Protein 9HMU (pdb70)

Foldseek 3Di:
DWQFVPPDDDPDPFWCQPQPADADWDWDQDPRDTWIKGWHWDDDVQKIWIKIATNVVRDIFTKIKGQAQDLDDDAPVQFRAALNSAAPPRHRMWMKGQHPPQDKHKIFGNFWDFLAQWWWWKAAGSNLLCCQCPNDPQGDNDAAQKWKKKKKWFAAPNHTQDIDIDTQWDRPDPPNVPTDHGSDTDIDRPNSRTIGRMIMMGMDIPGSSRRRMMIIRRGRHHDD/DQFVPPPDDPDPFWCQPPPFDADWDFDQDPNDTWIWGWHWDDGVQKIWIKIATVVVRDIFTKIKGQAQDLDADAPVQFRAALNSAAPPRHRMWMKGQHPPQDKHKIFGNFKDFLAQWWWWKAAGSNLLCCQCPNDPQGDNDAAQKFKKKKKWFAAPNHTLDIDMDTCWDRNDPPNVPTDHGSDTDIDRPNSRTIGRMIMMGMDIPGSSRRRMMIIRDGRHHDD/DQFVPPPDDPDPFWCQPPPADFDWDWDQDPRDTWIWGWHWDDDVQKIWIKIATVVVRDIFTKIKGQAQDLDDDAPVQFRAALNSAAPPRHRMWMKGQHPPQDKHKIAGNFWDFLAQWWWWKAAGSNLLCCQCPNDPQGDNDAAPKWKWKKKWFAAPNHTLDIDIDTQWDRNDPDNVPTDHGNDTDIDRPNSRTIGRMIMIGMDIPGPSRRRMMIIRDGRHHDD

Organism: Coraliomargarita akajimensis (strain DSM 45221 / IAM 15411 / JCM 23193 / KCTC 12865 / 04OKA010-24) (NCBI:txid583355)

Solvent-accessible surface area: 27494 Å² total; per-residue (Å²): 137,24,4,21,1,63,84,28,53,34,87,69,55,62,79,3,39,0,46,73,27,110,39,106,86,64,100,50,99,56,193,71,49,101,4,33,0,30,106,6,75,14,59,34,78,41,1,44,0,76,4,38,26,6,62,103,111,23,48,16,18,5,4,1,10,0,90,12,102,65,62,104,69,79,80,135,116,6,15,0,0,0,43,46,10,80,2,1,85,61,31,77,8,0,0,0,0,59,0,36,52,62,79,68,49,27,0,49,21,90,83,63,35,78,0,60,43,33,0,0,24,0,0,0,0,1,40,0,37,45,2,0,75,92,18,62,87,157,7,77,38,12,85,88,38,14,41,0,30,0,35,0,34,0,30,49,82,98,128,54,45,28,64,29,50,20,17,0,0,10,32,52,11,42,23,75,73,39,42,60,22,29,75,54,35,44,58,8,76,0,58,70,2,19,46,0,43,37,0,41,0,35,1,80,20,34,9,72,23,3,14,4,11,0,0,0,0,14,0,7,20,91,80,202,75,9,22,1,63,51,29,37,17,12,20,44,64,45,3,10,0,25,44,27,67,24,38,62,34,48,45,99,55,191,70,47,94,4,25,0,36,91,6,27,12,49,33,74,43,1,10,1,74,5,40,10,6,52,83,91,2,50,16,19,5,3,2,9,0,87,15,99,64,61,106,67,80,82,113,71,5,13,0,0,0,45,46,9,80,2,1,74,64,30,79,9,0,0,0,0,58,0,36,53,64,79,69,47,25,0,48,23,71,88,61,54,78,0,62,43,32,0,0,19,0,0,0,0,1,43,0,37,45,2,0,75,94,18,64,86,170,7,98,36,12,85,89,36,14,39,0,31,0,36,0,45,0,29,47,82,97,129,54,48,28,65,41,74,46,44,0,0,22,33,115,27,96,103,76,97,105,41,92,20,28,76,54,36,44,59,7,81,0,60,99,1,20,43,0,39,36,0,43,0,36,1,78,20,46,36,97,27,3,14,4,12,0,0,0,0,14,1,8,21,94,77,183,73,5,22,1,64,83,28,55,34,83,75,52,64,71,4,35,0,48,71,27,107,41,93,88,55,107,32,16,17,142,69,49,88,2,33,0,34,84,7,71,12,58,33,76,40,1,42,0,76,5,36,30,5,65,98,104,28,50,16,18,5,3,1,10,0,90,16,102,64,63,104,66,79,80,134,114,7,16,0,0,0,43,45,9,80,2,1,69,63,31,79,9,0,0,0,0,58,0,31,14,26,13,68,49,28,0,52,21,88,82,62,48,79,0,61,45,33,0,0,23,0,0,0,0,1,42,0,40,45,2,0,76,93,19,63,86,169,6,98,39,11,84,85,40,15,41,0,30,0,35,0,45,0,31,48,47,48,112,53,46,27,68,34,75,27,41,0,0,24,23,124,39,90,109,74,94,115,36,92,20,29,81,53,34,39,59,20,83,0,63,108,2,19,43,0,37,38,0,43,0,36,1,71,21,44,36,98,27,3,13,6,10,0,0,0,0,13,0,7,22,94,80,190

B-factor: mean 28.83, std 9.32, range [14.64, 109.19]

Sequence (670 aa):
AAISFEGLGFASGDYEKGANLSGVETTENRFGSDVTVRRSTFSHGGANFDNEYVVEWGSWSGWGYSRDTDTVPNTYLNQMSAMPGIGAQGTTNYGIGYLSGWTTYSIDYASAFDFSGLGMFVTNTVYAYDSMLNGDGFVTAFTTGDYLKVTIEGFNSSISTGSLDFYLADYRSAIAAEHYILDAWTFLDLDTLGAVDELQFTLESSQSGVPSYLALDQVGVVPEAISFEGLGFASGDYEKGANLSGVETTENRFGSDVTVRRSTFSHGGANFDNEYVVEWGSWSGWGYSRDTDTVPNTYLNQMSAMPGIGAQGTTNYGIGYLSGWTTYSIDYASAFDFSGLGMFVTNTVYAYDSMLNGDGFVTAFTTGDYLKVTIEGFNSSISTGSLDFYLADYRSAIAAEHYILDAWTFLDLDTLGAVDELQFTLESSQSGVPSYLALDQVGVVPEAISFEGLGFASGDYEKGANLSGVETTENRFGSDVTVRRSTFSHGGANFDNEYVVEWGSWSGWGYSRDTDTVPNTYLNQMSAMPGIGAQGTTNYGIGYLSGWTTYSIDYASAFDFSGLGMFVTNTVYAYDSMLNGDGFVTAFTTGDYLKVTIEGFNSSISTGSLDFYLADYRSAIAAEHYILDAWTFLDLDTLGAVDELQFTLESSQSGVPSYLALDQVGVVPE

Secondary structure (DSSP, 8-state):
--B--TT---SSTTEESSTT--EEEEEEEETTEEEEEEEEEEEETTEEEEEEEETTTTEEEEEEEE-------BTBTT-S-BTTSS-GGG-S-EEEEE-GGG-EEEEEEEEEEE-TT-EEEEE-BHHHHHHHHH--SS-PPP-TTEEEEEEEEEEETTEEEEEEEEEEEEE--SSGGG-EE--S-EEEE-GGG-EEEEEEEEEEES-TTS--EEEEEEEEE---/-B--TT---SSTTEESSTT--EEEEEEEETTEEEEEEEEEEEETTEEEEEEEETTTTEEEEEEEE-----S-BTBTT-S-BTTSS-GGG-S-EEEEE-GGG-EEEEEEEEEEE-TT-EEEEE-BHHHHHHHHH--SS-PPP-TTEEEEEEEEEEETTEEEEEEEEEEEEE--SSGGG-EE--S-EEEE-GGG-EEEEEEEEEEESSTTS--EEEEEEEEE---/-B--TT---SSTTEESSTTS-EEEEEEEETTEEEEEEEEEEEETTEEEEEEEETTTTEEEEEEEE-----S-BTBTT-S-BTTSS-GGG-S-EEEEE-GGG-EEEEEEEEEEE-TT-EEEEE-BHHHHHHHHH--SS-PPP-TT-EEEEEEEEEETTEEEEEEEEEEEE---SSGGG-EE--S-EEEE-GGG-EEEEEEEEEEES-TTS--EEEEEEEEE---

Structure (mmCIF, N/CA/C/O backbone):
data_9HMU
#
_entry.id   9HMU
#
_cell.length_a   113.72
_cell.length_b   113.72
_cell.length_c   162.593
_cell.angle_alpha   90
_cell.angle_beta   90
_cell.angle_gamma   120
#
_symmetry.space_group_name_H-M   'P 32 2 1'
#
loop_
_entity.id
_entity.type
_entity.pdbx_description
1 polymer 'DUF4465 domain containing protein D5EK'
2 non-polymer CYANOCOBALAMIN
3 non-polymer 'CALCIUM ION'
4 water water
#
loop_
_atom_site.group_PDB
_atom_site.id
_atom_site.type_symbol
_atom_site.label_atom_id
_atom_site.label_alt_id
_atom_site.label_comp_id
_atom_site.label_asym_id
_atom_site.label_entity_id
_atom_site.label_seq_id
_atom_site.pdbx_PDB_ins_code
_atom_site.Cartn_x
_atom_site.Cartn_y
_atom_site.Cartn_z
_atom_site.occupancy
_atom_site.B_iso_or_equiv
_atom_site.auth_seq_id
_atom_site.auth_comp_id
_atom_site.auth_asym_id
_atom_site.auth_atom_id
_atom_site.pdbx_PDB_model_num
ATOM 1 N N . ALA A 1 27 ? 27.1 -3.493 -1.816 1 54.697 27 ALA A N 1
ATOM 2 C CA . ALA A 1 27 ? 27.767 -3.065 -3.076 1 56.005 27 ALA A CA 1
ATOM 3 C C . ALA A 1 27 ? 28.967 -2.166 -2.743 1 51.257 27 ALA A C 1
ATOM 4 O O . ALA A 1 27 ? 30.104 -2.451 -3.136 1 50.315 27 ALA A O 1
ATOM 11 N N . ALA A 1 28 ? 28.701 -1.091 -1.99 1 43.956 28 ALA A N 1
ATOM 12 C CA . ALA A 1 28 ? 29.7 -0.114 -1.604 1 41.168 28 ALA A CA 1
ATOM 13 C C . ALA A 1 28 ? 30.739 -0.743 -0.671 1 37.615 28 ALA A C 1
ATOM 14 O O . ALA A 1 28 ? 30.398 -1.615 0.107 1 39.717 28 ALA A O 1
ATOM 21 N N . ILE A 1 29 ? 31.99 -0.29 -0.712 1 34.72 29 ILE A N 1
ATOM 22 C CA . ILE A 1 29 ? 32.981 -0.717 0.27 1 32.713 29 ILE A CA 1
ATOM 23 C C . ILE A 1 29 ? 32.76 0.067 1.561 1 30.33 29 ILE A C 1
ATOM 24 O O . ILE A 1 29 ? 33.165 1.219 1.655 1 29.151 29 ILE A O 1
ATOM 40 N N . SER A 1 30 ? 32.119 -0.571 2.537 1 30.643 30 SER A N 1
ATOM 41 C CA . SER A 1 30 ? 31.785 0.038 3.819 1 31.084 30 SER A CA 1
ATOM 42 C C . SER A 1 30 ? 32.827 -0.276 4.887 1 29.289 30 SER A C 1
ATOM 43 O O . SER A 1 30 ? 32.816 0.362 5.928 1 29.173 30 SER A O 1
ATOM 50 N N . PHE A 1 31 ? 33.647 -1.314 4.671 1 28.993 31 PHE A N 1
ATOM 51 C CA . PHE A 1 31 ? 34.588 -1.873 5.642 1 30.23 31 PHE A CA 1
ATOM 52 C C . PHE A 1 31 ? 33.882 -2.582 6.801 1 31.224 31 PHE A C 1
ATOM 53 O O . PHE A 1 31 ? 34.592 -3.052 7.689 1 30.516 31 PHE A O 1
ATOM 70 N N . GLU A 1 32 ? 32.544 -2.751 6.762 1 32.006 32 GLU A N 1
ATOM 71 C CA . GLU A 1 32 ? 31.821 -3.344 7.885 1 38.48 32 GLU A CA 1
ATOM 72 C C . GLU A 1 32 ? 32.056 -4.851 7.92 1 39.269 32 GLU A C 1
ATOM 73 O O . GLU A 1 32 ? 32.303 -5.469 6.881 1 38.251 32 GLU A O 1
ATOM 85 N N . GLY A 1 33 ? 32.068 -5.422 9.133 1 43.132 33 GLY A N 1
ATOM 86 C CA . GLY A 1 33 ? 32.363 -6.846 9.283 1 52.344 33 GLY A CA 1
ATOM 87 C C . GLY A 1 33 ? 33.764 -7.29 8.808 1 54.796 33 GLY A C 1
ATOM 88 O O . GLY A 1 33 ? 33.965 -8.462 8.472 1 59.575 33 GLY A O 1
ATOM 92 N N . LEU A 1 34 ? 34.732 -6.366 8.729 1 45.831 34 LEU A N 1
ATOM 93 C CA . LEU A 1 34 ? 36.133 -6.709 8.918 1 40.355 34 LEU A CA 1
ATOM 94 C C . LEU A 1 34 ? 36.375 -6.779 10.425 1 36.821 34 LEU A C 1
ATOM 95 O O . LEU A 1 34 ? 35.777 -6.035 11.168 1 36.28 34 LEU A O 1
ATOM 111 N N . GLY A 1 35 ? 37.179 -7.736 10.876 1 35.53 35 GLY A N 1
ATOM 112 C CA . GLY A 1 35 ? 37.375 -8.009 12.291 1 34.955 35 GLY A CA 1
ATOM 113 C C . GLY A 1 35 ? 38.625 -7.324 12.847 1 33.066 35 GLY A C 1
ATOM 114 O O . GLY A 1 35 ? 39.582 -7.039 12.121 1 32.42 35 GLY A O 1
ATOM 118 N N . PHE A 1 36 ? 38.621 -7.126 14.174 1 32.412 36 PHE A N 1
ATOM 119 C CA . PHE A 1 36 ? 39.713 -6.512 14.919 1 30.699 36 PHE A CA 1
ATOM 120 C C . PHE A 1 36 ? 40.237 -7.547 15.903 1 32.373 36 PHE A C 1
ATOM 121 O O . PHE A 1 36 ? 39.626 -7.751 16.95 1 34.643 36 PHE A O 1
ATOM 138 N N . ALA A 1 37 ? 41.352 -8.185 15.549 1 32.389 37 ALA A N 1
ATOM 139 C CA . ALA A 1 37 ? 41.991 -9.158 16.434 1 36.344 37 ALA A CA 1
ATOM 140 C C . ALA A 1 37 ? 42.51 -8.522 17.719 1 34.761 37 ALA A C 1
ATOM 141 O O . ALA A 1 37 ? 42.554 -9.176 18.731 1 34.42 37 ALA A O 1
ATOM 148 N N . SER A 1 38 ? 42.944 -7.26 17.632 1 37.497 38 SER A N 1
ATOM 149 C CA . SER A 1 38 ? 43.563 -6.549 18.728 1 39.781 38 SER A CA 1
ATOM 150 C C . SER A 1 38 ? 43.177 -5.067 18.654 1 36.136 38 SER A C 1
ATOM 151 O O . SER A 1 38 ? 43.451 -4.424 17.641 1 35.757 38 SER A O 1
ATOM 158 N N . GLY A 1 39 ? 42.496 -4.545 19.692 1 32.666 39 GLY A N 1
ATOM 159 C CA . GLY A 1 39 ? 42.214 -3.112 19.766 1 32.658 39 GLY A CA 1
ATOM 160 C C . GLY A 1 39 ? 41.166 -2.665 18.739 1 29.405 39 GLY A C 1
ATOM 161 O O . GLY A 1 39 ? 40.272 -3.455 18.405 1 28.525 39 GLY A O 1
ATOM 165 N N . ASP A 1 40 ? 41.299 -1.417 18.255 1 26.929 40 ASP A N 1
ATOM 166 C CA . ASP A 1 40 ? 40.271 -0.778 17.449 1 26.498 40 ASP A CA 1
ATOM 167 C C . ASP A 1 40 ? 40.736 -0.494 16.026 1 25.454 40 ASP A C 1
ATOM 168 O O . ASP A 1 40 ? 40.086 0.304 15.329 1 23.037 40 ASP A O 1
ATOM 177 N N . TYR A 1 41 ? 41.827 -1.132 15.587 1 24.049 41 TYR A N 1
ATOM 178 C CA . TYR A 1 41 ? 42.332 -0.89 14.244 1 24.302 41 TYR A CA 1
ATOM 179 C C . TYR A 1 41 ? 43.198 -2.065 13.802 1 23.796 41 TYR A C 1
ATOM 180 O O . TYR A 1 41 ? 43.624 -2.884 14.611 1 22.091 41 TYR A O 1
ATOM 197 N N . GLU A 1 42 ? 43.433 -2.116 12.485 1 23.581 42 GLU A N 1
ATOM 198 C CA . GLU A 1 42 ? 44.27 -3.123 11.862 1 22.706 42 GLU A CA 1
ATOM 199 C C . GLU A 1 42 ? 45.225 -2.407 10.918 1 23.584 42 GLU A C 1
ATOM 200 O O . GLU A 1 42 ? 44.767 -1.848 9.912 1 22.49 42 GLU A O 1
ATOM 212 N N . LYS A 1 43 ? 46.515 -2.39 11.288 1 25.385 43 LYS A N 1
ATOM 213 C CA . LYS A 1 43 ? 47.593 -1.799 10.509 1 26.772 43 LYS A CA 1
ATOM 214 C C . LYS A 1 43 ? 48.342 -2.854 9.677 1 25.4 43 LYS A C 1
ATOM 215 O O . LYS A 1 43 ? 49.262 -2.514 8.949 1 23.55 43 LYS A O 1
ATOM 234 N N . GLY A 1 44 ? 48.031 -4.141 9.878 1 24.95 44 GLY A N 1
ATOM 235 C CA . GLY A 1 44 ? 48.749 -5.239 9.238 1 24.875 44 GLY A CA 1
ATOM 236 C C . GLY A 1 44 ? 49.448 -6.203 10.182 1 24.923 44 GLY A C 1
ATOM 237 O O . GLY A 1 44 ? 49.795 -7.306 9.766 1 26.588 44 GLY A O 1
ATOM 241 N N . ALA A 1 45 ? 49.578 -5.825 11.454 1 24.957 45 ALA A N 1
ATOM 242 C CA . ALA A 1 45 ? 50.233 -6.684 12.442 1 28.147 45 ALA A CA 1
ATOM 243 C C . ALA A 1 45 ? 49.516 -8.027 12.647 1 29.125 45 ALA A C 1
ATOM 244 O O . ALA A 1 45 ? 50.163 -9.019 12.971 1 30.061 45 ALA A O 1
ATOM 251 N N . ASN A 1 46 ? 48.2 -8.087 12.438 1 29.851 46 ASN A N 1
ATOM 252 C CA . ASN A 1 46 ? 47.437 -9.317 12.622 1 33.05 46 ASN A CA 1
ATOM 253 C C . ASN A 1 46 ? 46.891 -9.854 11.298 1 32.728 46 ASN A C 1
ATOM 254 O O . ASN A 1 46 ? 46.22 -10.862 11.334 1 34.269 46 ASN A O 1
ATOM 265 N N . LEU A 1 47 ? 47.217 -9.27 10.129 1 30.134 47 LEU A N 1
ATOM 266 C CA . LEU A 1 47 ? 46.854 -9.871 8.861 1 28.76 47 LEU A CA 1
ATOM 267 C C . LEU A 1 47 ? 47.758 -11.05 8.525 1 30.386 47 LEU A C 1
ATOM 268 O O . LEU A 1 47 ? 48.939 -10.993 8.831 1 29.176 47 LEU A O 1
ATOM 284 N N . SER A 1 48 ? 47.193 -12.061 7.848 1 31.291 48 SER A N 1
ATOM 285 C CA . SER A 1 48 ? 47.933 -13.21 7.373 1 35.019 48 SER A CA 1
ATOM 286 C C . SER A 1 48 ? 48.444 -12.86 5.998 1 32.635 48 SER A C 1
ATOM 287 O O . SER A 1 48 ? 47.654 -12.442 5.155 1 32.434 48 SER A O 1
ATOM 294 N N . GLY A 1 49 ? 49.732 -13.113 5.76 1 31.149 49 GLY A N 1
ATOM 295 C CA . GLY A 1 49 ? 50.308 -12.881 4.45 1 31.234 49 GLY A CA 1
ATOM 296 C C . GLY A 1 49 ? 51.614 -13.63 4.279 1 32.412 49 GLY A C 1
ATOM 297 O O . GLY A 1 49 ? 51.835 -14.613 4.963 1 34.465 49 GLY A O 1
ATOM 301 N N . VAL A 1 50 ? 52.431 -13.155 3.335 1 31.325 50 VAL A N 1
ATOM 302 C CA . VAL A 1 50 ? 53.644 -13.826 2.93 1 32.771 50 VAL A CA 1
ATOM 303 C C . VAL A 1 50 ? 54.812 -12.974 3.397 1 31.882 50 VAL A C 1
ATOM 304 O O . VAL A 1 50 ? 54.869 -11.789 3.044 1 28.822 50 VAL A O 1
ATOM 317 N N . GLU A 1 51 ? 55.766 -13.626 4.071 1 32.723 51 GLU A N 1
ATOM 318 C CA . GLU A 1 51 ? 56.905 -12.952 4.666 1 34.165 51 GLU A CA 1
ATOM 319 C C . GLU A 1 51 ? 58.17 -13.272 3.87 1 35.109 51 GLU A C 1
ATOM 320 O O . GLU A 1 51 ? 58.426 -14.425 3.618 1 37.474 51 GLU A O 1
ATOM 332 N N . THR A 1 52 ? 58.959 -12.245 3.528 1 36.288 52 THR A N 1
ATOM 333 C CA . THR A 1 52 ? 60.288 -12.4 2.949 1 39.06 52 THR A CA 1
ATOM 334 C C . THR A 1 52 ? 61.275 -11.493 3.677 1 39.002 52 THR A C 1
ATOM 335 O O . THR A 1 52 ? 60.899 -10.457 4.223 1 37.528 52 THR A O 1
ATOM 345 N N . THR A 1 53 ? 62.558 -11.865 3.656 1 40.731 53 THR A N 1
ATOM 346 C CA . THR A 1 53 ? 63.624 -11.024 4.192 1 43.626 53 THR A CA 1
ATOM 347 C C . THR A 1 53 ? 64.051 -10.031 3.116 1 44.479 53 THR A C 1
ATOM 348 O O . THR A 1 53 ? 64.316 -10.459 2.001 1 46.225 53 THR A O 1
ATOM 358 N N . GLU A 1 54 ? 64.151 -8.745 3.471 1 44.753 54 GLU A N 1
ATOM 359 C CA . GLU A 1 54 ? 64.687 -7.71 2.597 1 45.844 54 GLU A CA 1
ATOM 360 C C . GLU A 1 54 ? 65.614 -6.779 3.367 1 47.456 54 GLU A C 1
ATOM 361 O O . GLU A 1 54 ? 65.442 -6.611 4.565 1 47.713 54 GLU A O 1
ATOM 373 N N . ASN A 1 55 ? 66.582 -6.181 2.661 1 49.501 55 ASN A N 1
ATOM 374 C CA . ASN A 1 55 ? 67.46 -5.176 3.229 1 51.843 55 ASN A CA 1
ATOM 375 C C . ASN A 1 55 ? 66.795 -3.824 3.009 1 50.156 55 ASN A C 1
ATOM 376 O O . ASN A 1 55 ? 66.525 -3.497 1.865 1 53.347 55 ASN A O 1
ATOM 387 N N . ARG A 1 56 ? 66.488 -3.077 4.083 1 48.357 56 ARG A N 1
ATOM 388 C CA . ARG A 1 56 ? 65.879 -1.757 3.946 1 45.489 56 ARG A CA 1
ATOM 389 C C . ARG A 1 56 ? 66.55 -0.789 4.917 1 47 56 ARG A C 1
ATOM 390 O O . ARG A 1 56 ? 66.751 -1.136 6.085 1 45.449 56 ARG A O 1
ATOM 411 N N . PHE A 1 57 ? 66.912 0.41 4.41 1 49.151 57 PHE A N 1
ATOM 412 C CA . PHE A 1 57 ? 67.648 1.42 5.163 1 50.328 57 PHE A CA 1
ATOM 413 C C . PHE A 1 57 ? 68.798 0.796 5.963 1 52.008 57 PHE A C 1
ATOM 414 O O . PHE A 1 57 ? 68.983 1.147 7.124 1 53.838 57 PHE A O 1
ATOM 431 N N . GLY A 1 58 ? 69.524 -0.161 5.362 1 55.994 58 GLY A N 1
ATOM 432 C CA . GLY A 1 58 ? 70.706 -0.765 5.958 1 57.831 58 GLY A CA 1
ATOM 433 C C . GLY A 1 58 ? 70.464 -1.966 6.874 1 58.521 58 GLY A C 1
ATOM 434 O O . GLY A 1 58 ? 71.45 -2.468 7.387 1 59.403 58 GLY A O 1
ATOM 438 N N . SER A 1 59 ? 69.207 -2.41 7.095 1 60.672 59 SER A N 1
ATOM 439 C CA . SER A 1 59 ? 68.896 -3.554 7.955 1 60.79 59 SER A CA 1
ATOM 440 C C . SER A 1 59 ? 68.136 -4.637 7.187 1 60.641 59 SER A C 1
ATOM 441 O O . SER A 1 59 ? 67.229 -4.324 6.41 1 58.659 59 SER A O 1
ATOM 448 N N . ASP A 1 60 ? 68.447 -5.909 7.484 1 59.467 60 ASP A N 1
ATOM 449 C CA . ASP A 1 60 ? 67.641 -7.032 7.022 1 56.41 60 ASP A CA 1
ATOM 450 C C . ASP A 1 60 ? 66.415 -7.147 7.924 1 50.011 60 ASP A C 1
ATOM 451 O O . ASP A 1 60 ? 66.556 -7.26 9.133 1 49.13 60 ASP A O 1
ATOM 460 N N . VAL A 1 61 ? 65.222 -7.098 7.327 1 45.006 61 VAL A N 1
ATOM 461 C CA . VAL A 1 61 ? 63.958 -7.11 8.06 1 40.788 61 VAL A CA 1
ATOM 462 C C . VAL A 1 61 ? 63.028 -8.1 7.364 1 39.171 61 VAL A C 1
ATOM 463 O O . VAL A 1 61 ? 63.269 -8.468 6.21 1 37.47 61 VAL A O 1
ATOM 476 N N . THR A 1 62 ? 61.956 -8.477 8.074 1 37.122 62 THR A N 1
ATOM 477 C CA . THR A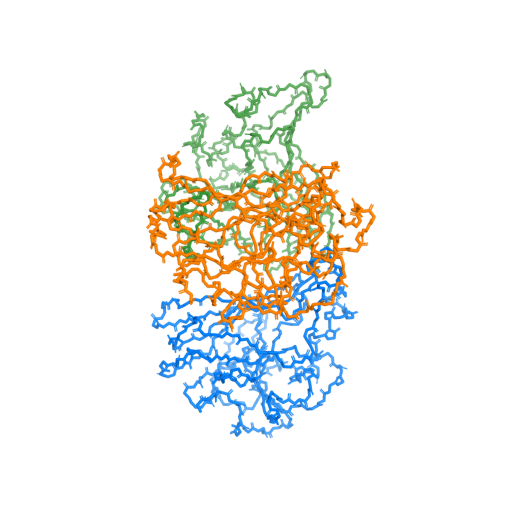 1 62 ? 60.948 -9.415 7.605 1 34.729 62 THR A CA 1
ATOM 478 C C . THR A 1 62 ? 59.761 -8.6 7.115 1 32.17 62 THR A C 1
ATOM 479 O O . THR A 1 62 ? 59.134 -7.924 7.913 1 30.717 62 THR A O 1
ATOM 489 N N . VAL A 1 63 ? 59.46 -8.685 5.818 1 31.058 63 VAL A N 1
ATOM 490 C CA . VAL A 1 63 ? 58.401 -7.925 5.18 1 30.059 63 VAL A CA 1
ATOM 491 C C . VAL A 1 63 ? 57.243 -8.88 4.939 1 29.189 63 VAL A C 1
ATOM 492 O O . VAL A 1 63 ? 57.42 -9.842 4.209 1 29.644 63 VAL A O 1
ATOM 505 N N . ARG A 1 64 ? 56.082 -8.575 5.537 1 29.684 64 ARG A N 1
ATOM 506 C CA . ARG A 1 64 ? 54.846 -9.309 5.321 1 29.949 64 ARG A CA 1
ATOM 507 C C . ARG A 1 64 ? 53.993 -8.544 4.314 1 28.639 64 ARG A C 1
ATOM 508 O O . ARG A 1 64 ? 53.644 -7.392 4.565 1 27.618 64 ARG A O 1
ATOM 529 N N . ARG A 1 65 ? 53.615 -9.215 3.215 1 29.678 65 ARG A N 1
ATOM 530 C CA . ARG A 1 65 ? 52.679 -8.696 2.217 1 29.427 65 ARG A CA 1
ATOM 531 C C . ARG A 1 65 ? 51.372 -9.469 2.354 1 28.083 65 ARG A C 1
ATOM 532 O O . ARG A 1 65 ? 51.369 -10.683 2.266 1 27.995 65 ARG A O 1
ATOM 553 N N . SER A 1 66 ? 50.304 -8.752 2.683 1 27.898 66 SER A N 1
ATOM 554 C CA . SER A 1 66 ? 48.989 -9.315 2.943 1 28.803 66 SER A CA 1
ATOM 555 C C . SER A 1 66 ? 47.98 -8.551 2.09 1 27.959 66 SER A C 1
ATOM 556 O O . SER A 1 66 ? 48.24 -7.417 1.667 1 26.462 66 SER A O 1
ATOM 563 N N . THR A 1 67 ? 46.824 -9.181 1.864 1 28.723 67 THR A N 1
ATOM 564 C CA . THR A 1 67 ? 45.716 -8.555 1.162 1 30.327 67 THR A CA 1
ATOM 565 C C . THR A 1 67 ? 44.465 -8.84 1.978 1 30.737 67 THR A C 1
ATOM 566 O O . THR A 1 67 ? 44.223 -10 2.269 1 34.816 67 THR A O 1
ATOM 576 N N . PHE A 1 68 ? 43.687 -7.817 2.317 1 29 68 PHE A N 1
ATOM 577 C CA . PHE A 1 68 ? 42.363 -8.043 2.868 1 30.866 68 PHE A CA 1
ATOM 578 C C . PHE A 1 68 ? 41.323 -7.656 1.821 1 33.202 68 PHE A C 1
ATOM 579 O O . PHE A 1 68 ? 41.599 -6.836 0.936 1 28.769 68 PHE A O 1
ATOM 596 N N . SER A 1 69 ? 40.111 -8.228 1.974 1 35.32 69 SER A N 1
ATOM 597 C CA . SER A 1 69 ? 39.029 -8.095 0.997 1 39.643 69 SER A CA 1
ATOM 598 C C . SER A 1 69 ? 37.77 -7.494 1.615 1 41.353 69 SER A C 1
ATOM 599 O O . SER A 1 69 ? 37.443 -7.793 2.758 1 45.745 69 SER A O 1
ATOM 606 N N . HIS A 1 70 ? 37.058 -6.686 0.833 1 42.836 70 HIS A N 1
ATOM 607 C CA . HIS A 1 70 ? 35.72 -6.278 1.182 1 46.248 70 HIS A CA 1
ATOM 608 C C . HIS A 1 70 ? 34.861 -6.357 -0.071 1 50.227 70 HIS A C 1
ATOM 609 O O . HIS A 1 70 ? 34.997 -5.536 -0.959 1 50.985 70 HIS A O 1
ATOM 622 N N . GLY A 1 71 ? 33.981 -7.362 -0.097 1 55.785 71 GLY A N 1
ATOM 623 C CA . GLY A 1 71 ? 33.288 -7.793 -1.294 1 59.669 71 GLY A CA 1
ATOM 624 C C . GLY A 1 71 ? 34.274 -8.134 -2.411 1 56.492 71 GLY A C 1
ATOM 625 O O . GLY A 1 71 ? 35.149 -8.991 -2.234 1 51.209 71 GLY A O 1
ATOM 629 N N . GLY A 1 72 ? 34.145 -7.403 -3.531 1 54.068 72 GLY A N 1
ATOM 630 C CA . GLY A 1 72 ? 34.916 -7.65 -4.739 1 49.737 72 GLY A CA 1
ATOM 631 C C . GLY A 1 72 ? 36.251 -6.905 -4.737 1 45.268 72 GLY A C 1
ATOM 632 O O . GLY A 1 72 ? 37.022 -7.075 -5.67 1 42.912 72 GLY A O 1
ATOM 636 N N . ALA A 1 73 ? 36.539 -6.123 -3.691 1 41.558 73 ALA A N 1
ATOM 637 C CA . ALA A 1 73 ? 37.685 -5.236 -3.68 1 41.411 73 ALA A CA 1
ATOM 638 C C . ALA A 1 73 ? 38.782 -5.811 -2.784 1 38.597 73 ALA A C 1
ATOM 639 O O . ALA A 1 73 ? 38.493 -6.288 -1.698 1 37.719 73 ALA A O 1
ATOM 646 N N . ASN A 1 74 ? 40.039 -5.629 -3.21 1 34.016 74 ASN A N 1
ATOM 647 C CA . ASN A 1 74 ? 41.215 -6.165 -2.544 1 32.351 74 ASN A CA 1
ATOM 648 C C . ASN A 1 74 ? 42.179 -5.037 -2.204 1 28.244 74 ASN A C 1
ATOM 649 O O . ASN A 1 74 ? 42.469 -4.209 -3.066 1 26.528 74 ASN A O 1
ATOM 660 N N . PHE A 1 75 ? 42.663 -5.049 -0.953 1 26.915 75 PHE A N 1
ATOM 661 C CA . PHE A 1 75 ? 43.496 -3.995 -0.39 1 27.316 75 PHE A CA 1
ATOM 662 C C . PHE A 1 75 ? 44.823 -4.605 0.07 1 26.876 75 PHE A C 1
ATOM 663 O O . PHE A 1 75 ? 44.809 -5.442 0.974 1 26.13 75 PHE A O 1
ATOM 680 N N . ASP A 1 76 ? 45.943 -4.186 -0.542 1 25.847 76 ASP A N 1
ATOM 681 C CA . ASP A 1 76 ? 47.26 -4.703 -0.193 1 26.205 76 ASP A CA 1
ATOM 682 C C . ASP A 1 76 ? 47.819 -3.906 0.995 1 24.961 76 ASP A C 1
ATOM 683 O O . ASP A 1 76 ? 47.634 -2.685 1.093 1 23.52 76 ASP A O 1
ATOM 692 N N . ASN A 1 77 ? 48.51 -4.636 1.878 1 24.532 77 ASN A N 1
ATOM 693 C CA . ASN A 1 77 ? 49.12 -4.129 3.09 1 24.333 77 ASN A CA 1
ATOM 694 C C . ASN A 1 77 ? 50.542 -4.696 3.164 1 24.974 77 ASN A C 1
ATOM 695 O O . ASN A 1 77 ? 50.746 -5.869 2.866 1 23.772 77 ASN A O 1
ATOM 706 N N . GLU A 1 78 ? 51.486 -3.859 3.618 1 24.53 78 GLU A N 1
ATOM 707 C CA . GLU A 1 78 ? 52.85 -4.283 3.862 1 26.919 78 GLU A CA 1
ATOM 708 C C . GLU A 1 78 ? 53.221 -3.917 5.298 1 26.01 78 GLU A C 1
ATOM 709 O O . GLU A 1 78 ? 53.076 -2.752 5.673 1 26.384 78 GLU A O 1
ATOM 721 N N . TYR A 1 79 ? 53.675 -4.92 6.063 1 26.284 79 TYR A N 1
ATOM 722 C CA . TYR A 1 79 ? 53.995 -4.778 7.478 1 26.079 79 TYR A CA 1
ATOM 723 C C . TYR A 1 79 ? 55.416 -5.298 7.677 1 25.594 79 TYR A C 1
ATOM 724 O O . TYR A 1 79 ? 55.72 -6.431 7.277 1 25.642 79 TYR A O 1
ATOM 741 N N . VAL A 1 80 ? 56.27 -4.462 8.307 1 25.566 80 VAL A N 1
ATOM 742 C CA . VAL A 1 80 ? 57.639 -4.846 8.595 1 27.803 80 VAL A CA 1
ATOM 743 C C . VAL A 1 80 ? 57.685 -5.248 10.073 1 27.641 80 VAL A C 1
ATOM 744 O O . VAL A 1 80 ? 57.549 -4.405 10.954 1 27.204 80 VAL A O 1
ATOM 757 N N . VAL A 1 81 ? 57.92 -6.53 10.326 1 29.481 81 VAL A N 1
ATOM 758 C CA . VAL A 1 81 ? 57.716 -7.129 11.637 1 30.386 81 VAL A CA 1
ATOM 759 C C . VAL A 1 81 ? 58.59 -6.454 12.691 1 29.479 81 VAL A C 1
ATOM 760 O O . VAL A 1 81 ? 58.082 -6.051 13.749 1 28.457 81 VAL A O 1
ATOM 773 N N . GLU A 1 82 ? 59.891 -6.313 12.4 1 30.275 82 GLU A N 1
ATOM 774 C CA . GLU A 1 82 ? 60.854 -5.904 13.415 1 30.554 82 GLU A CA 1
ATOM 775 C C . GLU A 1 82 ? 60.655 -4.447 13.818 1 29.492 82 GLU A C 1
ATOM 776 O O . GLU A 1 82 ? 60.795 -4.126 15.008 1 28.87 82 GLU A O 1
ATOM 788 N N . TRP A 1 83 ? 60.151 -3.627 12.885 1 28.565 83 TRP A N 1
ATOM 789 C CA . TRP A 1 83 ? 59.931 -2.218 13.159 1 29.565 83 TRP A CA 1
ATOM 790 C C . TRP A 1 83 ? 58.511 -1.901 13.61 1 28.592 83 TRP A C 1
ATOM 791 O O . TRP A 1 83 ? 58.266 -0.822 14.144 1 28.413 83 TRP A O 1
ATOM 812 N N . GLY A 1 84 ? 57.561 -2.799 13.348 1 28.997 84 GLY A N 1
ATOM 813 C CA . GLY A 1 84 ? 56.161 -2.496 13.601 1 28.107 84 GLY A CA 1
ATOM 814 C C . GLY A 1 84 ? 55.59 -1.421 12.679 1 26.795 84 GLY A C 1
ATOM 815 O O . GLY A 1 84 ? 54.553 -0.849 12.997 1 27.707 84 GLY A O 1
ATOM 819 N N . SER A 1 85 ? 56.27 -1.151 11.548 1 26.194 85 SER A N 1
ATOM 820 C CA . SER A 1 85 ? 55.857 -0.119 10.608 1 25.765 85 SER A CA 1
ATOM 821 C C . SER A 1 85 ? 55.006 -0.75 9.508 1 25.819 85 SER A C 1
ATOM 822 O O . SER A 1 85 ? 55.112 -1.947 9.254 1 24.94 85 SER A O 1
ATOM 829 N N . TRP A 1 86 ? 54.234 0.059 8.794 1 23.512 86 TRP A N 1
ATOM 830 C CA . TRP A 1 86 ? 53.38 -0.47 7.744 1 22.605 86 TRP A CA 1
ATOM 831 C C . TRP A 1 86 ? 53.211 0.536 6.631 1 23.456 86 TRP A C 1
ATOM 832 O O . TRP A 1 86 ? 53.574 1.692 6.794 1 24.987 86 TRP A O 1
ATOM 853 N N . SER A 1 87 ? 52.656 0.059 5.513 1 23.448 87 SER A N 1
ATOM 854 C CA . SER A 1 87 ? 52.256 0.924 4.417 1 22.783 87 SER A CA 1
ATOM 855 C C . SER A 1 87 ? 51.182 0.234 3.591 1 23.022 87 SER A C 1
ATOM 856 O O . SER A 1 87 ? 50.982 -0.97 3.709 1 23.154 87 SER A O 1
ATOM 863 N N . GLY A 1 88 ? 50.521 1.034 2.736 1 25.28 88 GLY A N 1
ATOM 864 C CA . GLY A 1 88 ? 49.426 0.569 1.895 1 23.596 88 GLY A CA 1
ATOM 865 C C . GLY A 1 88 ? 48.102 0.839 2.604 1 22.5 88 GLY A C 1
ATOM 866 O O . GLY A 1 88 ? 47.864 1.992 2.995 1 22.13 88 GLY A O 1
ATOM 870 N N . TRP A 1 89 ? 47.266 -0.205 2.794 1 21.789 89 TRP A N 1
ATOM 871 C CA . TRP A 1 89 ? 45.918 -0.044 3.329 1 21.433 89 TRP A CA 1
ATOM 872 C C . TRP A 1 89 ? 45.748 -0.792 4.652 1 22.041 89 TRP A C 1
ATOM 873 O O . TRP A 1 89 ? 46.294 -1.89 4.84 1 22.181 89 TRP A O 1
ATOM 894 N N . GLY A 1 90 ? 44.991 -0.169 5.563 1 21.883 90 GLY A N 1
ATOM 895 C CA . GLY A 1 90 ? 44.468 -0.788 6.765 1 21.664 90 GLY A CA 1
ATOM 896 C C . GLY A 1 90 ? 43.028 -0.323 7.015 1 21.416 90 GLY A C 1
ATOM 897 O O . GLY A 1 90 ? 42.399 0.273 6.146 1 22.062 90 GLY A O 1
ATOM 901 N N . TYR A 1 91 ? 42.523 -0.569 8.225 1 22.022 91 TYR A N 1
ATOM 902 C CA . TYR A 1 91 ? 41.154 -0.237 8.555 1 21.913 91 TYR A CA 1
ATOM 903 C C . TYR A 1 91 ? 41.031 -0.072 10.065 1 22.829 91 TYR A C 1
ATOM 904 O O . TYR A 1 91 ? 41.959 -0.38 10.836 1 23.355 91 TYR A O 1
ATOM 921 N N . SER A 1 92 ? 39.876 0.477 10.467 1 23.151 92 SER A N 1
ATOM 922 C CA . SER A 1 92 ? 39.735 1.04 11.792 1 22.126 92 SER A CA 1
ATOM 923 C C . SER A 1 92 ? 38.264 1.151 12.157 1 24.187 92 SER A C 1
ATOM 924 O O . SER A 1 92 ? 37.404 1.308 11.286 1 24.687 92 SER A O 1
ATOM 931 N N . ARG A 1 93 ? 37.999 1.106 13.466 1 23.692 93 ARG A N 1
ATOM 932 C CA . ARG A 1 93 ? 36.773 1.629 14.045 1 25.431 93 ARG A CA 1
ATOM 933 C C . ARG A 1 93 ? 37.074 2.659 15.142 1 24.244 93 ARG A C 1
ATOM 934 O O . ARG A 1 93 ? 36.2 2.956 15.968 1 24.432 93 ARG A O 1
ATOM 955 N N . ASP A 1 94 ? 38.282 3.232 15.131 1 23.907 94 ASP A N 1
ATOM 956 C CA . ASP A 1 94 ? 38.775 3.982 16.282 1 24.35 94 ASP A CA 1
ATOM 957 C C . ASP A 1 94 ? 37.965 5.27 16.492 1 24.091 94 ASP A C 1
ATOM 958 O O . ASP A 1 94 ? 37.707 6.002 15.543 1 22.252 94 ASP A O 1
ATOM 967 N N . THR A 1 95 ? 37.577 5.521 17.755 1 24.513 95 THR A N 1
ATOM 968 C CA . THR A 1 95 ? 36.869 6.722 18.163 1 24.84 95 THR A CA 1
ATOM 969 C C . THR A 1 95 ? 37.79 7.707 18.895 1 24.164 95 THR A C 1
ATOM 970 O O . THR A 1 95 ? 37.339 8.791 19.248 1 23.758 95 THR A O 1
ATOM 980 N N . ASP A 1 96 ? 39.073 7.378 19.069 1 24.312 96 ASP A N 1
ATOM 981 C CA . ASP A 1 96 ? 39.989 8.205 19.85 1 24.469 96 ASP A CA 1
ATOM 982 C C . ASP A 1 96 ? 40.478 9.348 18.972 1 22.461 96 ASP A C 1
ATOM 983 O O . ASP A 1 96 ? 41.197 9.102 17.994 1 23.653 96 ASP A O 1
ATOM 992 N N . THR A 1 97 ? 40.101 10.596 19.312 1 20.816 97 THR A N 1
ATOM 993 C CA . THR A 1 97 ? 40.534 11.743 18.507 1 21.609 97 THR A 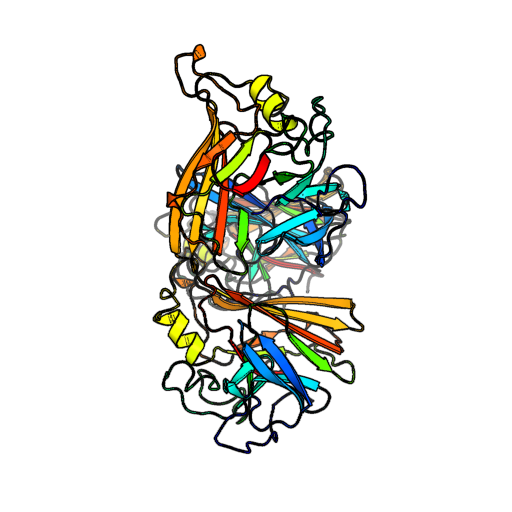CA 1
ATOM 994 C C . THR A 1 97 ? 41.581 12.594 19.241 1 21.721 97 THR A C 1
ATOM 995 O O . THR A 1 97 ? 41.781 13.756 18.886 1 23.959 97 THR A O 1
ATOM 1005 N N . VAL A 1 98 ? 42.288 12.015 20.234 1 20.294 98 VAL A N 1
ATOM 1006 C CA . VAL A 1 98 ? 43.338 12.714 20.954 1 20.334 98 VAL A CA 1
ATOM 1007 C C . VAL A 1 98 ? 44.657 12.528 20.187 1 20.247 98 VAL A C 1
ATOM 1008 O O . VAL A 1 98 ? 45.145 11.406 20.098 1 18.833 98 VAL A O 1
ATOM 1021 N N . PRO A 1 99 ? 45.281 13.592 19.619 1 19.458 99 PRO A N 1
ATOM 1022 C CA . PRO A 1 99 ? 46.569 13.45 18.959 1 18.87 99 PRO A CA 1
ATOM 1023 C C . PRO A 1 99 ? 47.634 12.82 19.85 1 19.206 99 PRO A C 1
ATOM 1024 O O . PRO A 1 99 ? 47.765 13.226 21.002 1 21.141 99 PRO A O 1
ATOM 1035 N N . ASN A 1 100 ? 48.352 11.817 19.316 1 19.442 100 ASN A N 1
ATOM 1036 C CA . ASN A 1 100 ? 49.452 11.181 20.016 1 20.318 100 ASN A CA 1
ATOM 1037 C C . ASN A 1 100 ? 50.437 10.636 18.983 1 21.446 100 ASN A C 1
ATOM 1038 O O . ASN A 1 100 ? 50.795 9.462 19.034 1 18.367 100 ASN A O 1
ATOM 1049 N N . THR A 1 101 ? 50.857 11.531 18.074 1 21.632 101 THR A N 1
ATOM 1050 C CA . THR A 1 101 ? 51.642 11.251 16.877 1 23.716 101 THR A CA 1
ATOM 1051 C C . THR A 1 101 ? 51.256 9.877 16.314 1 24.662 101 THR A C 1
ATOM 1052 O O . THR A 1 101 ? 50.074 9.636 16.083 1 22.388 101 THR A O 1
ATOM 1062 N N . TYR A 1 102 ? 52.226 8.974 16.107 1 23.985 102 TYR A N 1
ATOM 1063 C CA . TYR A 1 102 ? 51.982 7.723 15.4 1 23.822 102 TYR A CA 1
ATOM 1064 C C . TYR A 1 102 ? 51.355 6.689 16.339 1 24.1 102 TYR A C 1
ATOM 1065 O O . TYR A 1 102 ? 50.957 5.631 15.878 1 24.026 102 TYR A O 1
ATOM 1082 N N . LEU A 1 103 ? 51.246 6.983 17.642 1 22.49 103 LEU A N 1
ATOM 1083 C CA . LEU A 1 103 ? 50.545 6.083 18.553 1 25.441 103 LEU A CA 1
ATOM 1084 C C . LEU A 1 103 ? 49.023 6.222 18.413 1 25.969 103 LEU A C 1
ATOM 1085 O O . LEU A 1 103 ? 48.311 5.421 18.994 1 26.456 103 LEU A O 1
ATOM 1101 N N . ASN A 1 104 ? 48.512 7.271 17.721 1 23.868 104 ASN A N 1
ATOM 1102 C CA . ASN A 1 104 ? 47.107 7.361 17.345 1 22.349 104 ASN A CA 1
ATOM 1103 C C . ASN A 1 104 ? 46.987 7.768 15.868 1 21.514 104 ASN A C 1
ATOM 1104 O O . ASN A 1 104 ? 46.588 8.92 15.535 1 19.456 104 ASN A O 1
ATOM 1115 N N . GLN A 1 105 ? 47.304 6.805 14.985 1 19.949 105 GLN A N 1
ATOM 1116 C CA . GLN A 1 105 ? 47.449 7.026 13.551 1 19.117 105 GLN A CA 1
ATOM 1117 C C . GLN A 1 105 ? 46.308 6.438 12.701 1 20.748 105 GLN A C 1
ATOM 1118 O O . GLN A 1 105 ? 46.278 6.676 11.499 1 23.909 105 GLN A O 1
ATOM 1132 N N . MET A 1 106 ? 45.396 5.664 13.293 1 19.569 106 MET A N 1
ATOM 1133 C CA . MET A 1 106 ? 44.363 4.951 12.565 1 21.086 106 MET A CA 1
ATOM 1134 C C . MET A 1 106 ? 42.987 5.588 12.798 1 21.747 106 MET A C 1
ATOM 1135 O O . MET A 1 106 ? 41.976 5.042 12.351 1 21.94 106 MET A O 1
ATOM 1149 N N . SER A 1 107 ? 42.935 6.767 13.433 1 20.111 107 SER A N 1
ATOM 1150 C CA . SER A 1 107 ? 41.677 7.42 13.731 1 20.066 107 SER A CA 1
ATOM 1151 C C . SER A 1 107 ? 41.406 8.501 12.693 1 20.194 107 SER A C 1
ATOM 1152 O O . SER A 1 107 ? 42.259 9.331 12.438 1 20.526 107 SER A O 1
ATOM 1159 N N . ALA A 1 108 ? 40.188 8.511 12.13 1 21.209 108 ALA A N 1
ATOM 1160 C CA . ALA A 1 108 ? 39.73 9.623 11.312 1 20.995 108 ALA A CA 1
ATOM 1161 C C . ALA A 1 108 ? 39.316 10.765 12.242 1 21.551 108 ALA A C 1
ATOM 1162 O O . ALA A 1 108 ? 38.84 10.51 13.344 1 19.706 108 ALA A O 1
ATOM 1169 N N . MET A 1 109 ? 39.43 12.015 11.762 1 21.708 109 MET A N 1
ATOM 1170 C CA . MET A 1 109 ? 39.088 13.19 12.564 1 21.813 109 MET A CA 1
ATOM 1171 C C . MET A 1 109 ? 37.698 13.116 13.192 1 22.134 109 MET A C 1
ATOM 1172 O O . MET A 1 109 ? 37.562 13.492 14.363 1 21.297 109 MET A O 1
ATOM 1186 N N . PRO A 1 110 ? 36.628 12.631 12.501 1 20.831 110 PRO A N 1
ATOM 1187 C CA . PRO A 1 110 ? 35.318 12.488 13.138 1 21.66 110 PRO A CA 1
ATOM 1188 C C . PRO A 1 110 ? 35.213 11.446 14.247 1 22.64 110 PRO A C 1
ATOM 1189 O O . PRO A 1 110 ? 34.234 11.483 14.971 1 20.878 110 PRO A O 1
ATOM 1200 N N . GLY A 1 111 ? 36.173 10.515 14.367 1 22.749 111 GLY A N 1
ATOM 1201 C CA . GLY A 1 111 ? 36.104 9.486 15.397 1 23.961 111 GLY A CA 1
ATOM 1202 C C . GLY A 1 111 ? 34.972 8.476 15.183 1 24.966 111 GLY A C 1
ATOM 1203 O O . GLY A 1 111 ? 34.481 7.903 16.138 1 26.493 111 GLY A O 1
ATOM 1207 N N . ILE A 1 112 ? 34.613 8.24 13.919 1 25.103 112 ILE A N 1
ATOM 1208 C CA . ILE A 1 112 ? 33.537 7.371 13.491 1 25.178 112 ILE A CA 1
ATOM 1209 C C . ILE A 1 112 ? 33.71 7.241 11.984 1 25.211 112 ILE A C 1
ATOM 1210 O O . ILE A 1 112 ? 34.419 8.035 11.392 1 25.965 112 ILE A O 1
ATOM 1226 N N . GLY A 1 113 ? 33.091 6.242 11.359 1 25.454 113 GLY A N 1
ATOM 1227 C CA . GLY A 1 113 ? 33.08 6.157 9.91 1 25.663 113 GLY A CA 1
ATOM 1228 C C . GLY A 1 113 ? 32.089 7.165 9.315 1 26.707 113 GLY A C 1
ATOM 1229 O O . GLY A 1 113 ? 31.402 7.889 10.032 1 25.299 113 GLY A O 1
ATOM 1233 N N . ALA A 1 114 ? 32.032 7.191 7.979 1 26.396 114 ALA A N 1
ATOM 1234 C CA . ALA A 1 114 ? 31.076 8.013 7.25 1 27.87 114 ALA A CA 1
ATOM 1235 C C . ALA A 1 114 ? 29.671 7.405 7.328 1 28.826 114 ALA A C 1
ATOM 1236 O O . ALA A 1 114 ? 29.502 6.193 7.521 1 27.651 114 ALA A O 1
ATOM 1243 N N . GLN A 1 115 ? 28.676 8.29 7.163 1 30.032 115 GLN A N 1
ATOM 1244 C CA . GLN A 1 115 ? 27.263 7.936 7.139 1 32.04 115 GLN A CA 1
ATOM 1245 C C . GLN A 1 115 ? 26.869 7.176 8.411 1 33.621 115 GLN A C 1
ATOM 1246 O O . GLN A 1 115 ? 26.037 6.276 8.365 1 36.786 115 GLN A O 1
ATOM 1260 N N . GLY A 1 116 ? 27.48 7.538 9.553 1 32.447 116 GLY A N 1
ATOM 1261 C CA . GLY A 1 116 ? 27.17 6.906 10.821 1 34.255 116 GLY A CA 1
ATOM 1262 C C . GLY A 1 116 ? 27.71 5.479 10.968 1 33.446 116 GLY A C 1
ATOM 1263 O O . GLY A 1 116 ? 27.388 4.851 11.967 1 34.249 116 GLY A O 1
ATOM 1267 N N . THR A 1 117 ? 28.559 4.975 10.05 1 30.309 117 THR A N 1
ATOM 1268 C CA . THR A 1 117 ? 29.007 3.589 10.121 1 29.147 117 THR A CA 1
ATOM 1269 C C . THR A 1 117 ? 30.213 3.483 11.071 1 29.041 117 THR A C 1
ATOM 1270 O O . THR A 1 117 ? 30.896 4.476 11.308 1 28.485 117 THR A O 1
ATOM 1280 N N . THR A 1 118 ? 30.459 2.277 11.607 1 27.553 118 THR A N 1
ATOM 1281 C CA . THR A 1 118 ? 31.48 2.044 12.623 1 27.566 118 THR A CA 1
ATOM 1282 C C . THR A 1 118 ? 32.877 1.984 11.997 1 27.642 118 THR A C 1
ATOM 1283 O O . THR A 1 118 ? 33.815 2.621 12.466 1 25.825 118 THR A O 1
ATOM 1293 N N . ASN A 1 119 ? 33.037 1.188 10.945 1 29.393 119 ASN A N 1
ATOM 1294 C CA . ASN A 1 119 ? 34.339 0.883 10.372 1 29.558 119 ASN A CA 1
ATOM 1295 C C . ASN A 1 119 ? 34.677 1.808 9.2 1 29.304 119 ASN A C 1
ATOM 1296 O O . ASN A 1 119 ? 33.783 2.255 8.496 1 29.538 119 ASN A O 1
ATOM 1307 N N . TYR A 1 120 ? 35.981 2.024 8.981 1 24.719 120 TYR A N 1
ATOM 1308 C CA . TYR A 1 120 ? 36.471 2.818 7.876 1 25.738 120 TYR A CA 1
ATOM 1309 C C . TYR A 1 120 ? 37.894 2.393 7.523 1 24.083 120 TYR A C 1
ATOM 1310 O O . TYR A 1 120 ? 38.523 1.621 8.25 1 23.51 120 TYR A O 1
ATOM 1327 N N . GLY A 1 121 ? 38.344 2.881 6.359 1 22.91 121 GLY A N 1
ATOM 1328 C CA . GLY A 1 121 ? 39.656 2.583 5.843 1 22.902 121 GLY A CA 1
ATOM 1329 C C . GLY A 1 121 ? 40.662 3.683 6.196 1 21.461 121 GLY A C 1
ATOM 1330 O O . GLY A 1 121 ? 40.302 4.855 6.396 1 20.939 121 GLY A O 1
ATOM 1334 N N . ILE A 1 122 ? 41.936 3.283 6.209 1 20.877 122 ILE A N 1
ATOM 1335 C CA . ILE A 1 122 ? 43.095 4.14 6.34 1 20.522 122 ILE A CA 1
ATOM 1336 C C . ILE A 1 122 ? 44.089 3.736 5.261 1 20.346 122 ILE A C 1
ATOM 1337 O O . ILE A 1 122 ? 44.418 2.548 5.149 1 21.543 122 ILE A O 1
ATOM 1353 N N . GLY A 1 123 ? 44.638 4.724 4.552 1 18.854 123 GLY A N 1
ATOM 1354 C CA . GLY A 1 123 ? 45.795 4.511 3.703 1 21.278 123 GLY A CA 1
ATOM 1355 C C . GLY A 1 123 ? 47.027 5.224 4.267 1 20.704 123 GLY A C 1
ATOM 1356 O O . GLY A 1 123 ? 46.942 6.415 4.551 1 22.068 123 GLY A O 1
ATOM 1360 N N . TYR A 1 124 ? 48.142 4.504 4.41 1 20.893 124 TYR A N 1
ATOM 1361 C CA . TYR A 1 124 ? 49.444 5.112 4.615 1 19.356 124 TYR A CA 1
ATOM 1362 C C . TYR A 1 124 ? 50.146 4.998 3.277 1 19.2 124 TYR A C 1
ATOM 1363 O O . TYR A 1 124 ? 50.772 3.974 2.979 1 20.353 124 TYR A O 1
ATOM 1380 N N . LEU A 1 125 ? 49.999 6.043 2.455 1 20.29 125 LEU A N 1
ATOM 1381 C CA . LEU A 1 125 ? 50.421 6.026 1.05 1 22.258 125 LEU A CA 1
ATOM 1382 C C . LEU A 1 125 ? 51.841 6.575 0.996 1 21.745 125 LEU A C 1
ATOM 1383 O O . LEU A 1 125 ? 52.124 7.669 0.502 1 22.435 125 LEU A O 1
ATOM 1399 N N . SER A 1 126 ? 52.718 5.737 1.558 1 22.672 126 SER A N 1
ATOM 1400 C CA . SER A 1 126 ? 54.095 6.023 1.891 1 24.066 126 SER A CA 1
ATOM 1401 C C . SER A 1 126 ? 54.86 6.52 0.666 1 25.012 126 SER A C 1
ATOM 1402 O O . SER A 1 126 ? 54.692 5.997 -0.449 1 26.59 126 SER A O 1
ATOM 1409 N N . GLY A 1 127 ? 55.685 7.55 0.89 1 25.91 127 GLY A N 1
ATOM 1410 C CA . GLY A 1 127 ? 56.609 8.036 -0.125 1 25.326 127 GLY A CA 1
ATOM 1411 C C . GLY A 1 127 ? 55.936 8.811 -1.257 1 25.227 127 GLY A C 1
ATOM 1412 O O . GLY A 1 127 ? 56.581 9.099 -2.249 1 23.915 127 GLY A O 1
ATOM 1416 N N . TRP A 1 128 ? 54.645 9.163 -1.122 1 23.816 128 TRP A N 1
ATOM 1417 C CA . TRP A 1 128 ? 53.931 9.986 -2.097 1 23.824 128 TRP A CA 1
ATOM 1418 C C . TRP A 1 128 ? 53.839 9.297 -3.464 1 25.37 128 TRP A C 1
ATOM 1419 O O . TRP A 1 128 ? 53.779 9.976 -4.481 1 21.126 128 TRP A O 1
ATOM 1440 N N . THR A 1 129 ? 53.832 7.945 -3.481 1 25.202 129 THR A N 1
ATOM 1441 C CA . THR A 1 129 ? 53.696 7.139 -4.696 1 24.663 129 THR A CA 1
ATOM 1442 C C . THR A 1 129 ? 52.255 6.602 -4.772 1 23.689 129 THR A C 1
ATOM 1443 O O . THR A 1 129 ? 51.394 6.963 -3.953 1 24.816 129 THR A O 1
ATOM 1453 N N . THR A 1 130 ? 51.982 5.733 -5.746 1 23.884 130 THR A N 1
ATOM 1454 C CA . THR A 1 130 ? 50.622 5.332 -6.076 1 24.169 130 THR A CA 1
ATOM 1455 C C . THR A 1 130 ? 50.287 3.969 -5.465 1 23.63 130 THR A C 1
ATOM 1456 O O . THR A 1 130 ? 51.104 3.057 -5.516 1 22.759 130 THR A O 1
ATOM 1466 N N . TYR A 1 131 ? 49.075 3.847 -4.915 1 24.656 131 TYR A N 1
ATOM 1467 C CA . TYR A 1 131 ? 48.542 2.638 -4.295 1 24.137 131 TYR A CA 1
ATOM 1468 C C . TYR A 1 131 ? 47.182 2.393 -4.924 1 26.33 131 TYR A C 1
ATOM 1469 O O . TYR A 1 131 ? 46.543 3.363 -5.34 1 29.654 131 TYR A O 1
ATOM 1486 N N . SER A 1 132 ? 46.717 1.14 -4.966 1 25.936 132 SER A N 1
ATOM 1487 C CA . SER A 1 132 ? 45.477 0.825 -5.66 1 28.266 132 SER A CA 1
ATOM 1488 C C . SER A 1 132 ? 44.522 -0.03 -4.828 1 29.02 132 SER A C 1
ATOM 1489 O O . SER A 1 132 ? 44.933 -0.718 -3.88 1 28.462 132 SER A O 1
ATOM 1496 N N . ILE A 1 133 ? 43.219 0.142 -5.12 1 28.311 133 ILE A N 1
ATOM 1497 C CA . ILE A 1 133 ? 42.174 -0.788 -4.732 1 29.592 133 ILE A CA 1
ATOM 1498 C C . ILE A 1 133 ? 41.887 -1.62 -5.98 1 30.33 133 ILE A C 1
ATOM 1499 O O . ILE A 1 133 ? 41.584 -1.026 -7.012 1 30.133 133 ILE A O 1
ATOM 1515 N N . ASP A 1 134 ? 41.952 -2.964 -5.864 1 31.088 134 ASP A N 1
ATOM 1516 C CA . ASP A 1 134 ? 41.838 -3.861 -7.007 1 33.515 134 ASP A CA 1
ATOM 1517 C C . ASP A 1 134 ? 40.502 -4.587 -6.925 1 34.906 134 ASP A C 1
ATOM 1518 O O . ASP A 1 134 ? 40.251 -5.283 -5.942 1 33.542 134 ASP A O 1
ATOM 1527 N N . TYR A 1 135 ? 39.7 -4.481 -7.998 1 34.839 135 TYR A N 1
ATOM 1528 C CA . TYR A 1 135 ? 38.392 -5.097 -8.049 1 34.369 135 TYR A CA 1
ATOM 1529 C C . TYR A 1 135 ? 38.493 -6.383 -8.862 1 38.426 135 TYR A C 1
ATOM 1530 O O . TYR A 1 135 ? 39.096 -6.406 -9.928 1 38.782 135 TYR A O 1
ATOM 1547 N N . ALA A 1 136 ? 37.897 -7.463 -8.33 1 40.511 136 ALA A N 1
ATOM 1548 C CA . ALA A 1 136 ? 37.795 -8.742 -9.016 1 43.576 136 ALA A CA 1
ATOM 1549 C C . ALA A 1 136 ? 36.96 -8.596 -10.288 1 46.481 136 ALA A C 1
ATOM 1550 O O . ALA A 1 136 ? 37.234 -9.258 -11.282 1 47.289 136 ALA A O 1
ATOM 1557 N N . SER A 1 137 ? 35.965 -7.707 -10.243 1 46.423 137 SER A N 1
ATOM 1558 C CA . SER A 1 137 ? 35.089 -7.42 -11.356 1 45.926 137 SER A CA 1
ATOM 1559 C C . SER A 1 137 ? 34.852 -5.917 -11.449 1 42.653 137 SER A C 1
ATOM 1560 O O . SER A 1 137 ? 34.832 -5.234 -10.429 1 39.858 137 SER A O 1
ATOM 1567 N N . ALA A 1 138 ? 34.613 -5.406 -12.66 1 43.295 138 ALA A N 1
ATOM 1568 C CA . ALA A 1 138 ? 34.444 -3.977 -12.884 1 42.958 138 ALA A CA 1
ATOM 1569 C C . ALA A 1 138 ? 33.335 -3.405 -11.992 1 44.024 138 ALA A C 1
ATOM 1570 O O . ALA A 1 138 ? 32.269 -3.993 -11.89 1 45.922 138 ALA A O 1
ATOM 1577 N N . PHE A 1 139 ? 33.615 -2.307 -11.286 1 41.123 139 PHE A N 1
ATOM 1578 C CA . PHE A 1 139 ? 32.624 -1.571 -10.529 1 38.901 139 PHE A CA 1
ATOM 1579 C C . PHE A 1 139 ? 32.307 -0.279 -11.275 1 38.167 139 PHE A C 1
ATOM 1580 O O . PHE A 1 139 ? 33.224 0.472 -11.622 1 38.286 139 PHE A O 1
ATOM 1597 N N . ASP A 1 140 ? 31.012 0.01 -11.452 1 38.42 140 ASP A N 1
ATOM 1598 C CA . ASP A 1 140 ? 30.557 1.203 -12.146 1 39.388 140 ASP A CA 1
ATOM 1599 C C . ASP A 1 140 ? 30.332 2.343 -11.153 1 38.485 140 ASP A C 1
ATOM 1600 O O . ASP A 1 140 ? 29.372 2.296 -10.395 1 42.794 140 ASP A O 1
ATOM 1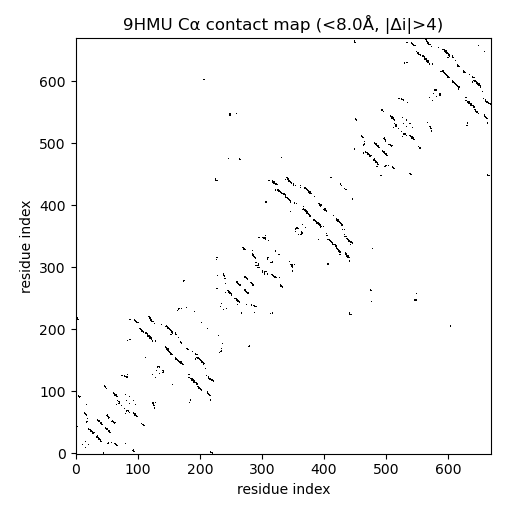609 N N . PHE A 1 141 ? 31.178 3.384 -11.209 1 35.833 141 PHE A N 1
ATOM 1610 C CA . PHE A 1 141 ? 31.047 4.573 -10.377 1 34.658 141 PHE A CA 1
ATOM 1611 C C . PHE A 1 141 ? 30.061 5.617 -10.931 1 35.06 141 PHE A C 1
ATOM 1612 O O . PHE A 1 141 ? 29.909 6.665 -10.288 1 32.188 141 PHE A O 1
ATOM 1629 N N . SER A 1 142 ? 29.411 5.366 -12.087 1 36.891 142 SER A N 1
ATOM 1630 C CA . SER A 1 142 ? 28.422 6.294 -12.61 1 39.227 142 SER A CA 1
ATOM 1631 C C . SER A 1 142 ? 27.41 6.636 -11.519 1 40.303 142 SER A C 1
ATOM 1632 O O . SER A 1 142 ? 26.846 5.736 -10.926 1 42.952 142 SER A O 1
ATOM 1639 N N . GLY A 1 143 ? 27.203 7.924 -11.246 1 40.094 143 GLY A N 1
ATOM 1640 C CA . GLY A 1 143 ? 26.204 8.365 -10.287 1 40.144 143 GLY A CA 1
ATOM 1641 C C . GLY A 1 143 ? 26.66 8.213 -8.837 1 38.949 143 GLY A C 1
ATOM 1642 O O . GLY A 1 143 ? 25.866 8.48 -7.938 1 39.126 143 GLY A O 1
ATOM 1646 N N . LEU A 1 144 ? 27.923 7.811 -8.596 1 37.277 144 LEU A N 1
ATOM 1647 C CA . LEU A 1 144 ? 28.382 7.407 -7.271 1 35.701 144 LEU A CA 1
ATOM 1648 C C . LEU A 1 144 ? 29.634 8.183 -6.897 1 33.953 144 LEU A C 1
ATOM 1649 O O . LEU A 1 144 ? 30.223 8.883 -7.727 1 33.85 144 LEU A O 1
ATOM 1665 N N . GLY A 1 145 ? 30.02 8.008 -5.624 1 33.543 145 GLY A N 1
ATOM 1666 C CA . GLY A 1 145 ? 31.226 8.592 -5.074 1 31.069 145 GLY A CA 1
ATOM 1667 C C . GLY A 1 145 ? 31.69 7.844 -3.822 1 30.202 145 GLY A C 1
ATOM 1668 O O . GLY A 1 145 ? 31.307 6.694 -3.591 1 29.186 145 GLY A O 1
ATOM 1672 N N . MET A 1 146 ? 32.536 8.524 -3.047 1 28.366 146 MET A N 1
ATOM 1673 C CA . MET A 1 146 ? 33.101 7.986 -1.822 1 28.656 146 MET A CA 1
ATOM 1674 C C . MET A 1 146 ? 33.265 9.118 -0.816 1 27.461 146 MET A C 1
ATOM 1675 O O . MET A 1 146 ? 33.075 10.274 -1.187 1 27.038 146 MET A O 1
ATOM 1689 N N . PHE A 1 147 ? 33.6 8.768 0.436 1 25.121 147 PHE A N 1
ATOM 1690 C CA . PHE A 1 147 ? 33.924 9.737 1.461 1 24.635 147 PHE A CA 1
ATOM 1691 C C . PHE A 1 147 ? 35.406 9.664 1.808 1 24.075 147 PHE A C 1
ATOM 1692 O O . PHE A 1 147 ? 35.99 8.568 1.879 1 25.025 147 PHE A O 1
ATOM 1709 N N . VAL A 1 148 ? 35.985 10.852 2.052 1 22.162 148 VAL A N 1
ATOM 1710 C CA . VAL A 1 148 ? 37.336 10.958 2.59 1 22.385 148 VAL A CA 1
ATOM 1711 C C . VAL A 1 148 ? 37.355 12 3.706 1 22.351 148 VAL A C 1
ATOM 1712 O O . VAL A 1 148 ? 36.49 12.869 3.753 1 23.378 148 VAL A O 1
ATOM 1725 N N . THR A 1 149 ? 38.389 11.923 4.537 1 21.219 149 THR A N 1
ATOM 1726 C CA . THR A 1 149 ? 38.733 12.968 5.496 1 22.8 149 THR A CA 1
ATOM 1727 C C . THR A 1 149 ? 40.186 12.763 5.921 1 22.754 149 THR A C 1
ATOM 1728 O O . THR A 1 149 ? 40.848 11.821 5.452 1 22.263 149 THR A O 1
ATOM 1738 N N . ASN A 1 150 ? 40.665 13.652 6.799 1 20.491 150 ASN A N 1
ATOM 1739 C CA . ASN A 1 150 ? 42 13.533 7.335 1 19.735 150 ASN A CA 1
ATOM 1740 C C . ASN A 1 150 ? 41.986 12.622 8.558 1 19.12 150 ASN A C 1
ATOM 1741 O O . ASN A 1 150 ? 41.009 12.559 9.302 1 22.161 150 ASN A O 1
ATOM 1752 N N . THR A 1 151 ? 43.136 11.995 8.814 1 18.91 151 THR A N 1
ATOM 1753 C CA . THR A 1 151 ? 43.383 11.35 10.093 1 19.989 151 THR A CA 1
ATOM 1754 C C . THR A 1 151 ? 43.689 12.44 11.115 1 19.32 151 THR A C 1
ATOM 1755 O O . THR A 1 151 ? 44.124 13.528 10.766 1 19.953 151 THR A O 1
ATOM 1765 N N . VAL A 1 152 ? 43.486 12.092 12.384 1 19.432 152 VAL A N 1
ATOM 1766 C CA . VAL A 1 152 ? 43.804 12.961 13.498 1 19.057 152 VAL A CA 1
ATOM 1767 C C . VAL A 1 152 ? 45.291 13.348 13.451 1 19.212 152 VAL A C 1
ATOM 1768 O O . VAL A 1 152 ? 45.617 14.525 13.618 1 18.474 152 VAL A O 1
ATOM 1781 N N . TYR A 1 153 ? 46.159 12.351 13.243 1 18.291 153 TYR A N 1
ATOM 1782 C CA . TYR A 1 153 ? 47.6 12.543 13.203 1 18.854 153 TYR A CA 1
ATOM 1783 C C . TYR A 1 153 ? 47.993 13.555 12.132 1 17.57 153 TYR A C 1
ATOM 1784 O O . TYR A 1 153 ? 48.723 14.498 12.427 1 19.836 153 TYR A O 1
ATOM 1801 N N . ALA A 1 154 ? 47.5 13.37 10.909 1 18.118 154 ALA A N 1
ATOM 1802 C CA . ALA A 1 154 ? 47.85 14.218 9.776 1 17.188 154 ALA A CA 1
ATOM 1803 C C . ALA A 1 154 ? 47.26 15.626 9.926 1 16.883 154 ALA A C 1
ATOM 1804 O O . ALA A 1 154 ? 47.941 16.623 9.688 1 18.963 154 ALA A O 1
ATOM 1811 N N . TYR A 1 155 ? 45.985 15.691 10.315 1 16.994 155 TYR A N 1
ATOM 1812 C CA . TYR A 1 155 ? 45.296 16.938 10.558 1 17.688 155 TYR A CA 1
ATOM 1813 C C . TYR A 1 155 ? 46.082 17.773 11.558 1 18.072 155 TYR A C 1
ATOM 1814 O O . TYR A 1 155 ? 46.311 18.942 11.325 1 17.395 155 TYR A O 1
ATOM 1831 N N . ASP A 1 156 ? 46.404 17.191 12.716 1 20.603 156 ASP A N 1
ATOM 1832 C CA . ASP A 1 156 ? 47.06 17.939 13.794 1 19.204 156 ASP A CA 1
ATOM 1833 C C . ASP A 1 156 ? 48.447 18.429 13.352 1 18.657 156 ASP A C 1
ATOM 1834 O O . ASP A 1 156 ? 48.86 19.539 13.705 1 18.615 156 ASP A O 1
ATOM 1843 N N . SER A 1 157 ? 49.155 17.589 12.584 1 17.344 157 SER A N 1
ATOM 1844 C CA . SER A 1 157 ? 50.468 17.919 12.07 1 18.778 157 SER A CA 1
ATOM 1845 C C . SER A 1 157 ? 50.401 19.139 11.138 1 19.08 157 SER A C 1
ATOM 1846 O O . SER A 1 157 ? 51.14 20.105 11.318 1 20.153 157 SER A O 1
ATOM 1853 N N . MET A 1 158 ? 49.499 19.102 10.145 1 19.203 158 MET A N 1
ATOM 1854 C CA . MET A 1 158 ? 49.333 20.218 9.22 1 21.388 158 MET A CA 1
ATOM 1855 C C . MET A 1 158 ? 48.903 21.511 9.938 1 21.205 158 MET A C 1
ATOM 1856 O O . MET A 1 158 ? 49.444 22.588 9.681 1 21.574 158 MET A O 1
ATOM 1870 N N . LEU A 1 159 ? 47.95 21.407 10.869 1 20.331 159 LEU A N 1
ATOM 1871 C CA . LEU A 1 159 ? 47.393 22.576 11.525 1 20.907 159 LEU A CA 1
ATOM 1872 C C . LEU A 1 159 ? 48.44 23.268 12.404 1 20.483 159 LEU A C 1
ATOM 1873 O O . LEU A 1 159 ? 48.61 24.476 12.305 1 19.244 159 LEU A O 1
ATOM 1889 N N . ASN A 1 160 ? 49.134 22.496 13.249 1 20.249 160 ASN A N 1
ATOM 1890 C CA . ASN A 1 160 ? 49.895 23.031 14.36 1 19.814 160 ASN A CA 1
ATOM 1891 C C . ASN A 1 160 ? 51.396 22.911 14.151 1 19.774 160 ASN A C 1
ATOM 1892 O O . ASN A 1 160 ? 52.123 23.541 14.889 1 19.382 160 ASN A O 1
ATOM 1903 N N . GLY A 1 161 ? 51.857 22.15 13.152 1 18.789 161 GLY A N 1
ATOM 1904 C CA . GLY A 1 161 ? 53.272 21.892 12.966 1 20.396 161 GLY A CA 1
ATOM 1905 C C . GLY A 1 161 ? 53.778 20.813 13.926 1 22.075 161 GLY A C 1
ATOM 1906 O O . GLY A 1 161 ? 53.137 20.5 14.928 1 22.891 161 GLY A O 1
ATOM 1910 N N . ASP A 1 162 ? 54.956 20.269 13.608 1 21.921 162 ASP A N 1
ATOM 1911 C CA . ASP A 1 162 ? 55.656 19.331 14.488 1 23.739 162 ASP A CA 1
ATOM 1912 C C . ASP A 1 162 ? 57.146 19.379 14.151 1 25.239 162 ASP A C 1
ATOM 1913 O O . ASP A 1 162 ? 57.591 20.281 13.448 1 26.58 162 ASP A O 1
ATOM 1922 N N . GLY A 1 163 ? 57.915 18.38 14.595 1 23.663 163 GLY A N 1
ATOM 1923 C CA . GLY A 1 163 ? 59.339 18.322 14.307 1 25.303 163 GLY A CA 1
ATOM 1924 C C . GLY A 1 163 ? 59.656 18.137 12.825 1 24.256 163 GLY A C 1
ATOM 1925 O O . GLY A 1 163 ? 60.767 18.46 12.424 1 26.241 163 GLY A O 1
ATOM 1929 N N . PHE A 1 164 ? 58.691 17.67 12.03 1 23.673 164 PHE A N 1
ATOM 1930 C CA . PHE A 1 164 ? 58.855 17.452 10.594 1 24.368 164 PHE A CA 1
ATOM 1931 C C . PHE A 1 164 ? 58.128 18.474 9.713 1 23.599 164 PHE A C 1
ATOM 1932 O O . PHE A 1 164 ? 58.404 18.506 8.52 1 21.126 164 PHE A O 1
ATOM 1949 N N . VAL A 1 165 ? 57.172 19.242 10.272 1 23.84 165 VAL A N 1
ATOM 1950 C CA . VAL A 1 165 ? 56.23 20.054 9.501 1 23.788 165 VAL A CA 1
ATOM 1951 C C . VAL A 1 165 ? 56.148 21.461 10.074 1 22.863 165 VAL A C 1
ATOM 1952 O O . VAL A 1 165 ? 55.972 21.602 11.269 1 22.38 165 VAL A O 1
ATOM 1965 N N . THR A 1 166 ? 56.243 22.472 9.204 1 23.209 166 THR A N 1
ATOM 1966 C CA . THR A 1 166 ? 55.912 23.855 9.531 1 24.672 166 THR A CA 1
ATOM 1967 C C . THR A 1 166 ? 54.403 23.998 9.495 1 22.867 166 THR A C 1
ATOM 1968 O O . THR A 1 166 ? 53.803 23.624 8.472 1 19.914 166 THR A O 1
ATOM 1978 N N . ALA A 1 167 ? 53.813 24.577 10.561 1 22.191 167 ALA A N 1
ATOM 1979 C CA . ALA A 1 167 ? 52.359 24.765 10.597 1 21.703 167 ALA A CA 1
ATOM 1980 C C . ALA A 1 167 ? 51.879 25.426 9.302 1 20.168 167 ALA A C 1
ATOM 1981 O O . ALA A 1 167 ? 52.517 26.34 8.807 1 19.371 167 ALA A O 1
ATOM 1988 N N . PHE A 1 168 ? 50.803 24.894 8.708 1 21.229 168 PHE A N 1
ATOM 1989 C CA . PHE A 1 168 ? 50.356 25.318 7.387 1 23.723 168 PHE A CA 1
ATOM 1990 C C . PHE A 1 168 ? 50.073 26.823 7.324 1 24.331 168 PHE A C 1
ATOM 1991 O O . PHE A 1 168 ? 49.454 27.379 8.24 1 24.264 168 PHE A O 1
ATOM 2008 N N . THR A 1 169 ? 50.591 27.46 6.261 1 25.441 169 THR A N 1
ATOM 2009 C CA . THR A 1 169 ? 50.356 28.852 5.915 1 25.785 169 THR A CA 1
ATOM 2010 C C . THR A 1 169 ? 50.199 28.93 4.398 1 23.752 169 THR A C 1
ATOM 2011 O O . THR A 1 169 ? 50.246 27.906 3.718 1 21.802 169 THR A O 1
ATOM 2021 N N . THR A 1 170 ? 50.058 30.163 3.873 1 24.729 170 THR A N 1
ATOM 2022 C CA . THR A 1 170 ? 49.881 30.411 2.451 1 25.234 170 THR A CA 1
ATOM 2023 C C . THR A 1 170 ? 50.885 29.596 1.65 1 25.337 170 THR A C 1
ATOM 2024 O O . THR A 1 170 ? 52.084 29.739 1.856 1 23.852 170 THR A O 1
ATOM 2034 N N . GLY A 1 171 ? 50.366 28.771 0.734 1 25.04 171 GLY A N 1
ATOM 2035 C CA . GLY A 1 171 ? 51.172 27.944 -0.147 1 26.272 171 GLY A CA 1
ATOM 2036 C C . GLY A 1 171 ? 51.073 26.464 0.196 1 26.571 171 GLY A C 1
ATOM 2037 O O . GLY A 1 171 ? 51.371 25.649 -0.666 1 28.411 171 GLY A O 1
ATOM 2041 N N . ASP A 1 172 ? 50.655 26.109 1.428 1 23.714 172 ASP A N 1
ATOM 2042 C CA . ASP A 1 172 ? 50.637 24.718 1.834 1 22.533 172 ASP A CA 1
ATOM 2043 C C . ASP A 1 172 ? 49.414 23.991 1.272 1 23.611 172 ASP A C 1
ATOM 2044 O O . ASP A 1 172 ? 48.399 24.609 0.965 1 25.536 172 ASP A O 1
ATOM 2053 N N . TYR A 1 173 ? 49.542 22.67 1.104 1 21.937 173 TYR A N 1
ATOM 2054 C CA . TYR A 1 173 ? 48.443 21.817 0.68 1 22.504 173 TYR A CA 1
ATOM 2055 C C . TYR A 1 173 ? 48.729 20.341 0.975 1 23.093 173 TYR A C 1
ATOM 2056 O O . TYR A 1 173 ? 49.882 19.934 1.121 1 21.815 173 TYR A O 1
ATOM 2073 N N . LEU A 1 174 ? 47.637 19.558 1.035 1 22.49 174 LEU A N 1
ATOM 2074 C CA . LEU A 1 174 ? 47.656 18.106 0.931 1 22.743 174 LEU A CA 1
ATOM 2075 C C . LEU A 1 174 ? 46.525 17.712 -0.02 1 23.722 174 LEU A C 1
ATOM 2076 O O . LEU A 1 174 ? 45.374 18.078 0.226 1 22.844 174 LEU A O 1
ATOM 2092 N N . LYS A 1 175 ? 46.845 17.011 -1.108 1 25.64 175 LYS A N 1
ATOM 2093 C CA . LYS A 1 175 ? 45.793 16.551 -2.013 1 27.324 175 LYS A CA 1
ATOM 2094 C C . LYS A 1 175 ? 45.928 15.061 -2.303 1 24.635 175 LYS A C 1
ATOM 2095 O O . LYS A 1 175 ? 46.997 14.47 -2.123 1 20.831 175 LYS A O 1
ATOM 2114 N N . VAL A 1 176 ? 44.83 14.504 -2.838 1 24.508 176 VAL A N 1
ATOM 2115 C CA . VAL A 1 176 ? 44.808 13.138 -3.335 1 23.675 176 VAL A CA 1
ATOM 2116 C C . VAL A 1 176 ? 44.36 13.181 -4.796 1 25.539 176 VAL A C 1
ATOM 2117 O O . VAL A 1 176 ? 43.396 13.897 -5.123 1 26.725 176 VAL A O 1
ATOM 2130 N N . THR A 1 177 ? 45.083 12.44 -5.652 1 24.707 177 THR A N 1
ATOM 2131 C CA . THR A 1 177 ? 44.664 12.164 -7.011 1 25.25 177 THR A CA 1
ATOM 2132 C C . THR A 1 177 ? 44.079 10.756 -7.036 1 25.211 177 THR A C 1
ATOM 2133 O O . THR A 1 177 ? 44.744 9.807 -6.594 1 24.08 177 THR A O 1
ATOM 2143 N N . ILE A 1 178 ? 42.835 10.652 -7.544 1 24.157 178 ILE A N 1
ATOM 2144 C CA . ILE A 1 178 ? 42.109 9.398 -7.7 1 24.069 178 ILE A CA 1
ATOM 2145 C C . ILE A 1 178 ? 41.945 9.15 -9.198 1 25.469 178 ILE A C 1
ATOM 2146 O O . ILE A 1 178 ? 41.329 9.978 -9.906 1 25.534 178 ILE A O 1
ATOM 2162 N N . GLU A 1 179 ? 42.478 8.013 -9.673 1 25.338 179 GLU A N 1
ATOM 2163 C CA . GLU A 1 179 ? 42.451 7.688 -11.099 1 26.838 179 GLU A CA 1
ATOM 2164 C C . GLU A 1 179 ? 41.839 6.306 -11.291 1 25.8 179 GLU A C 1
ATOM 2165 O O . GLU A 1 179 ? 42.263 5.344 -10.653 1 24.665 179 GLU A O 1
ATOM 2177 N N . GLY A 1 180 ? 40.852 6.227 -12.176 1 27.085 180 GLY A N 1
ATOM 2178 C CA . GLY A 1 180 ? 40.224 4.971 -12.537 1 29.812 180 GLY A CA 1
ATOM 2179 C C . GLY A 1 180 ? 40.99 4.273 -13.659 1 30.879 180 GLY A C 1
ATOM 2180 O O . GLY A 1 180 ? 41.495 4.94 -14.563 1 32.239 180 GLY A O 1
ATOM 2184 N N . PHE A 1 181 ? 41.048 2.931 -13.597 1 31.08 181 PHE A N 1
ATOM 2185 C CA . PHE A 1 181 ? 41.579 2.112 -14.671 1 31.934 181 PHE A CA 1
ATOM 2186 C C . PHE A 1 181 ? 40.632 0.954 -14.957 1 33.74 181 PHE A C 1
ATOM 2187 O O . PHE A 1 181 ? 39.983 0.427 -14.063 1 33.311 181 PHE A O 1
ATOM 2204 N N . ASN A 1 182 ? 40.639 0.538 -16.223 1 35.402 182 ASN A N 1
ATOM 2205 C CA . ASN A 1 182 ? 39.892 -0.604 -16.686 1 39.611 182 ASN A CA 1
ATOM 2206 C C . ASN A 1 182 ? 40.786 -1.343 -17.681 1 43.051 182 ASN A C 1
ATOM 2207 O O . ASN A 1 182 ? 41.062 -0.8 -18.75 1 40.109 182 ASN A O 1
ATOM 2218 N N . SER A 1 183 ? 41.266 -2.536 -17.282 1 47.491 183 SER A N 1
ATOM 2219 C CA . SER A 1 183 ? 42.248 -3.304 -18.039 1 53.595 183 SER A CA 1
ATOM 2220 C C . SER A 1 183 ? 43.474 -2.45 -18.338 1 53.215 183 SER A C 1
ATOM 2221 O O . SER A 1 183 ? 43.89 -2.349 -19.494 1 59.847 183 SER A O 1
ATOM 2228 N N . SER A 1 184 ? 43.964 -1.747 -17.316 1 49.442 184 SER A N 1
ATOM 2229 C CA . SER A 1 184 ? 45.144 -0.898 -17.426 1 51.929 184 SER A CA 1
ATOM 2230 C C . SER A 1 184 ? 44.981 0.338 -18.332 1 46.344 184 SER A C 1
ATOM 2231 O O . SER A 1 184 ? 45.961 1.049 -18.503 1 45.913 184 SER A O 1
ATOM 2238 N N . ILE A 1 185 ? 43.782 0.659 -18.847 1 43.707 185 ILE A N 1
ATOM 2239 C CA . ILE A 1 185 ? 43.541 1.925 -19.537 1 43.125 185 ILE A CA 1
ATOM 2240 C C . ILE A 1 185 ? 42.835 2.896 -18.585 1 40.599 185 ILE A C 1
ATOM 2241 O O . ILE A 1 185 ? 41.828 2.539 -17.984 1 40.337 185 ILE A O 1
ATOM 2257 N N . SER A 1 186 ? 43.344 4.132 -18.478 1 37.645 186 SER A N 1
ATOM 2258 C CA . SER A 1 186 ? 42.78 5.149 -17.604 1 34.135 186 SER A CA 1
ATOM 2259 C C . SER A 1 186 ? 41.358 5.504 -18.038 1 34.69 186 SER A C 1
ATOM 2260 O O . SER A 1 186 ? 41.122 5.687 -19.223 1 33.464 186 SER A O 1
ATOM 2267 N N . THR A 1 187 ? 40.422 5.59 -17.079 1 33.353 187 THR A N 1
ATOM 2268 C CA . THR A 1 187 ? 39.061 6.067 -17.331 1 34.962 187 THR A CA 1
ATOM 2269 C C . THR A 1 187 ? 38.892 7.529 -16.896 1 33.746 187 THR A C 1
ATOM 2270 O O . THR A 1 187 ? 37.805 8.079 -17.036 1 34.312 187 THR A O 1
ATOM 2280 N N . GLY A 1 188 ? 39.941 8.136 -16.33 1 32.449 188 GLY A N 1
ATOM 2281 C CA . GLY A 1 188 ? 39.893 9.522 -15.914 1 33.14 188 GLY A CA 1
ATOM 2282 C C . GLY A 1 188 ? 40.608 9.681 -14.584 1 32.285 188 GLY A C 1
ATOM 2283 O O . GLY A 1 188 ? 40.772 8.698 -13.854 1 32.845 188 GLY A O 1
ATOM 2287 N N . SER A 1 189 ? 41.007 10.928 -14.297 1 31.744 189 SER A N 1
ATOM 2288 C CA . SER A 1 189 ? 41.821 11.27 -13.145 1 30.256 189 SER A CA 1
ATOM 2289 C C . SER A 1 189 ? 41.2 12.488 -12.475 1 28.634 189 SER A C 1
ATOM 2290 O O . SER A 1 189 ? 40.945 13.452 -13.162 1 29.606 189 SER A O 1
ATOM 2297 N N . LEU A 1 190 ? 41.041 12.476 -11.149 1 27.489 190 LEU A N 1
ATOM 2298 C CA . LEU A 1 190 ? 40.438 13.575 -10.406 1 27.085 190 LEU A CA 1
ATOM 2299 C C . LEU A 1 190 ? 41.325 13.957 -9.23 1 25.807 190 LEU A C 1
ATOM 2300 O O . LEU A 1 190 ? 41.796 13.06 -8.541 1 23.956 190 LEU A O 1
ATOM 2316 N N . ASP A 1 191 ? 41.426 15.273 -8.953 1 25.109 191 ASP A N 1
ATOM 2317 C CA . ASP A 1 191 ? 42.104 15.811 -7.782 1 26.974 191 ASP A CA 1
ATOM 2318 C C . ASP A 1 191 ? 41.089 16.332 -6.767 1 26.022 191 ASP A C 1
ATOM 2319 O O . ASP A 1 191 ? 40.062 16.894 -7.148 1 26.133 191 ASP A O 1
ATOM 2328 N N . PHE A 1 192 ? 41.414 16.153 -5.488 1 24.708 192 PHE A N 1
ATOM 2329 C CA . PHE A 1 192 ? 40.629 16.639 -4.364 1 26.012 192 PHE A CA 1
ATOM 2330 C C . PHE A 1 192 ? 41.597 17.03 -3.248 1 24.144 192 PHE A C 1
ATOM 2331 O O . PHE A 1 192 ? 42.486 16.242 -2.902 1 22.733 192 PHE A O 1
ATOM 2348 N N . TYR A 1 193 ? 41.414 18.235 -2.682 1 23.283 193 TYR A N 1
ATOM 2349 C CA . TYR A 1 193 ? 42.293 18.726 -1.616 1 22.383 193 TYR A CA 1
ATOM 2350 C C . TYR A 1 193 ? 41.764 18.312 -0.25 1 20.507 193 TYR A C 1
ATOM 2351 O O . TYR A 1 193 ? 40.656 18.659 0.124 1 23.352 193 TYR A O 1
ATOM 2368 N N . LEU A 1 194 ? 42.56 17.543 0.488 1 21.361 194 LEU A N 1
ATOM 2369 C CA . LEU A 1 194 ? 42.305 17.276 1.901 1 21.745 194 LEU A CA 1
ATOM 2370 C C . LEU A 1 194 ? 42.612 18.499 2.764 1 22.225 194 LEU A C 1
ATOM 2371 O O . LEU A 1 194 ? 42.059 18.67 3.869 1 20.036 194 LEU A O 1
ATOM 2387 N N . ALA A 1 195 ? 43.552 19.324 2.289 1 21.914 195 ALA A N 1
ATOM 2388 C CA . ALA A 1 195 ? 43.902 20.589 2.914 1 22.593 195 ALA A CA 1
ATOM 2389 C C . ALA A 1 195 ? 44.393 21.517 1.818 1 22.518 195 ALA A C 1
ATOM 2390 O O . ALA A 1 195 ? 45.223 21.114 1.006 1 22.06 195 ALA A O 1
ATOM 2397 N N . ASP A 1 196 ? 43.853 22.738 1.77 1 25.679 196 ASP A N 1
ATOM 2398 C CA . ASP A 1 196 ? 44.29 23.672 0.757 1 25.847 196 ASP A CA 1
ATOM 2399 C C . ASP A 1 196 ? 44.553 25.022 1.399 1 24.853 196 ASP A C 1
ATOM 2400 O O . ASP A 1 196 ? 43.603 25.707 1.752 1 25.116 196 ASP A O 1
ATOM 2409 N N . TYR A 1 197 ? 45.834 25.381 1.528 1 25.639 197 TYR A N 1
ATOM 2410 C CA . TYR A 1 197 ? 46.233 26.716 1.968 1 26.48 197 TYR A CA 1
ATOM 2411 C C . TYR A 1 197 ? 46.954 27.461 0.843 1 27.695 197 TYR A C 1
ATOM 2412 O O . TYR A 1 197 ? 47.65 28.428 1.137 1 25.761 197 TYR A O 1
ATOM 2429 N N . ARG A 1 198 ? 46.777 27.047 -0.427 1 26.78 198 ARG A N 1
ATOM 2430 C CA . ARG A 1 198 ? 47.568 27.607 -1.503 1 30.3 198 ARG A CA 1
ATOM 2431 C C . ARG A 1 198 ? 47.238 29.071 -1.743 1 31.913 198 ARG A C 1
ATOM 2432 O O . ARG A 1 198 ? 48.144 29.84 -2.134 1 33.635 198 ARG A O 1
ATOM 2453 N N . SER A 1 199 ? 45.965 29.435 -1.521 1 30.874 199 SER A N 1
ATOM 2454 C CA . SER A 1 199 ? 45.477 30.71 -2.003 1 29.581 199 SER A CA 1
ATOM 2455 C C . SER A 1 199 ? 46.118 31.873 -1.247 1 30.355 199 SER A C 1
ATOM 2456 O O . SER A 1 199 ? 46.276 31.814 -0.026 1 30.106 199 SER A O 1
ATOM 2463 N N . ALA A 1 200 ? 46.381 32.956 -2 1 30.18 200 ALA A N 1
ATOM 2464 C CA . ALA A 1 200 ? 46.672 34.273 -1.449 1 31.696 200 ALA A CA 1
ATOM 2465 C C . ALA A 1 200 ? 45.507 34.79 -0.596 1 33.206 200 ALA A C 1
ATOM 2466 O O . ALA A 1 200 ? 45.73 35.607 0.298 1 31.311 200 ALA A O 1
ATOM 2473 N N . ILE A 1 201 ? 44.271 34.339 -0.889 1 33.175 201 ILE A N 1
ATOM 2474 C CA . ILE A 1 201 ? 43.082 34.731 -0.138 1 34.802 201 ILE A CA 1
ATOM 2475 C C . ILE A 1 201 ? 42.928 33.753 1.023 1 33.96 201 ILE A C 1
ATOM 2476 O O . ILE A 1 201 ? 42.64 32.566 0.778 1 30.801 201 ILE A O 1
ATOM 2492 N N . ALA A 1 202 ? 43.132 34.245 2.274 1 34.352 202 ALA A N 1
ATOM 2493 C CA . ALA A 1 202 ? 43.095 33.389 3.462 1 33.798 202 ALA A CA 1
ATOM 2494 C C . ALA A 1 202 ? 41.741 32.687 3.616 1 34.168 202 ALA A C 1
ATOM 2495 O O . ALA A 1 202 ? 41.685 31.558 4.074 1 33.616 202 ALA A O 1
ATOM 2502 N N . ALA A 1 203 ? 40.65 33.341 3.201 1 37.593 203 ALA A N 1
ATOM 2503 C CA . ALA A 1 203 ? 39.312 32.762 3.243 1 38.14 203 ALA A CA 1
ATOM 2504 C C . ALA A 1 203 ? 39.18 31.478 2.421 1 37.33 203 ALA A C 1
ATOM 2505 O O . ALA A 1 203 ? 38.296 30.713 2.708 1 38.993 203 ALA A O 1
ATOM 2512 N N . GLU A 1 204 ? 40.018 31.239 1.401 1 36.918 204 GLU A N 1
ATOM 2513 C CA . GLU A 1 204 ? 40.009 29.991 0.641 1 35.587 204 GLU A CA 1
ATOM 2514 C C . GLU A 1 204 ? 40.712 28.83 1.372 1 34.009 204 GLU A C 1
ATOM 2515 O O . GLU A 1 204 ? 40.613 27.72 0.878 1 35.933 204 GLU A O 1
ATOM 2527 N N . HIS A 1 205 ? 41.386 29.053 2.52 1 31.293 205 HIS A N 1
ATOM 2528 C CA . HIS A 1 205 ? 42.161 28.022 3.202 1 29.715 205 HIS A CA 1
ATOM 2529 C C . HIS A 1 205 ? 41.249 27.088 3.994 1 28.713 205 HIS A C 1
ATOM 2530 O O . HIS A 1 205 ? 40.283 27.553 4.547 1 31.391 205 HIS A O 1
ATOM 2543 N N . TYR A 1 206 ? 41.536 25.775 4.023 1 27.658 206 TYR A N 1
ATOM 2544 C CA . TYR A 1 206 ? 40.805 24.829 4.866 1 24.341 206 TYR A CA 1
ATOM 2545 C C . TYR A 1 206 ? 41.615 23.547 5.052 1 24.667 206 TYR A C 1
ATOM 2546 O O . TYR A 1 206 ? 42.48 23.238 4.234 1 22.361 206 TYR A O 1
ATOM 2563 N N . ILE A 1 207 ? 41.274 22.795 6.119 1 26.437 207 ILE A N 1
ATOM 2564 C CA . ILE A 1 207 ? 41.709 21.419 6.361 1 25.462 207 ILE A CA 1
ATOM 2565 C C . ILE A 1 207 ? 40.462 20.62 6.716 1 23.897 207 ILE A C 1
ATOM 2566 O O . ILE A 1 207 ? 39.765 21.002 7.654 1 25.007 207 ILE A O 1
ATOM 2582 N N . LEU A 1 208 ? 40.19 19.528 5.983 1 23.801 208 LEU A N 1
ATOM 2583 C CA . LEU A 1 208 ? 39.002 18.715 6.218 1 23.339 208 LEU A CA 1
ATOM 2584 C C . LEU A 1 208 ? 39.066 18.064 7.599 1 23.017 208 LEU A C 1
ATOM 2585 O O . LEU A 1 208 ? 40.059 17.423 7.93 1 22.009 208 LEU A O 1
ATOM 2601 N N . ASP A 1 209 ? 37.989 18.242 8.383 1 24.393 209 ASP A N 1
ATOM 2602 C CA . ASP A 1 209 ? 37.794 17.542 9.641 1 24.307 209 ASP A CA 1
ATOM 2603 C C . ASP A 1 209 ? 36.561 16.645 9.634 1 23.672 209 ASP A C 1
ATOM 2604 O O . ASP A 1 209 ? 36.313 15.976 10.635 1 23.764 209 ASP A O 1
ATOM 2613 N N . ALA A 1 210 ? 35.793 16.659 8.536 1 22.695 210 ALA A N 1
ATOM 2614 C CA . ALA A 1 210 ? 34.565 15.903 8.404 1 25.004 210 ALA A CA 1
ATOM 2615 C C . ALA A 1 210 ? 34.679 14.971 7.201 1 24.222 210 ALA A C 1
ATOM 2616 O O . ALA A 1 210 ? 35.455 15.23 6.266 1 22.77 210 ALA A O 1
ATOM 2623 N N . TRP A 1 211 ? 33.886 13.886 7.241 1 24.27 211 TRP A N 1
ATOM 2624 C CA . TRP A 1 211 ? 33.758 13.02 6.084 1 23.79 211 TRP A CA 1
ATOM 2625 C C . TRP A 1 211 ? 33.185 13.828 4.923 1 24.684 211 TRP A C 1
ATOM 2626 O O . TRP A 1 211 ? 32.139 14.416 5.063 1 24.423 211 TRP A O 1
ATOM 2647 N N . THR A 1 212 ? 33.889 13.848 3.789 1 23.899 212 THR A N 1
ATOM 2648 C CA . THR A 1 212 ? 33.567 14.736 2.685 1 23.823 212 THR A CA 1
ATOM 2649 C C . THR A 1 212 ? 33.326 13.878 1.451 1 24.25 212 THR A C 1
ATOM 2650 O O . THR A 1 212 ? 34.195 13.066 1.115 1 24.983 212 THR A O 1
ATOM 2660 N N . PHE A 1 213 ? 32.207 14.111 0.753 1 25.267 213 PHE A N 1
ATOM 2661 C CA . PHE A 1 213 ? 31.854 13.324 -0.419 1 27.345 213 PHE A CA 1
ATOM 2662 C C . PHE A 1 213 ? 32.702 13.755 -1.624 1 27.333 213 PHE A C 1
ATOM 2663 O O . PHE A 1 213 ? 32.763 14.923 -1.95 1 27.768 213 PHE A O 1
ATOM 2680 N N . LEU A 1 214 ? 33.26 12.779 -2.341 1 27.604 214 LEU A N 1
ATOM 2681 C CA . LEU A 1 214 ? 34.045 12.966 -3.551 1 28.213 214 LEU A CA 1
ATOM 2682 C C . LEU A 1 214 ? 33.282 12.323 -4.705 1 31.282 214 LEU A C 1
ATOM 2683 O O . LEU A 1 214 ? 32.996 11.12 -4.648 1 30.094 214 LEU A O 1
ATOM 2699 N N . ASP A 1 215 ? 32.946 13.119 -5.729 1 31.188 215 ASP A N 1
ATOM 2700 C CA . ASP A 1 215 ? 32.144 12.65 -6.84 1 34.611 215 ASP A CA 1
ATOM 2701 C C . ASP A 1 215 ? 33.042 11.892 -7.813 1 34.362 215 ASP A C 1
ATOM 2702 O O . ASP A 1 215 ? 33.934 12.512 -8.382 1 31.674 215 ASP A O 1
ATOM 2711 N N . LEU A 1 216 ? 32.764 10.587 -8.017 1 33.547 216 LEU A N 1
ATOM 2712 C CA . LEU A 1 216 ? 33.563 9.748 -8.901 1 32.601 216 LEU A CA 1
ATOM 2713 C C . LEU A 1 216 ? 32.807 9.374 -10.177 1 33.783 216 LEU A C 1
ATOM 2714 O O . LEU A 1 216 ? 33.268 8.5 -10.915 1 31.774 216 LEU A O 1
ATOM 2730 N N . ASP A 1 217 ? 31.694 10.06 -10.48 1 34.283 217 ASP A N 1
ATOM 2731 C CA . ASP A 1 217 ? 30.856 9.73 -11.618 1 35.572 217 ASP A CA 1
ATOM 2732 C C . ASP A 1 217 ? 31.65 9.552 -12.918 1 35.707 217 ASP A C 1
ATOM 2733 O O . ASP A 1 217 ? 31.368 8.623 -13.679 1 36.567 217 ASP A O 1
ATOM 2742 N N . THR A 1 218 ? 32.595 10.466 -13.188 1 34.928 218 THR A N 1
ATOM 2743 C CA . THR A 1 218 ? 33.271 10.533 -14.477 1 36.1 218 THR A CA 1
ATOM 2744 C C . THR A 1 218 ? 34.233 9.359 -14.673 1 35.067 218 THR A C 1
ATOM 2745 O O . THR A 1 218 ? 34.62 9.117 -15.811 1 34.247 218 THR A O 1
ATOM 2755 N N . LEU A 1 219 ? 34.585 8.615 -13.607 1 33.843 219 LEU A N 1
ATOM 2756 C CA . LEU A 1 219 ? 35.443 7.438 -13.741 1 34.415 219 LEU A CA 1
ATOM 2757 C C . LEU A 1 219 ? 34.721 6.26 -14.41 1 34.923 219 LEU A C 1
ATOM 2758 O O . LEU A 1 219 ? 35.403 5.372 -14.924 1 36.263 219 LEU A O 1
ATOM 2774 N N . GLY A 1 220 ? 33.373 6.203 -14.372 1 35.381 220 GLY A N 1
ATOM 2775 C CA . GLY A 1 220 ? 32.632 5.113 -14.992 1 36.082 220 GLY A CA 1
ATOM 2776 C C . GLY A 1 220 ? 33.025 3.742 -14.425 1 34.936 220 GLY A C 1
ATOM 2777 O O . GLY A 1 220 ? 33.286 3.614 -13.215 1 32.218 220 GLY A O 1
ATOM 2781 N N . ALA A 1 221 ? 33.119 2.744 -15.314 1 35.744 221 ALA A N 1
ATOM 2782 C CA . ALA A 1 221 ? 33.379 1.359 -14.915 1 36.279 221 ALA A CA 1
ATOM 2783 C C . ALA A 1 221 ? 34.885 1.125 -14.794 1 36.662 221 ALA A C 1
ATOM 2784 O O . ALA A 1 221 ? 35.62 1.29 -15.773 1 38.98 221 ALA A O 1
ATOM 2791 N N . VAL A 1 222 ? 35.343 0.737 -13.592 1 34.936 222 VAL A N 1
ATOM 2792 C CA . VAL A 1 222 ? 36.762 0.526 -13.325 1 34.338 222 VAL A CA 1
ATOM 2793 C C . VAL A 1 222 ? 36.96 -0.858 -12.709 1 35.633 222 VAL A C 1
ATOM 2794 O O . VAL A 1 222 ? 36.062 -1.33 -12.013 1 36.099 222 VAL A O 1
ATOM 2807 N N . ASP A 1 223 ? 38.138 -1.467 -12.936 1 35.583 223 ASP A N 1
ATOM 2808 C CA . ASP A 1 223 ? 38.583 -2.623 -12.158 1 36.828 223 ASP A CA 1
ATOM 2809 C C . ASP A 1 223 ? 39.705 -2.237 -11.186 1 35.3 223 ASP A C 1
ATOM 2810 O O . ASP A 1 223 ? 40.22 -3.113 -10.489 1 33.617 223 ASP A O 1
ATOM 2819 N N . GLU A 1 224 ? 40.11 -0.948 -11.175 1 32.355 224 GLU A N 1
ATOM 2820 C CA . GLU A 1 224 ? 41.189 -0.469 -10.313 1 32.209 224 GLU A CA 1
ATOM 2821 C C . GLU A 1 224 ? 41.01 1.026 -10.048 1 30.09 224 GLU A C 1
ATOM 2822 O O . GLU A 1 224 ? 40.722 1.769 -10.973 1 29.914 224 GLU A O 1
ATOM 2834 N N . LEU A 1 225 ? 41.134 1.444 -8.781 1 28.387 225 LEU A N 1
ATOM 2835 C CA . LEU A 1 225 ? 41.208 2.839 -8.394 1 29.776 225 LEU A CA 1
ATOM 2836 C C . LEU A 1 225 ? 42.61 3.084 -7.852 1 29.223 225 LEU A C 1
ATOM 2837 O O . LEU A 1 225 ? 42.963 2.45 -6.867 1 28.929 225 LEU A O 1
ATOM 2853 N N . GLN A 1 226 ? 43.348 4.03 -8.445 1 27.933 226 GLN A N 1
ATOM 2854 C CA . GLN A 1 226 ? 44.647 4.438 -7.936 1 26.94 226 GLN A CA 1
ATOM 2855 C C . GLN A 1 226 ? 44.542 5.72 -7.106 1 25.886 226 GLN A C 1
ATOM 2856 O O . GLN A 1 226 ? 43.855 6.67 -7.509 1 27.222 226 GLN A O 1
ATOM 2870 N N . PHE A 1 227 ? 45.27 5.733 -5.973 1 24.37 227 PHE A N 1
ATOM 2871 C CA . PHE A 1 227 ? 45.358 6.865 -5.073 1 25.471 227 PHE A CA 1
ATOM 2872 C C . PHE A 1 227 ? 46.814 7.294 -4.9 1 24.161 227 PHE A C 1
ATOM 2873 O O . PHE A 1 227 ? 47.679 6.466 -4.626 1 24.441 227 PHE A O 1
ATOM 2890 N N . THR A 1 228 ? 47.066 8.599 -5.047 1 24.385 228 THR A N 1
ATOM 2891 C CA . THR A 1 228 ? 48.376 9.195 -4.845 1 23.842 228 THR A CA 1
ATOM 2892 C C . THR A 1 228 ? 48.196 10.477 -4.033 1 23.724 228 THR A C 1
ATOM 2893 O O . THR A 1 228 ? 47.436 11.353 -4.454 1 22.966 228 THR A O 1
ATOM 2903 N N . LEU A 1 229 ? 48.924 10.6 -2.915 1 21.883 229 LEU A N 1
ATOM 2904 C CA . LEU A 1 229 ? 48.96 11.845 -2.169 1 23.235 229 LEU A CA 1
ATOM 2905 C C . LEU A 1 229 ? 50.065 12.746 -2.723 1 23.765 229 LEU A C 1
ATOM 2906 O O . LEU A 1 229 ? 51.102 12.253 -3.178 1 22.72 229 LEU A O 1
ATOM 2922 N N . GLU A 1 230 ? 49.858 14.069 -2.598 1 23.703 230 GLU A N 1
ATOM 2923 C CA . GLU A 1 230 ? 50.905 15.062 -2.798 1 22.665 230 GLU A CA 1
ATOM 2924 C C . GLU A 1 230 ? 50.746 16.173 -1.758 1 23.165 230 GLU A C 1
ATOM 2925 O O . GLU A 1 230 ? 49.612 16.55 -1.432 1 21.211 230 GLU A O 1
ATOM 2937 N N . SER A 1 231 ? 51.891 16.699 -1.273 1 22.72 231 SER A N 1
ATOM 2938 C CA . SER A 1 231 ? 51.901 17.741 -0.254 1 21.918 231 SER A CA 1
ATOM 2939 C C . SER A 1 231 ? 52.91 18.824 -0.592 1 21.883 231 SER A C 1
ATOM 2940 O O . SER A 1 231 ? 53.927 18.571 -1.233 1 22 231 SER A O 1
ATOM 2947 N N . SER A 1 232 ? 52.65 20.038 -0.116 1 22.192 232 SER A N 1
ATOM 2948 C CA . SER A 1 232 ? 53.648 21.104 -0.086 1 23.415 232 SER A CA 1
ATOM 2949 C C . SER A 1 232 ? 54.876 20.717 0.749 1 23.433 232 SER A C 1
ATOM 2950 O O . SER A 1 232 ? 55.926 21.304 0.554 1 23.272 232 SER A O 1
ATOM 2957 N N . GLN A 1 233 ? 54.732 19.794 1.724 1 22.33 233 GLN A N 1
ATOM 2958 C CA . GLN A 1 233 ? 55.814 19.446 2.622 1 22.475 233 GLN A CA 1
ATOM 2959 C C . GLN A 1 233 ? 55.888 17.936 2.749 1 21.863 233 GLN A C 1
ATOM 2960 O O . GLN A 1 233 ? 54.916 17.291 3.13 1 20.269 233 GLN A O 1
ATOM 2974 N N . SER A 1 234 ? 57.083 17.38 2.486 1 21.406 234 SER A N 1
ATOM 2975 C CA . SER A 1 234 ? 57.272 15.948 2.499 1 22.761 234 SER A CA 1
ATOM 2976 C C . SER A 1 234 ? 57.187 15.369 3.926 1 22.387 234 SER A C 1
ATOM 2977 O O . SER A 1 234 ? 56.97 14.184 4.066 1 22.244 234 SER A O 1
ATOM 2984 N N . GLY A 1 235 ? 57.281 16.203 4.978 1 22.273 235 GLY A N 1
ATOM 2985 C CA . GLY A 1 235 ? 57.117 15.789 6.355 1 21.822 235 GLY A CA 1
ATOM 2986 C C . GLY A 1 235 ? 55.664 15.538 6.776 1 21.725 235 GLY A C 1
ATOM 2987 O O . GLY A 1 235 ? 55.442 15.002 7.853 1 21.959 235 GLY A O 1
ATOM 2991 N N . VAL A 1 236 ? 54.671 15.982 5.997 1 19.697 236 VAL A N 1
ATOM 2992 C CA . VAL A 1 236 ? 53.277 15.785 6.34 1 19.606 236 VAL A CA 1
ATOM 2993 C C . VAL A 1 236 ? 52.975 14.288 6.396 1 20.034 236 VAL A C 1
ATOM 2994 O O . VAL A 1 236 ? 53.345 13.582 5.462 1 19.075 236 VAL A O 1
ATOM 3007 N N . PRO A 1 237 ? 52.345 13.747 7.476 1 18.378 237 PRO A N 1
ATOM 3008 C CA . PRO A 1 237 ? 52.027 12.33 7.533 1 20.511 237 PRO A CA 1
ATOM 3009 C C . PRO A 1 237 ? 51.191 11.92 6.324 1 21.148 237 PRO A C 1
ATOM 3010 O O . PRO A 1 237 ? 50.118 12.48 6.113 1 20.131 237 PRO A O 1
ATOM 3021 N N . SER A 1 238 ? 51.729 10.993 5.505 1 20.689 238 SER A N 1
ATOM 3022 C CA . SER A 1 238 ? 51.155 10.678 4.202 1 21.194 238 SER A CA 1
ATOM 3023 C C . SER A 1 238 ? 50.018 9.664 4.353 1 21.977 238 SER A C 1
ATOM 3024 O O . SER A 1 238 ? 50.092 8.52 3.881 1 21.817 238 SER A O 1
ATOM 3031 N N . TYR A 1 239 ? 48.925 10.136 4.976 1 22.858 239 TYR A N 1
ATOM 3032 C CA . TYR A 1 239 ? 47.75 9.344 5.258 1 21.8 239 TYR A CA 1
ATOM 3033 C C . TYR A 1 239 ? 46.503 10.018 4.713 1 23.457 239 TYR A C 1
ATOM 3034 O O . TYR A 1 239 ? 46.426 11.259 4.662 1 21.224 239 TYR A O 1
ATOM 3051 N N . LEU A 1 240 ? 45.513 9.171 4.388 1 23.635 240 LEU A N 1
ATOM 3052 C CA . LEU A 1 240 ? 44.125 9.6 4.315 1 24.232 240 LEU A CA 1
ATOM 3053 C C . LEU A 1 240 ? 43.222 8.544 4.935 1 21.994 240 LEU A C 1
ATOM 3054 O O . LEU A 1 240 ? 43.59 7.374 5.018 1 24.049 240 LEU A O 1
ATOM 3070 N N . ALA A 1 241 ? 42.034 9.011 5.354 1 21.873 241 ALA A N 1
ATOM 3071 C CA . ALA A 1 241 ? 40.923 8.184 5.752 1 22.498 241 ALA A CA 1
ATOM 3072 C C . ALA A 1 241 ? 39.902 8.162 4.611 1 23.718 241 ALA A C 1
ATOM 3073 O O . ALA A 1 241 ? 39.691 9.193 3.944 1 23.504 241 ALA A O 1
ATOM 3080 N N . LEU A 1 242 ? 39.328 6.977 4.364 1 20.684 242 LEU A N 1
ATOM 3081 C CA . LEU A 1 242 ? 38.392 6.744 3.271 1 21.962 242 LEU A CA 1
ATOM 3082 C C . LEU A 1 242 ? 37.293 5.799 3.758 1 22.029 242 LEU A C 1
ATOM 3083 O O . LEU A 1 242 ? 37.528 4.955 4.621 1 25.684 242 LEU A O 1
ATOM 3099 N N . ASP A 1 243 ? 36.099 5.951 3.207 1 21.938 243 ASP A N 1
ATOM 3100 C CA . ASP A 1 243 ? 34.97 5.145 3.616 1 23.856 243 ASP A CA 1
ATOM 3101 C C . ASP A 1 243 ? 33.85 5.222 2.572 1 25.15 243 ASP A C 1
ATOM 3102 O O . ASP A 1 243 ? 33.825 6.145 1.747 1 22.345 243 ASP A O 1
ATOM 3111 N N . GLN A 1 244 ? 32.947 4.225 2.63 1 26.007 244 GLN A N 1
ATOM 3112 C CA . GLN A 1 244 ? 31.698 4.214 1.879 1 28.508 244 GLN A CA 1
ATOM 3113 C C . GLN A 1 244 ? 31.996 4.426 0.396 1 27.839 244 GLN A C 1
ATOM 3114 O O . GLN A 1 244 ? 31.455 5.344 -0.23 1 30.08 244 GLN A O 1
ATOM 3128 N N . VAL A 1 245 ? 32.852 3.556 -0.153 1 26.329 245 VAL A N 1
ATOM 3129 C CA . VAL A 1 245 ? 33.358 3.713 -1.509 1 27.031 245 VAL A CA 1
ATOM 3130 C C . VAL A 1 245 ? 32.339 3.141 -2.487 1 27.774 245 VAL A C 1
ATOM 3131 O O . VAL A 1 245 ? 32.182 1.922 -2.585 1 28.994 245 VAL A O 1
ATOM 3144 N N . GLY A 1 246 ? 31.641 4.042 -3.179 1 29.721 246 GLY A N 1
ATOM 3145 C CA . GLY A 1 246 ? 30.655 3.694 -4.191 1 31.853 246 GLY A CA 1
ATOM 3146 C C . GLY A 1 246 ? 29.22 3.859 -3.678 1 34.377 246 GLY A C 1
ATOM 3147 O O . GLY A 1 246 ? 28.431 2.921 -3.782 1 34.325 246 GLY A O 1
ATOM 3151 N N . VAL A 1 247 ? 28.881 5.056 -3.16 1 33.731 247 VAL A N 1
ATOM 3152 C CA . VAL A 1 247 ? 27.535 5.342 -2.666 1 36.683 247 VAL A CA 1
ATOM 3153 C C . VAL A 1 247 ? 27.003 6.562 -3.405 1 37.714 247 VAL A C 1
ATOM 3154 O O . VAL A 1 247 ? 27.782 7.342 -3.953 1 35.112 247 VAL A O 1
ATOM 3167 N N . VAL A 1 248 ? 25.677 6.736 -3.364 1 41.184 248 VAL A N 1
ATOM 3168 C CA . VAL A 1 248 ? 25.006 7.86 -4.012 1 44.554 248 VAL A CA 1
ATOM 3169 C C . VAL A 1 248 ? 25.279 9.122 -3.197 1 46.409 248 VAL A C 1
ATOM 3170 O O . VAL A 1 248 ? 25.472 9.026 -1.984 1 40.544 248 VAL A O 1
ATOM 3183 N N . PRO A 1 249 ? 25.263 10.334 -3.814 1 55.141 249 PRO A N 1
ATOM 3184 C CA . PRO A 1 249 ? 25.353 11.562 -3.024 1 59.263 249 PRO A CA 1
ATOM 3185 C C . PRO A 1 249 ? 24.103 11.758 -2.172 1 64.202 249 PRO A C 1
ATOM 3186 O O . PRO A 1 249 ? 23.011 11.426 -2.647 1 63.247 249 PRO A O 1
ATOM 3197 N N . GLU A 1 250 ? 24.294 12.267 -0.938 1 72.791 250 GLU A N 1
ATOM 3198 C CA . GLU A 1 250 ? 23.222 12.445 0.041 1 85.71 250 GLU A CA 1
ATOM 3199 C C . GLU A 1 250 ? 22.759 13.919 0.028 1 85.36 250 GLU A C 1
ATOM 3200 O O . GLU A 1 250 ? 23.417 14.727 0.713 1 91.985 250 GLU A O 1
ATOM 3213 N N . ALA B 1 28 ? 24.967 20.733 -25.692 1 37.786 28 ALA B N 1
ATOM 3214 C CA . ALA B 1 28 ? 24.756 21.97 -24.905 1 35.935 28 ALA B CA 1
ATOM 3215 C C . ALA B 1 28 ? 25.832 22.038 -23.825 1 33.697 28 ALA B C 1
ATOM 3216 O O . ALA B 1 28 ? 26.185 21.021 -23.255 1 35.911 28 ALA B O 1
ATOM 3223 N N . ILE B 1 29 ? 26.409 23.214 -23.581 1 32.399 29 ILE B N 1
ATOM 3224 C CA . ILE B 1 29 ? 27.404 23.351 -22.527 1 29.831 29 ILE B CA 1
ATOM 3225 C C . ILE B 1 29 ? 26.644 23.551 -21.22 1 27.441 29 ILE B C 1
ATOM 3226 O O . ILE B 1 29 ? 26.2 24.674 -20.924 1 25.897 29 ILE B O 1
ATOM 3242 N N . SER B 1 30 ? 26.56 22.478 -20.424 1 26.241 30 SER B N 1
ATOM 3243 C CA . SER B 1 30 ? 25.898 22.501 -19.126 1 24.973 30 SER B CA 1
ATOM 3244 C C . SER B 1 30 ? 26.855 22.783 -17.968 1 24.746 30 SER B C 1
ATOM 3245 O O . SER B 1 30 ? 26.377 23.065 -16.877 1 23.486 30 SER B O 1
ATOM 3252 N N . PHE B 1 31 ? 28.166 22.599 -18.183 1 25.04 31 PHE B N 1
ATOM 3253 C CA . PHE B 1 31 ? 29.199 22.649 -17.151 1 25.555 31 PHE B CA 1
ATOM 3254 C C . PHE B 1 31 ? 29.144 21.448 -16.19 1 26.956 31 PHE B C 1
ATOM 3255 O O . PHE B 1 31 ? 29.966 21.392 -15.273 1 24.858 31 PHE B O 1
ATOM 3272 N N . GLU B 1 32 ? 28.278 20.444 -16.427 1 27.487 32 GLU B N 1
ATOM 3273 C CA . GLU B 1 32 ? 28.126 19.333 -15.486 1 32.261 32 GLU B CA 1
ATOM 3274 C C . GLU B 1 32 ? 29.299 18.367 -15.638 1 32.186 32 GLU B C 1
ATOM 3275 O O . GLU B 1 32 ? 29.9 18.259 -16.705 1 34.035 32 GLU B O 1
ATOM 3287 N N . GLY B 1 33 ? 29.685 17.711 -14.55 1 34.845 33 GLY B N 1
ATOM 3288 C CA . GLY B 1 33 ? 30.851 16.837 -14.571 1 42.356 33 GLY B CA 1
ATOM 3289 C C . GLY B 1 33 ? 32.199 17.507 -14.904 1 43.433 33 GLY B C 1
ATOM 3290 O O . GLY B 1 33 ? 33.124 16.808 -15.312 1 47.345 33 GLY B O 1
ATOM 3294 N N . LEU B 1 34 ? 32.319 18.841 -14.783 1 36.385 34 LEU B N 1
ATOM 3295 C CA . LEU B 1 34 ? 33.594 19.46 -14.473 1 32.574 34 LEU B CA 1
ATOM 3296 C C . LEU B 1 34 ? 33.814 19.303 -12.966 1 33.513 34 LEU B C 1
ATOM 3297 O O . LEU B 1 34 ? 32.853 19.372 -12.208 1 32.77 34 LEU B O 1
ATOM 3313 N N . GLY B 1 35 ? 35.052 19.027 -12.55 1 32.828 35 GLY B N 1
ATOM 3314 C CA . GLY B 1 35 ? 35.364 18.692 -11.163 1 32.595 35 GLY B CA 1
ATOM 3315 C C . GLY B 1 35 ? 35.725 19.93 -10.328 1 28.474 35 GLY B C 1
ATOM 3316 O O . GLY B 1 35 ? 36.235 20.929 -10.848 1 25.532 35 GLY B O 1
ATOM 3320 N N . PHE B 1 36 ? 35.476 19.83 -9.017 1 27.532 36 PHE B N 1
ATOM 3321 C CA . PHE B 1 36 ? 35.851 20.843 -8.038 1 26.842 36 PHE B CA 1
ATOM 3322 C C . PHE B 1 36 ? 36.887 20.229 -7.1 1 25.901 36 PHE B C 1
ATOM 3323 O O . PHE B 1 36 ? 36.534 19.457 -6.225 1 25.803 36 PHE B O 1
ATOM 3340 N N . ALA B 1 37 ? 38.169 20.516 -7.357 1 25.841 37 ALA B N 1
ATOM 3341 C CA . ALA B 1 37 ? 39.229 19.977 -6.528 1 26.004 37 ALA B CA 1
ATOM 3342 C C . ALA B 1 37 ? 39.226 20.63 -5.144 1 25.277 37 ALA B C 1
ATOM 3343 O O . ALA B 1 37 ? 39.658 19.974 -4.185 1 24.352 37 ALA B O 1
ATOM 3350 N N . SER B 1 38 ? 38.754 21.876 -5.052 1 25.049 38 SER B N 1
ATOM 3351 C CA . SER B 1 38 ? 38.847 22.679 -3.836 1 27.806 38 SER B CA 1
ATOM 3352 C C . SER B 1 38 ? 37.677 23.669 -3.717 1 27.252 38 SER B C 1
ATOM 3353 O O . SER B 1 38 ? 37.563 24.615 -4.485 1 31.571 38 SER B O 1
ATOM 3360 N N . GLY B 1 39 ? 36.763 23.453 -2.787 1 29.522 39 GLY B N 1
ATOM 3361 C CA . GLY B 1 39 ? 35.622 24.334 -2.584 1 30.063 39 GLY B CA 1
ATOM 3362 C C . GLY B 1 39 ? 34.545 24.176 -3.659 1 28.839 39 GLY B C 1
ATOM 3363 O O . GLY B 1 39 ? 34.441 23.128 -4.286 1 31.093 39 GLY B O 1
ATOM 3367 N N . ASP B 1 40 ? 33.749 25.237 -3.86 1 27.262 40 ASP B N 1
ATOM 3368 C CA . ASP B 1 40 ? 32.54 25.175 -4.663 1 23.932 40 ASP B CA 1
ATOM 3369 C C . ASP B 1 40 ? 32.653 25.951 -5.975 1 22.475 40 ASP B C 1
ATOM 3370 O O . ASP B 1 40 ? 31.629 26.232 -6.616 1 22.713 40 ASP B O 1
ATOM 3379 N N . TYR B 1 41 ? 33.879 26.256 -6.391 1 20.745 41 TYR B N 1
ATOM 3380 C CA . TYR B 1 41 ? 34.106 26.988 -7.628 1 20.627 41 TYR B CA 1
ATOM 3381 C C . TYR B 1 41 ? 35.533 26.758 -8.086 1 20.872 41 TYR B C 1
ATOM 3382 O O . TYR B 1 41 ? 36.352 26.246 -7.328 1 23.08 41 TYR B O 1
ATOM 3399 N N . GLU B 1 42 ? 35.775 27.13 -9.346 1 20.932 42 GLU B N 1
ATOM 3400 C CA . GLU B 1 42 ? 37.058 26.957 -10.003 1 20.564 42 GLU B CA 1
ATOM 3401 C C . GLU B 1 42 ? 37.406 28.269 -10.705 1 20.229 42 GLU B C 1
ATOM 3402 O O . GLU B 1 42 ? 36.713 28.669 -11.643 1 19.91 42 GLU B O 1
ATOM 3414 N N . LYS B 1 43 ? 38.441 28.951 -10.177 1 20.886 43 LYS B N 1
ATOM 3415 C CA . LYS B 1 43 ? 38.938 30.216 -10.707 1 20.208 43 LYS B CA 1
ATOM 3416 C C . LYS B 1 43 ? 40.201 30.008 -11.531 1 19.654 43 LYS B C 1
ATOM 3417 O O . LYS B 1 43 ? 40.699 30.997 -12.093 1 20.099 43 LYS B O 1
ATOM 3436 N N . GLY B 1 44 ? 40.748 28.792 -11.539 1 19.435 44 GLY B N 1
ATOM 3437 C CA . GLY B 1 44 ? 41.984 28.52 -12.246 1 21.907 44 GLY B CA 1
ATOM 3438 C C . GLY B 1 44 ? 43.108 27.928 -11.396 1 21.083 44 GLY B C 1
ATOM 3439 O O . GLY B 1 44 ? 44.117 27.482 -11.963 1 20.731 44 GLY B O 1
ATOM 3443 N N . ALA B 1 45 ? 42.967 27.902 -10.07 1 21.445 45 ALA B N 1
ATOM 3444 C CA . ALA B 1 45 ? 43.999 27.327 -9.207 1 22.947 45 ALA B CA 1
ATOM 3445 C C . ALA B 1 45 ? 44.26 25.829 -9.455 1 24.264 45 ALA B C 1
ATOM 3446 O O . ALA B 1 45 ? 45.374 25.359 -9.227 1 22.631 45 ALA B O 1
ATOM 3453 N N . ASN B 1 46 ? 43.279 25.078 -9.982 1 25.541 46 ASN B N 1
ATOM 3454 C CA . ASN B 1 46 ? 43.451 23.645 -10.238 1 26.429 46 ASN B CA 1
ATOM 3455 C C . ASN B 1 46 ? 43.482 23.301 -11.724 1 28.179 46 ASN B C 1
ATOM 3456 O O . ASN B 1 46 ? 43.504 22.132 -12.05 1 29.317 46 ASN B O 1
ATOM 3467 N N . LEU B 1 47 ? 43.544 24.269 -12.636 1 26.978 47 LEU B N 1
ATOM 3468 C CA . LEU B 1 47 ? 43.588 23.934 -14.055 1 29.212 47 LEU B CA 1
ATOM 3469 C C . LEU B 1 47 ? 45.028 23.64 -14.471 1 35.292 47 LEU B C 1
ATOM 3470 O O . LEU B 1 47 ? 45.962 24.193 -13.905 1 34.436 47 LEU B O 1
ATOM 3486 N N . SER B 1 48 ? 45.189 22.758 -15.46 1 41.85 48 SER B N 1
ATOM 3487 C CA . SER B 1 48 ? 46.478 22.485 -16.082 1 51.183 48 SER B CA 1
ATOM 3488 C C . SER B 1 48 ? 46.711 23.505 -17.18 1 42.802 48 SER B C 1
ATOM 3489 O O . SER B 1 48 ? 45.822 23.68 -18.023 1 39.444 48 SER B O 1
ATOM 3496 N N . GLY B 1 49 ? 47.897 24.134 -17.16 1 36.358 49 GLY B N 1
ATOM 3497 C CA . GLY B 1 49 ? 48.212 25.126 -18.171 1 34.605 49 GLY B CA 1
ATOM 3498 C C . GLY B 1 49 ? 49.708 25.401 -18.249 1 34.051 49 GLY B C 1
ATOM 3499 O O . GLY B 1 49 ? 50.496 24.497 -17.958 1 37.956 49 GLY B O 1
ATOM 3503 N N . VAL B 1 50 ? 50.066 26.604 -18.715 1 29.665 50 VAL B N 1
ATOM 3504 C CA . VAL B 1 50 ? 51.45 27.039 -18.752 1 29.004 50 VAL B CA 1
ATOM 3505 C C . VAL B 1 50 ? 51.605 28.266 -17.851 1 27.622 50 VAL B C 1
ATOM 3506 O O . VAL B 1 50 ? 50.74 29.151 -17.838 1 24.429 50 VAL B O 1
ATOM 3519 N N . GLU B 1 51 ? 52.779 28.358 -17.19 1 27.028 51 GLU B N 1
ATOM 3520 C CA . GLU B 1 51 ? 53.061 29.415 -16.227 1 26.604 51 GLU B CA 1
ATOM 3521 C C . GLU B 1 51 ? 54.144 30.334 -16.775 1 25.729 51 GLU B C 1
ATOM 3522 O O . GLU B 1 51 ? 55.15 29.844 -17.266 1 24.528 51 GLU B O 1
ATOM 3534 N N . THR B 1 52 ? 53.973 31.658 -16.615 1 24.419 52 THR B N 1
ATOM 3535 C CA . THR B 1 52 ? 54.997 32.639 -16.964 1 26.314 52 THR B CA 1
ATOM 3536 C C . THR B 1 52 ? 55.187 33.612 -15.809 1 25.044 52 THR B C 1
ATOM 3537 O O . THR B 1 52 ? 54.185 34.038 -15.258 1 22.992 52 THR B O 1
ATOM 3547 N N . THR B 1 53 ? 56.428 34.008 -15.507 1 25.263 53 THR B N 1
ATOM 3548 C CA . THR B 1 53 ? 56.668 35.15 -14.629 1 25.955 53 THR B CA 1
ATOM 3549 C C . THR B 1 53 ? 56.538 36.436 -15.436 1 26.088 53 THR B C 1
ATOM 3550 O O . THR B 1 53 ? 57.172 36.561 -16.48 1 26.888 53 THR B O 1
ATOM 3560 N N . GLU B 1 54 ? 55.724 37.372 -14.941 1 27.056 54 GLU B N 1
ATOM 3561 C CA . GLU B 1 54 ? 55.502 38.654 -15.589 1 29.513 54 GLU B CA 1
ATOM 3562 C C . GLU B 1 54 ? 55.502 39.742 -14.521 1 31.482 54 GLU B C 1
ATOM 3563 O O . GLU B 1 54 ? 55.088 39.484 -13.387 1 30.525 54 GLU B O 1
ATOM 3575 N N . ASN B 1 55 ? 55.924 40.949 -14.923 1 32.444 55 ASN B N 1
ATOM 3576 C CA . ASN B 1 55 ? 55.845 42.12 -14.072 1 33.187 55 ASN B CA 1
ATOM 3577 C C . ASN B 1 55 ? 54.491 42.761 -14.333 1 32.819 55 ASN B C 1
ATOM 3578 O O . ASN B 1 55 ? 54.223 43.111 -15.471 1 34.789 55 ASN B O 1
ATOM 3589 N N . ARG B 1 56 ? 53.628 42.857 -13.308 1 31.417 56 ARG B N 1
ATOM 3590 C CA . ARG B 1 56 ? 52.302 43.447 -13.465 1 31.996 56 ARG B CA 1
ATOM 3591 C C . ARG B 1 56 ? 52.038 44.379 -12.285 1 32.004 56 ARG B C 1
ATOM 3592 O O . ARG B 1 56 ? 52.278 43.999 -11.14 1 32.097 56 ARG B O 1
ATOM 3613 N N . PHE B 1 57 ? 51.606 45.615 -12.59 1 32.667 57 PHE B N 1
ATOM 3614 C CA . PHE B 1 57 ? 51.369 46.647 -11.586 1 33.457 57 PHE B CA 1
ATOM 3615 C C . PHE B 1 57 ? 52.541 46.76 -10.629 1 35.31 57 PHE B C 1
ATOM 3616 O O . PHE B 1 57 ? 52.308 46.904 -9.444 1 36.682 57 PHE B O 1
ATOM 3633 N N . GLY B 1 58 ? 53.778 46.641 -11.134 1 38.458 58 GLY B N 1
ATOM 3634 C CA . GLY B 1 58 ? 54.986 46.836 -10.354 1 40.827 58 GLY B CA 1
ATOM 3635 C C . GLY B 1 58 ? 55.51 45.59 -9.627 1 42.677 58 GLY B C 1
ATOM 3636 O O . GLY B 1 58 ? 56.562 45.71 -9.005 1 44.694 58 GLY B O 1
ATOM 3640 N N . SER B 1 59 ? 54.824 44.423 -9.707 1 38.045 59 SER B N 1
ATOM 3641 C CA . SER B 1 59 ? 55.251 43.194 -9.037 1 37.927 59 SER B CA 1
ATOM 3642 C C . SER B 1 59 ? 55.486 42.051 -10.029 1 34.181 59 SER B C 1
ATOM 3643 O O . SER B 1 59 ? 54.707 41.865 -10.965 1 32.346 59 SER B O 1
ATOM 3650 N N . ASP B 1 60 ? 56.492 41.233 -9.74 1 33.593 60 ASP B N 1
ATOM 3651 C CA . ASP B 1 60 ? 56.73 39.996 -10.467 1 33.756 60 ASP B CA 1
ATOM 3652 C C . ASP B 1 60 ? 55.788 38.928 -9.929 1 31.73 60 ASP B C 1
ATOM 3653 O O . ASP B 1 60 ? 55.815 38.664 -8.742 1 30.533 60 ASP B O 1
ATOM 3662 N N . VAL B 1 61 ? 54.955 38.348 -10.794 1 29.021 61 VAL B N 1
ATOM 3663 C CA . VAL B 1 61 ? 53.939 37.381 -10.403 1 27.402 61 VAL B CA 1
ATOM 3664 C C . VAL B 1 61 ? 53.971 36.222 -11.4 1 28.019 61 VAL B C 1
ATOM 3665 O O . VAL B 1 61 ? 54.517 36.374 -12.502 1 27.286 61 VAL B O 1
ATOM 3678 N N . THR B 1 62 ? 53.377 35.093 -10.987 1 25.074 62 THR B N 1
ATOM 3679 C CA . THR B 1 62 ? 53.327 33.864 -11.762 1 24.755 62 THR B CA 1
ATOM 3680 C C . THR B 1 62 ? 51.941 33.791 -12.378 1 23.03 62 THR B C 1
ATOM 3681 O O . THR B 1 62 ? 50.976 33.658 -11.642 1 22.588 62 THR B O 1
ATOM 3691 N N . VAL B 1 63 ? 51.868 33.871 -13.701 1 21.937 63 VAL B N 1
ATOM 3692 C CA . VAL B 1 63 ? 50.621 33.903 -14.444 1 21.864 63 VAL B CA 1
ATOM 3693 C C . VAL B 1 63 ? 50.418 32.525 -15.069 1 21.592 63 VAL B C 1
ATOM 3694 O O . VAL B 1 63 ? 51.253 32.104 -15.864 1 21.096 63 VAL B O 1
ATOM 3707 N N . ARG B 1 64 ? 49.321 31.854 -14.708 1 22.22 64 ARG B N 1
ATOM 3708 C CA . ARG B 1 64 ? 48.957 30.547 -15.254 1 23.428 64 ARG B CA 1
ATOM 3709 C C . ARG B 1 64 ? 47.897 30.776 -16.329 1 21.315 64 ARG B C 1
ATOM 3710 O O . ARG B 1 64 ? 46.891 31.398 -16.048 1 21.034 64 ARG B O 1
ATOM 3731 N N . ARG B 1 65 ? 48.146 30.289 -17.543 1 20.872 65 ARG B N 1
ATOM 3732 C CA . ARG B 1 65 ? 47.211 30.36 -18.656 1 20.945 65 ARG B CA 1
ATOM 3733 C C . ARG B 1 65 ? 46.787 28.933 -18.985 1 21.683 65 ARG B C 1
ATOM 3734 O O . ARG B 1 65 ? 47.621 28.083 -19.33 1 21.779 65 ARG B O 1
ATOM 3755 N N . SER B 1 66 ? 45.488 28.682 -18.802 1 22.022 66 SER B N 1
ATOM 3756 C CA . SER B 1 66 ? 44.912 27.356 -18.897 1 24.054 66 SER B CA 1
ATOM 3757 C C . SER B 1 66 ? 43.665 27.415 -19.778 1 23.514 66 SER B C 1
ATOM 3758 O O . SER B 1 66 ? 43.105 28.484 -20.008 1 22.046 66 SER B O 1
ATOM 3765 N N . THR B 1 67 ? 43.226 26.241 -20.229 1 23.146 67 THR B N 1
ATOM 3766 C CA . THR B 1 67 ? 41.98 26.076 -20.949 1 23.673 67 THR B CA 1
ATOM 3767 C C . THR B 1 67 ? 41.251 24.898 -20.323 1 22.91 67 THR B C 1
ATOM 3768 O O . THR B 1 67 ? 41.842 23.834 -20.226 1 23.683 67 THR B O 1
ATOM 3778 N N . PHE B 1 68 ? 39.988 25.071 -19.94 1 20.862 68 PHE B N 1
ATOM 3779 C CA . PHE B 1 68 ? 39.148 23.927 -19.603 1 24.614 68 PHE B CA 1
ATOM 3780 C C . PHE B 1 68 ? 38.15 23.694 -20.739 1 27.068 68 PHE B C 1
ATOM 3781 O O . PHE B 1 68 ? 37.84 24.615 -21.493 1 27.724 68 PHE B O 1
ATOM 3798 N N . SER B 1 69 ? 37.658 22.447 -20.823 1 29.751 69 SER B N 1
ATOM 3799 C CA . SER B 1 69 ? 36.845 21.989 -21.942 1 32.5 69 SER B CA 1
ATOM 3800 C C . SER B 1 69 ? 35.537 21.388 -21.452 1 34.822 69 SER B C 1
ATOM 3801 O O . SER B 1 69 ? 35.525 20.711 -20.428 1 36.196 69 SER B O 1
ATOM 3808 N N . HIS B 1 70 ? 34.46 21.615 -22.209 1 33.272 70 HIS B N 1
ATOM 3809 C CA . HIS B 1 70 ? 33.185 20.981 -21.937 1 38.253 70 HIS B CA 1
ATOM 3810 C C . HIS B 1 70 ? 32.581 20.609 -23.286 1 41.136 70 HIS B C 1
ATOM 3811 O O . HIS B 1 70 ? 32.154 21.475 -24.034 1 41.413 70 HIS B O 1
ATOM 3824 N N . GLY B 1 71 ? 32.605 19.299 -23.566 1 48.286 71 GLY B N 1
ATOM 3825 C CA . GLY B 1 71 ? 32.463 18.758 -24.903 1 53.549 71 GLY B CA 1
ATOM 3826 C C . GLY B 1 71 ? 33.462 19.391 -25.874 1 53.818 71 GLY B C 1
ATOM 3827 O O . GLY B 1 71 ? 34.68 19.348 -25.647 1 50.537 71 GLY B O 1
ATOM 3831 N N . GLY B 1 72 ? 32.908 20.025 -26.919 1 47.042 72 GLY B N 1
ATOM 3832 C CA . GLY B 1 72 ? 33.694 20.575 -28.005 1 42.697 72 GLY B CA 1
ATOM 3833 C C . GLY B 1 72 ? 34.069 22.032 -27.763 1 36.953 72 GLY B C 1
ATOM 3834 O O . GLY B 1 72 ? 34.752 22.614 -28.614 1 38.207 72 GLY B O 1
ATOM 3838 N N . ALA B 1 73 ? 33.667 22.604 -26.603 1 30.617 73 ALA B N 1
ATOM 3839 C CA . ALA B 1 73 ? 33.919 24.007 -26.346 1 27.216 73 ALA B CA 1
ATOM 3840 C C . ALA B 1 73 ? 35.089 24.175 -25.367 1 26.056 73 ALA B C 1
ATOM 3841 O O . ALA B 1 73 ? 35.203 23.406 -24.417 1 24.189 73 ALA B O 1
ATOM 3848 N N . ASN B 1 74 ? 35.872 25.24 -25.568 1 24.974 74 ASN B N 1
ATOM 3849 C CA . ASN B 1 74 ? 37.128 25.481 -24.858 1 25.578 74 ASN B CA 1
ATOM 3850 C C . ASN B 1 74 ? 37.098 26.887 -24.266 1 25.177 74 ASN B C 1
ATOM 3851 O O . ASN B 1 74 ? 36.788 27.853 -24.97 1 24.489 74 ASN B O 1
ATOM 3862 N N . PHE B 1 75 ? 37.406 26.979 -22.957 1 24.387 75 PHE B N 1
ATOM 3863 C CA . PHE B 1 75 ? 37.311 28.186 -22.17 1 22.082 75 PHE B CA 1
ATOM 3864 C C . PHE B 1 75 ? 38.686 28.541 -21.58 1 22.102 75 PHE B C 1
ATOM 3865 O O . PHE B 1 75 ? 39.21 27.771 -20.782 1 21.139 75 PHE B O 1
ATOM 3882 N N . ASP B 1 76 ? 39.246 29.685 -21.98 1 20.585 76 ASP B N 1
ATOM 3883 C CA . ASP B 1 76 ? 40.553 30.142 -21.527 1 21.635 76 ASP B CA 1
ATOM 3884 C C . ASP B 1 76 ? 40.427 30.878 -20.194 1 20.668 76 ASP B C 1
ATOM 3885 O O . ASP B 1 76 ? 39.453 31.603 -19.958 1 18.245 76 ASP B O 1
ATOM 3894 N N . ASN B 1 77 ? 41.428 30.641 -19.333 1 20.272 77 ASN B N 1
ATOM 3895 C CA . ASN B 1 77 ? 41.476 31.124 -17.965 1 20.598 77 ASN B CA 1
ATOM 3896 C C . ASN B 1 77 ? 42.9 31.622 -17.705 1 22.161 77 ASN B C 1
ATOM 3897 O O . ASN B 1 77 ? 43.865 30.997 -18.153 1 23.174 77 ASN B O 1
ATOM 3908 N N . GLU B 1 78 ? 43.005 32.731 -16.962 1 22.517 78 GLU B N 1
ATOM 3909 C CA . GLU B 1 78 ? 44.267 33.257 -16.471 1 22.416 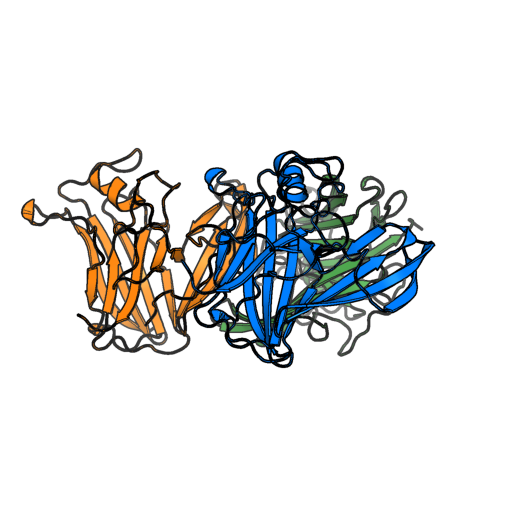78 GLU B CA 1
ATOM 3910 C C . GLU B 1 78 ? 44.164 33.408 -14.95 1 22.071 78 GLU B C 1
ATOM 3911 O O . GLU B 1 78 ? 43.218 34.04 -14.469 1 21.74 78 GLU B O 1
ATOM 3923 N N . TYR B 1 79 ? 45.117 32.811 -14.226 1 20.969 79 TYR B N 1
ATOM 3924 C CA . TYR B 1 79 ? 45.125 32.795 -12.758 1 20.908 79 TYR B CA 1
ATOM 3925 C C . TYR B 1 79 ? 46.5 33.278 -12.294 1 19.665 79 TYR B C 1
ATOM 3926 O O . TYR B 1 79 ? 47.51 32.764 -12.789 1 20.418 79 TYR B O 1
ATOM 3943 N N . VAL B 1 80 ? 46.54 34.262 -11.368 1 19.357 80 VAL B N 1
ATOM 3944 C CA . VAL B 1 80 ? 47.799 34.794 -10.851 1 20.547 80 VAL B CA 1
ATOM 3945 C C . VAL B 1 80 ? 47.991 34.178 -9.468 1 21.605 80 VAL B C 1
ATOM 3946 O O . VAL B 1 80 ? 47.258 34.498 -8.541 1 22.362 80 VAL B O 1
ATOM 3959 N N . VAL B 1 81 ? 49.011 33.339 -9.327 1 24.641 81 VAL B N 1
ATOM 3960 C CA . VAL B 1 81 ? 49.189 32.524 -8.129 1 27.692 81 VAL B CA 1
ATOM 3961 C C . VAL B 1 81 ? 49.319 33.399 -6.87 1 29.279 81 VAL B C 1
ATOM 3962 O O . VAL B 1 81 ? 48.657 33.154 -5.867 1 29.819 81 VAL B O 1
ATOM 3975 N N . GLU B 1 82 ? 50.169 34.433 -6.92 1 27.96 82 GLU B N 1
ATOM 3976 C CA . GLU B 1 82 ? 50.549 35.15 -5.711 1 28.619 82 GLU B CA 1
ATOM 3977 C C . GLU B 1 82 ? 49.443 36.107 -5.274 1 27.59 82 GLU B C 1
ATOM 3978 O O . GLU B 1 82 ? 49.49 36.548 -4.145 1 25.691 82 GLU B O 1
ATOM 3990 N N . TRP B 1 83 ? 48.511 36.486 -6.159 1 24.374 83 TRP B N 1
ATOM 3991 C CA . TRP B 1 83 ? 47.395 37.329 -5.775 1 24.819 83 TRP B CA 1
ATOM 3992 C C . TRP B 1 83 ? 46.095 36.56 -5.587 1 24.824 83 TRP B C 1
ATOM 3993 O O . TRP B 1 83 ? 45.17 37.074 -4.951 1 24.105 83 TRP B O 1
ATOM 4014 N N . GLY B 1 84 ? 45.985 35.374 -6.177 1 23.336 84 GLY B N 1
ATOM 4015 C CA . GLY B 1 84 ? 44.728 34.638 -6.224 1 23.121 84 GLY B CA 1
ATOM 4016 C C . GLY B 1 84 ? 43.662 35.319 -7.07 1 23.475 84 GLY B C 1
ATOM 4017 O O . GLY B 1 84 ? 42.503 34.936 -6.978 1 26.075 84 GLY B O 1
ATOM 4021 N N . SER B 1 85 ? 44.067 36.279 -7.921 1 22.036 85 SER B N 1
ATOM 4022 C CA . SER B 1 85 ? 43.208 36.962 -8.866 1 21.386 85 SER B CA 1
ATOM 4023 C C . SER B 1 85 ? 43.132 36.163 -10.171 1 21.383 85 SER B C 1
ATOM 4024 O O . SER B 1 85 ? 43.981 35.315 -10.441 1 20.142 85 SER B O 1
ATOM 4031 N N . TRP B 1 86 ? 42.073 36.401 -10.942 1 19.934 86 TRP B N 1
ATOM 4032 C CA . TRP B 1 86 ? 41.882 35.629 -12.159 1 19.261 86 TRP B CA 1
ATOM 4033 C C . TRP B 1 86 ? 41.136 36.459 -13.18 1 19.426 86 TRP B C 1
ATOM 4034 O O . TRP B 1 86 ? 40.6 37.515 -12.84 1 19.3 86 TRP B O 1
ATOM 4055 N N . SER B 1 87 ? 41.115 35.951 -14.423 1 20.325 87 SER B N 1
ATOM 4056 C CA . SER B 1 87 ? 40.282 36.531 -15.458 1 20.519 87 SER B CA 1
ATOM 4057 C C . SER B 1 87 ? 40.005 35.501 -16.547 1 20.769 87 SER B C 1
ATOM 4058 O O . SER B 1 87 ? 40.646 34.45 -16.607 1 20.662 87 SER B O 1
ATOM 4065 N N . GLY B 1 88 ? 39.027 35.839 -17.403 1 20.833 88 GLY B N 1
ATOM 4066 C CA . GLY B 1 88 ? 38.535 34.979 -18.473 1 20.998 88 GLY B CA 1
ATOM 4067 C C . GLY B 1 88 ? 37.364 34.148 -17.951 1 20.538 88 GLY B C 1
ATOM 4068 O O . GLY B 1 88 ? 36.409 34.736 -17.447 1 18.91 88 GLY B O 1
ATOM 4072 N N . TRP B 1 89 ? 37.46 32.807 -18.049 1 19.955 89 TRP B N 1
ATOM 4073 C CA . TRP B 1 89 ? 36.353 31.913 -17.703 1 20.048 89 TRP B CA 1
ATOM 4074 C C . TRP B 1 89 ? 36.719 31.019 -16.517 1 21.275 89 TRP B C 1
ATOM 4075 O O . TRP B 1 89 ? 37.847 30.562 -16.408 1 21.344 89 TRP B O 1
ATOM 4096 N N . GLY B 1 90 ? 35.75 30.803 -15.629 1 20.567 90 GLY B N 1
ATOM 4097 C CA . GLY B 1 90 ? 35.764 29.782 -14.602 1 19.752 90 GLY B CA 1
ATOM 4098 C C . GLY B 1 90 ? 34.392 29.117 -14.501 1 20.115 90 GLY B C 1
ATOM 4099 O O . GLY B 1 90 ? 33.527 29.304 -15.373 1 17.782 90 GLY B O 1
ATOM 4103 N N . TYR B 1 91 ? 34.194 28.336 -13.42 1 20.133 91 TYR B N 1
ATOM 4104 C CA . TYR B 1 91 ? 32.926 27.661 -13.246 1 20.938 91 TYR B CA 1
ATOM 4105 C C . TYR B 1 91 ? 32.657 27.457 -11.762 1 21.155 91 TYR B C 1
ATOM 4106 O O . TYR B 1 91 ? 33.544 27.671 -10.926 1 19.832 91 TYR B O 1
ATOM 4123 N N . SER B 1 92 ? 31.427 27.021 -11.459 1 20.168 92 SER B N 1
ATOM 4124 C CA . SER B 1 92 ? 30.907 27.143 -10.108 1 21.426 92 SER B CA 1
ATOM 4125 C C . SER B 1 92 ? 29.742 26.185 -9.903 1 22.024 92 SER B C 1
ATOM 4126 O O . SER B 1 92 ? 29.018 25.877 -10.854 1 21.756 92 SER B O 1
ATOM 4133 N N . ARG B 1 93 ? 29.58 25.752 -8.643 1 21.165 93 ARG B N 1
ATOM 4134 C CA . ARG B 1 93 ? 28.328 25.206 -8.153 1 23.274 93 ARG B CA 1
ATOM 4135 C C . ARG B 1 93 ? 27.833 25.983 -6.925 1 22.226 93 ARG B C 1
ATOM 4136 O O . ARG B 1 93 ? 27.009 25.466 -6.186 1 22.249 93 ARG B O 1
ATOM 4157 N N . ASP B 1 94 ? 28.316 27.219 -6.726 1 22.434 94 ASP B N 1
ATOM 4158 C CA . ASP B 1 94 ? 28.166 27.896 -5.441 1 23.824 94 ASP B CA 1
ATOM 4159 C C . ASP B 1 94 ? 26.692 28.264 -5.195 1 22.639 94 ASP B C 1
ATOM 4160 O O . ASP B 1 94 ? 26.027 28.771 -6.096 1 23.456 94 ASP B O 1
ATOM 4169 N N . THR B 1 95 ? 26.195 27.989 -3.977 1 23.441 95 THR B N 1
ATOM 4170 C CA . THR B 1 95 ? 24.841 28.327 -3.561 1 23.414 95 THR B CA 1
ATOM 4171 C C . THR B 1 95 ? 24.808 29.537 -2.614 1 24.763 95 THR B C 1
ATOM 4172 O O . THR B 1 95 ? 23.732 29.923 -2.181 1 23.806 95 THR B O 1
ATOM 4182 N N . ASP B 1 96 ? 25.965 30.138 -2.29 1 24.553 96 ASP B N 1
ATOM 4183 C CA . ASP B 1 96 ? 26.056 31.181 -1.284 1 24.029 96 ASP B CA 1
ATOM 4184 C C . ASP B 1 96 ? 25.619 32.502 -1.929 1 22.172 96 ASP B C 1
ATOM 4185 O O . ASP B 1 96 ? 26.302 33.01 -2.81 1 19.967 96 ASP B O 1
ATOM 4194 N N . THR B 1 97 ? 24.482 33.065 -1.483 1 21.624 97 THR B N 1
ATOM 4195 C CA . THR B 1 97 ? 23.992 34.317 -2.06 1 23.232 97 THR B CA 1
ATOM 4196 C C . THR B 1 97 ? 24.152 35.49 -1.088 1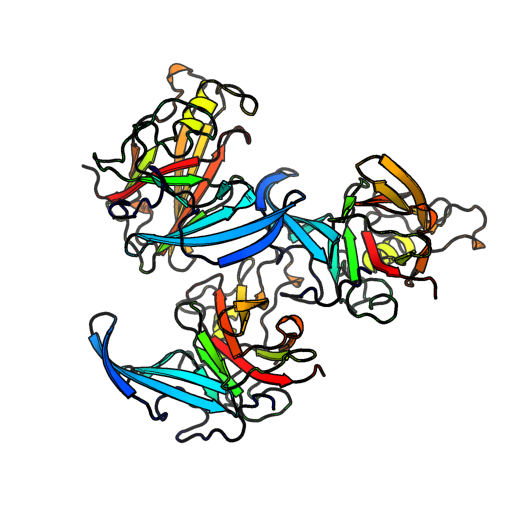 22.96 97 THR B C 1
ATOM 4197 O O . THR B 1 97 ? 23.557 36.528 -1.341 1 21.665 97 THR B O 1
ATOM 4207 N N . VAL B 1 98 ? 25.016 35.367 -0.06 1 23.199 98 VAL B N 1
ATOM 4208 C CA . VAL B 1 98 ? 25.309 36.458 0.858 1 21.923 98 VAL B CA 1
ATOM 4209 C C . VAL B 1 98 ? 26.423 37.319 0.256 1 20.476 98 VAL B C 1
ATOM 4210 O O . VAL B 1 98 ? 27.563 36.851 0.113 1 20.787 98 VAL B O 1
ATOM 4223 N N . PRO B 1 99 ? 26.183 38.594 -0.112 1 20.137 99 PRO B N 1
ATOM 4224 C CA . PRO B 1 99 ? 27.259 39.442 -0.641 1 21.543 99 PRO B CA 1
ATOM 4225 C C . PRO B 1 99 ? 28.429 39.567 0.333 1 20.932 99 PRO B C 1
ATOM 4226 O O . PRO B 1 99 ? 28.205 39.707 1.522 1 20.145 99 PRO B O 1
ATOM 4237 N N . ASN B 1 100 ? 29.661 39.476 -0.187 1 21.291 100 ASN B N 1
ATOM 4238 C CA . ASN B 1 100 ? 30.869 39.677 0.608 1 21.1 100 ASN B CA 1
ATOM 4239 C C . ASN B 1 100 ? 32.008 40.068 -0.355 1 20.549 100 ASN B C 1
ATOM 4240 O O . ASN B 1 100 ? 33.046 39.403 -0.397 1 19.804 100 ASN B O 1
ATOM 4251 N N . THR B 1 101 ? 31.764 41.15 -1.121 1 20.587 101 THR B N 1
ATOM 4252 C CA . THR B 1 101 ? 32.589 41.638 -2.216 1 22.495 101 THR B CA 1
ATOM 4253 C C . THR B 1 101 ? 33.277 40.468 -2.951 1 20.441 101 THR B C 1
ATOM 4254 O O . THR B 1 101 ? 32.597 39.537 -3.379 1 19.566 101 THR B O 1
ATOM 4264 N N . TYR B 1 102 ? 34.621 40.496 -3.07 1 20.505 102 TYR B N 1
ATOM 4265 C CA . TYR B 1 102 ? 35.372 39.542 -3.888 1 20.24 102 TYR B CA 1
ATOM 4266 C C . TYR B 1 102 ? 35.512 38.186 -3.161 1 20.919 102 TYR B C 1
ATOM 4267 O O . TYR B 1 102 ? 36.001 37.198 -3.774 1 20.383 102 TYR B O 1
ATOM 4284 N N . LEU B 1 103 ? 35.125 38.107 -1.878 1 17.805 103 LEU B N 1
ATOM 4285 C CA . LEU B 1 103 ? 35.128 36.829 -1.184 1 19.748 103 LEU B CA 1
ATOM 4286 C C . LEU B 1 103 ? 33.928 35.958 -1.564 1 20.264 103 LEU B C 1
ATOM 4287 O O . LEU B 1 103 ? 33.928 34.777 -1.216 1 20.865 103 LEU B O 1
ATOM 4303 N N . ASN B 1 104 ? 32.906 36.502 -2.252 1 18.74 104 ASN B N 1
ATOM 4304 C CA . ASN B 1 104 ? 31.831 35.686 -2.803 1 17.959 104 ASN B CA 1
ATOM 4305 C C . ASN B 1 104 ? 31.524 36.17 -4.218 1 18.266 104 ASN B C 1
ATOM 4306 O O . ASN B 1 104 ? 30.49 36.799 -4.453 1 19.185 104 ASN B O 1
ATOM 4317 N N . GLN B 1 105 ? 32.404 35.796 -5.159 1 18.427 105 GLN B N 1
ATOM 4318 C CA . GLN B 1 105 ? 32.398 36.298 -6.529 1 19.697 105 GLN B CA 1
ATOM 4319 C C . GLN B 1 105 ? 31.995 35.273 -7.588 1 20.051 105 GLN B C 1
ATOM 4320 O O . GLN B 1 105 ? 31.822 35.665 -8.748 1 19.836 105 GLN B O 1
ATOM 4334 N N . MET B 1 106 ? 31.861 33.989 -7.221 1 19.727 106 MET B N 1
ATOM 4335 C CA . MET B 1 106 ? 31.601 32.918 -8.171 1 19.316 106 MET B CA 1
ATOM 4336 C C . MET B 1 106 ? 30.147 32.44 -8.111 1 19.036 106 MET B C 1
ATOM 4337 O O . MET B 1 106 ? 29.791 31.458 -8.753 1 19.596 106 MET B O 1
ATOM 4351 N N . SER B 1 107 ? 29.295 33.114 -7.323 1 20.62 107 SER B N 1
ATOM 4352 C CA . SER B 1 107 ? 27.913 32.712 -7.139 1 19.919 107 SER B CA 1
ATOM 4353 C C . SER B 1 107 ? 27.017 33.503 -8.076 1 19.605 107 SER B C 1
ATOM 4354 O O . SER B 1 107 ? 27.094 34.721 -8.107 1 18.741 107 SER B O 1
ATOM 4361 N N . ALA B 1 108 ? 26.127 32.809 -8.802 1 21.272 108 ALA B N 1
ATOM 4362 C CA . ALA B 1 108 ? 25.057 33.444 -9.547 1 20.367 108 ALA B CA 1
ATOM 4363 C C . ALA B 1 108 ? 23.963 33.881 -8.561 1 20.1 108 ALA B C 1
ATOM 4364 O O . ALA B 1 108 ? 23.76 33.225 -7.556 1 18.345 108 ALA B O 1
ATOM 4371 N N . MET B 1 109 ? 23.223 34.944 -8.891 1 20.065 109 MET B N 1
ATOM 4372 C CA . MET B 1 109 ? 22.153 35.439 -8.019 1 20.448 109 MET B CA 1
ATOM 4373 C C . MET B 1 109 ? 21.166 34.362 -7.574 1 21.928 109 MET B C 1
ATOM 4374 O O . MET B 1 109 ? 20.803 34.353 -6.394 1 21.587 109 MET B O 1
ATOM 4388 N N . PRO B 1 110 ? 20.709 33.432 -8.453 1 21.691 110 PRO B N 1
ATOM 4389 C CA . PRO B 1 110 ? 19.844 32.341 -8.013 1 21.992 110 PRO B CA 1
ATOM 4390 C C . PRO B 1 110 ? 20.456 31.348 -7.037 1 21.925 110 PRO B C 1
ATOM 4391 O O . PRO B 1 110 ? 19.702 30.595 -6.444 1 22.931 110 PRO B O 1
ATOM 4402 N N . GLY B 1 111 ? 21.797 31.28 -6.919 1 22.477 111 GLY B N 1
ATOM 4403 C CA . GLY B 1 111 ? 22.453 30.311 -6.061 1 23.316 111 GLY B CA 1
ATOM 4404 C C . GLY B 1 111 ? 22.288 28.86 -6.527 1 25.176 111 GLY B C 1
ATOM 4405 O O . GLY B 1 111 ? 22.266 27.936 -5.702 1 23.959 111 GLY B O 1
ATOM 4409 N N . ILE B 1 112 ? 22.17 28.685 -7.849 1 23.175 112 ILE B N 1
ATOM 4410 C CA . ILE B 1 112 ? 21.969 27.408 -8.509 1 23.687 112 ILE B CA 1
ATOM 4411 C C . ILE B 1 112 ? 22.244 27.678 -9.988 1 23.961 112 ILE B C 1
ATOM 4412 O O . ILE B 1 112 ? 22.26 28.833 -10.398 1 23.075 112 ILE B O 1
ATOM 4428 N N . GLY B 1 113 ? 22.5 26.645 -10.785 1 24.977 113 GLY B N 1
ATOM 4429 C CA . GLY B 1 113 ? 22.574 26.816 -12.227 1 25.024 113 GLY B CA 1
ATOM 4430 C C . GLY B 1 113 ? 21.192 26.995 -12.851 1 25.291 113 GLY B C 1
ATOM 4431 O O . GLY B 1 113 ? 20.176 26.97 -12.155 1 25.544 113 GLY B O 1
ATOM 4435 N N . ALA B 1 114 ? 21.18 27.183 -14.176 1 25.351 114 ALA B N 1
ATOM 4436 C CA . ALA B 1 114 ? 19.943 27.283 -14.937 1 24.822 114 ALA B CA 1
ATOM 4437 C C . ALA B 1 114 ? 19.313 25.906 -15.119 1 26.555 114 ALA B C 1
ATOM 4438 O O . ALA B 1 114 ? 19.996 24.872 -15.084 1 25.885 114 ALA B O 1
ATOM 4445 N N . GLN B 1 115 ? 17.984 25.924 -15.328 1 28.483 115 GLN B N 1
ATOM 4446 C CA . GLN B 1 115 ? 17.193 24.738 -15.608 1 31.392 115 GLN B CA 1
ATOM 4447 C C . GLN B 1 115 ? 17.373 23.701 -14.493 1 31.693 115 GLN B C 1
ATOM 4448 O O . GLN B 1 115 ? 17.37 22.503 -14.764 1 33.566 115 GLN B O 1
ATOM 4462 N N . GLY B 1 116 ? 17.534 24.169 -13.242 1 31.19 116 GLY B N 1
ATOM 4463 C CA . GLY B 1 116 ? 17.704 23.28 -12.102 1 32.146 116 GLY B CA 1
ATOM 4464 C C . GLY B 1 116 ? 19.064 22.566 -12.044 1 32.599 116 GLY B C 1
ATOM 4465 O O . GLY B 1 116 ? 19.216 21.695 -11.201 1 34.672 116 GLY B O 1
ATOM 4469 N N . THR B 1 117 ? 20.058 22.927 -12.879 1 30.478 117 THR B N 1
ATOM 4470 C CA . THR B 1 117 ? 21.337 22.22 -12.881 1 30.081 117 THR B CA 1
ATOM 4471 C C . THR B 1 117 ? 22.259 22.771 -11.787 1 28.282 117 THR B C 1
ATOM 4472 O O . THR B 1 117 ? 22.093 23.898 -11.338 1 28.225 117 THR B O 1
ATOM 4482 N N . THR B 1 118 ? 23.235 21.962 -11.362 1 28.403 118 THR B N 1
ATOM 4483 C CA . THR B 1 118 ? 24.11 22.293 -10.243 1 27.514 118 THR B CA 1
ATOM 4484 C C . THR B 1 118 ? 25.194 23.276 -10.678 1 25.375 118 THR B C 1
ATOM 4485 O O . THR B 1 118 ? 25.455 24.257 -9.995 1 26.768 118 THR B O 1
ATOM 4495 N N . ASN B 1 119 ? 25.874 22.978 -11.776 1 25.008 119 ASN B N 1
ATOM 4496 C CA . ASN B 1 119 ? 27.073 23.694 -12.186 1 23.787 119 ASN B CA 1
ATOM 4497 C C . ASN B 1 119 ? 26.727 24.785 -13.202 1 24.281 119 ASN B C 1
ATOM 4498 O O . ASN B 1 119 ? 25.784 24.635 -13.983 1 22.811 119 ASN B O 1
ATOM 4509 N N . TYR B 1 120 ? 27.542 25.843 -13.236 1 21.126 120 TYR B N 1
ATOM 4510 C CA . TYR B 1 120 ? 27.374 26.945 -14.163 1 21.482 120 TYR B CA 1
ATOM 4511 C C . TYR B 1 120 ? 28.715 27.638 -14.378 1 21.007 120 TYR B C 1
ATOM 4512 O O . TYR B 1 120 ? 29.686 27.378 -13.668 1 21.757 120 TYR B O 1
ATOM 4529 N N . GLY B 1 121 ? 28.747 28.496 -15.393 1 20.953 121 GLY B N 1
ATOM 4530 C CA . GLY B 1 121 ? 29.94 29.244 -15.771 1 21.281 121 GLY B CA 1
ATOM 4531 C C . GLY B 1 121 ? 29.949 30.645 -15.142 1 22.542 121 GLY B C 1
ATOM 4532 O O . GLY B 1 121 ? 28.894 31.235 -14.875 1 20.277 121 GLY B O 1
ATOM 4536 N N . ILE B 1 122 ? 31.169 31.182 -14.98 1 21.208 122 ILE B N 1
ATOM 4537 C CA . ILE B 1 122 ? 31.419 32.572 -14.618 1 20.034 122 ILE B CA 1
ATOM 4538 C C . ILE B 1 122 ? 32.447 33.141 -15.594 1 20.133 122 ILE B C 1
ATOM 4539 O O . ILE B 1 122 ? 33.486 32.509 -15.822 1 19.699 122 ILE B O 1
ATOM 4555 N N . GLY B 1 123 ? 32.183 34.347 -16.111 1 20.466 123 GLY B N 1
ATOM 4556 C CA . GLY B 1 123 ? 33.18 35.122 -16.834 1 19.159 123 GLY B CA 1
ATOM 4557 C C . GLY B 1 123 ? 33.584 36.348 -16.032 1 21.107 123 GLY B C 1
ATOM 4558 O O . GLY B 1 123 ? 32.708 37.116 -15.609 1 20.427 123 GLY B O 1
ATOM 4562 N N . TYR B 1 124 ? 34.892 36.501 -15.75 1 20.692 124 TYR B N 1
ATOM 4563 C CA . TYR B 1 124 ? 35.431 37.772 -15.294 1 18.559 124 TYR B CA 1
ATOM 4564 C C . TYR B 1 124 ? 36.075 38.407 -16.524 1 18.431 124 TYR B C 1
ATOM 4565 O O . TYR B 1 124 ? 37.23 38.098 -16.86 1 18.645 124 TYR B O 1
ATOM 4582 N N . LEU B 1 125 ? 35.303 39.238 -17.232 1 18.975 125 LEU B N 1
ATOM 4583 C CA . LEU B 1 125 ? 35.682 39.74 -18.557 1 19.486 125 LEU B CA 1
ATOM 4584 C C . LEU B 1 125 ? 36.367 41.083 -18.345 1 20.091 125 LEU B C 1
ATOM 4585 O O . LEU B 1 125 ? 35.859 42.155 -18.695 1 19.236 125 LEU B O 1
ATOM 4601 N N . SER B 1 126 ? 37.558 40.936 -17.74 1 20.89 126 SER B N 1
ATOM 4602 C CA . SER B 1 126 ? 38.374 41.992 -17.185 1 20.018 126 SER B CA 1
ATOM 4603 C C . SER B 1 126 ? 38.666 43.077 -18.223 1 21.85 126 SER B C 1
ATOM 4604 O O . SER B 1 126 ? 38.969 42.783 -19.385 1 23.23 126 SER B O 1
ATOM 4611 N N . GLY B 1 127 ? 38.542 44.332 -17.792 1 21.227 127 GLY B N 1
ATOM 4612 C CA . GLY B 1 127 ? 38.991 45.463 -18.585 1 21.371 127 GLY B CA 1
ATOM 4613 C C . GLY B 1 127 ? 38.03 45.812 -19.717 1 22.372 127 GLY B C 1
ATOM 4614 O O . GLY B 1 127 ? 38.366 46.652 -20.54 1 24.296 127 GLY B O 1
ATOM 4618 N N . TRP B 1 128 ? 36.831 45.192 -19.757 1 21.516 128 TRP B N 1
ATOM 4619 C CA . TRP B 1 128 ? 35.791 45.523 -20.723 1 22.565 128 TRP B CA 1
ATOM 4620 C C . TRP B 1 128 ? 36.229 45.187 -22.152 1 22.567 128 TRP B C 1
ATOM 4621 O O . TRP B 1 128 ? 35.737 45.806 -23.085 1 21.68 128 TRP B O 1
ATOM 4642 N N . THR B 1 129 ? 37.129 44.198 -22.305 1 22.894 129 THR B N 1
ATOM 4643 C CA . THR B 1 129 ? 37.616 43.728 -23.599 1 22.947 129 THR B CA 1
ATOM 4644 C C . THR B 1 129 ? 36.896 42.422 -23.967 1 22.327 129 THR B C 1
ATOM 4645 O O . THR B 1 129 ? 35.981 41.986 -23.285 1 20.838 129 THR B O 1
ATOM 4655 N N . THR B 1 130 ? 37.29 41.795 -25.083 1 24.358 130 THR B N 1
ATOM 4656 C CA . THR B 1 130 ? 36.572 40.667 -25.657 1 22.86 130 THR B CA 1
ATOM 4657 C C . THR B 1 130 ? 37.208 39.338 -25.255 1 22.404 130 THR B C 1
ATOM 4658 O O . THR B 1 130 ? 38.428 39.212 -25.252 1 23.841 130 THR B O 1
ATOM 4668 N N . TYR B 1 131 ? 36.378 38.355 -24.918 1 21.801 131 TYR B N 1
ATOM 4669 C CA . TYR B 1 131 ? 36.777 37.002 -24.541 1 22.521 131 TYR B CA 1
ATOM 4670 C C . TYR B 1 131 ? 35.957 36.04 -25.389 1 26.043 131 TYR B C 1
ATOM 4671 O O . TYR B 1 131 ? 34.841 36.407 -25.75 1 30.04 131 TYR B O 1
ATOM 4688 N N . SER B 1 132 ? 36.482 34.821 -25.639 1 24.319 132 SER B N 1
ATOM 4689 C CA . SER B 1 132 ? 35.859 33.86 -26.54 1 27.026 132 SER B CA 1
ATOM 4690 C C . SER B 1 132 ? 35.574 32.52 -25.866 1 25.592 132 SER B C 1
ATOM 4691 O O . SER B 1 132 ? 36.286 32.114 -24.96 1 25.629 132 SER B O 1
ATOM 4698 N N . ILE B 1 133 ? 34.499 31.866 -26.312 1 25.125 133 ILE B N 1
ATOM 4699 C CA . ILE B 1 133 ? 34.327 30.427 -26.226 1 25.055 133 ILE B CA 1
ATOM 4700 C C . ILE B 1 133 ? 34.731 29.89 -27.601 1 24.978 133 ILE B C 1
ATOM 4701 O O . ILE B 1 133 ? 34.13 30.296 -28.596 1 24.583 133 ILE B O 1
ATOM 4717 N N . ASP B 1 134 ? 35.708 28.967 -27.636 1 26.152 134 ASP B N 1
ATOM 4718 C CA . ASP B 1 134 ? 36.261 28.41 -28.875 1 27.257 134 ASP B CA 1
ATOM 4719 C C . ASP B 1 134 ? 35.753 26.987 -29.066 1 27.418 134 ASP B C 1
ATOM 4720 O O . ASP B 1 134 ? 35.874 26.16 -28.176 1 26.393 134 ASP B O 1
ATOM 4729 N N . TYR B 1 135 ? 35.164 26.719 -30.236 1 29.068 135 TYR B N 1
ATOM 4730 C CA . TYR B 1 135 ? 34.634 25.401 -30.566 1 30.555 135 TYR B CA 1
ATOM 4731 C C . TYR B 1 135 ? 35.618 24.667 -31.472 1 31.749 135 TYR B C 1
ATOM 4732 O O . TYR B 1 135 ? 36.177 25.245 -32.412 1 29.263 135 TYR B O 1
ATOM 4749 N N . ALA B 1 136 ? 35.847 23.39 -31.138 1 35.072 136 ALA B N 1
ATOM 4750 C CA . ALA B 1 136 ? 36.707 22.517 -31.933 1 39.245 136 ALA B CA 1
ATOM 4751 C C . ALA B 1 136 ? 36.111 22.294 -33.32 1 38.912 136 ALA B C 1
ATOM 4752 O O . ALA B 1 136 ? 36.856 22.138 -34.272 1 38.533 136 ALA B O 1
ATOM 4759 N N . SER B 1 137 ? 34.777 22.273 -33.431 1 39.413 137 SER B N 1
ATOM 4760 C CA . SER B 1 137 ? 34.117 22.398 -34.733 1 41.808 137 SER B CA 1
ATOM 4761 C C . SER B 1 137 ? 32.764 23.092 -34.573 1 37.843 137 SER B C 1
ATOM 4762 O O . SER B 1 137 ? 32.249 23.265 -33.473 1 35.909 137 SER B O 1
ATOM 4769 N N . ALA B 1 138 ? 32.203 23.505 -35.704 1 37.745 138 ALA B N 1
ATOM 4770 C CA . ALA B 1 138 ? 31.086 24.439 -35.74 1 36.841 138 ALA B CA 1
ATOM 4771 C C . ALA B 1 138 ? 29.903 23.926 -34.92 1 36.976 138 ALA B C 1
ATOM 4772 O O . ALA B 1 138 ? 29.556 22.76 -35.001 1 38.767 138 ALA B O 1
ATOM 4779 N N . PHE B 1 139 ? 29.357 24.775 -34.056 1 37.641 139 PHE B N 1
ATOM 4780 C CA . PHE B 1 139 ? 28.107 24.511 -33.365 1 38.992 139 PHE B CA 1
ATOM 4781 C C . PHE B 1 139 ? 27.01 25.372 -33.995 1 38.337 139 PHE B C 1
ATOM 4782 O O . PHE B 1 139 ? 27.184 26.588 -34.116 1 35.353 139 PHE B O 1
ATOM 4799 N N . ASP B 1 140 ? 25.865 24.753 -34.315 1 36.963 140 ASP B N 1
ATOM 4800 C CA . ASP B 1 140 ? 24.739 25.446 -34.928 1 38.193 140 ASP B CA 1
ATOM 4801 C C . ASP B 1 140 ? 23.782 25.947 -33.846 1 36.635 140 ASP B C 1
ATOM 4802 O O . ASP B 1 140 ? 23.081 25.14 -33.236 1 38.032 140 ASP B O 1
ATOM 4811 N N . PHE B 1 141 ? 23.712 27.28 -33.671 1 35.502 141 PHE B N 1
ATOM 4812 C CA . PHE B 1 141 ? 22.783 27.902 -32.729 1 33.522 141 PHE B CA 1
ATOM 4813 C C . PHE B 1 141 ? 21.374 28.125 -33.288 1 35.057 141 PHE B C 1
ATOM 4814 O O . PHE B 1 141 ? 20.531 28.658 -32.56 1 35.109 141 PHE B O 1
ATOM 4831 N N . SER B 1 142 ? 21.093 27.73 -34.541 1 37.15 142 SER B N 1
ATOM 4832 C CA . SER B 1 142 ? 19.747 27.836 -35.083 1 38.407 142 SER B CA 1
ATOM 4833 C C . SER B 1 142 ? 18.749 27.213 -34.112 1 38.804 142 SER B C 1
ATOM 4834 O O . SER B 1 142 ? 18.935 26.069 -33.712 1 40.584 142 SER B O 1
ATOM 4841 N N . GLY B 1 143 ? 17.727 27.978 -33.709 1 38.379 143 GLY B N 1
ATOM 4842 C CA . GLY B 1 143 ? 16.667 27.479 -32.848 1 38.148 143 GLY B CA 1
ATOM 4843 C C . GLY B 1 143 ? 17.09 27.347 -31.379 1 35.999 143 GLY B C 1
ATOM 4844 O O . GLY B 1 143 ? 16.313 26.807 -30.587 1 35.811 143 GLY B O 1
ATOM 4848 N N . LEU B 1 144 ? 18.282 27.859 -31.021 1 33.57 144 LEU B N 1
ATOM 4849 C CA . LEU B 1 144 ? 18.868 27.629 -29.707 1 32.722 144 LEU B CA 1
ATOM 4850 C C . LEU B 1 144 ? 19.254 28.953 -29.072 1 32.189 144 LEU B C 1
ATOM 4851 O O . LEU B 1 144 ? 19.272 29.999 -29.725 1 31.905 144 LEU B O 1
ATOM 4867 N N . GLY B 1 145 ? 19.587 28.862 -27.767 1 31.748 145 GLY B N 1
ATOM 4868 C CA . GLY B 1 145 ? 20.076 29.991 -27.007 1 30.169 145 GLY B CA 1
ATOM 4869 C C . GLY B 1 145 ? 20.871 29.535 -25.795 1 28.201 145 GLY B C 1
ATOM 4870 O O . GLY B 1 145 ? 21.35 28.397 -25.749 1 28.096 145 GLY B O 1
ATOM 4874 N N . MET B 1 146 ? 20.982 30.442 -24.833 1 26.823 146 MET B N 1
ATOM 4875 C CA . MET B 1 146 ? 21.737 30.216 -23.609 1 26.375 146 MET B CA 1
ATOM 4876 C C . MET B 1 146 ? 21.048 30.959 -22.47 1 24.964 146 MET B C 1
ATOM 4877 O O . MET B 1 146 ? 20.134 31.734 -22.737 1 26.115 146 MET B O 1
ATOM 4891 N N . PHE B 1 147 ? 21.493 30.715 -21.234 1 22.803 147 PHE B N 1
ATOM 4892 C CA . PHE B 1 147 ? 21.036 31.456 -20.07 1 22.363 147 PHE B CA 1
ATOM 4893 C C . PHE B 1 147 ? 22.16 32.328 -19.508 1 22.915 147 PHE B C 1
ATOM 4894 O O . PHE B 1 147 ? 23.333 31.919 -19.489 1 21.866 147 PHE B O 1
ATOM 4911 N N . VAL B 1 148 ? 21.774 33.531 -19.052 1 21.779 148 VAL B N 1
ATOM 4912 C CA . VAL B 1 148 ? 22.669 34.422 -18.329 1 21.178 148 VAL B CA 1
ATOM 4913 C C . VAL B 1 148 ? 21.947 35.006 -17.115 1 21.272 148 VAL B C 1
ATOM 4914 O O . VAL B 1 148 ? 20.725 35.058 -17.081 1 21.721 148 VAL B O 1
ATOM 4927 N N . THR B 1 149 ? 22.743 35.488 -16.15 1 20.347 149 THR B N 1
ATOM 4928 C CA . THR B 1 149 ? 22.258 36.295 -15.044 1 20.521 149 THR B CA 1
ATOM 4929 C C . THR B 1 149 ? 23.46 37.019 -14.435 1 20.371 149 THR B C 1
ATOM 4930 O O . THR B 1 149 ? 24.608 36.854 -14.895 1 19.881 149 THR B O 1
ATOM 4940 N N . ASN B 1 150 ? 23.191 37.835 -13.408 1 17.644 150 ASN B N 1
ATOM 4941 C CA . ASN B 1 150 ? 24.241 38.541 -12.706 1 17.769 150 ASN B CA 1
ATOM 4942 C C . ASN B 1 150 ? 24.82 37.647 -11.603 1 17.189 150 ASN B C 1
ATOM 4943 O O . ASN B 1 150 ? 24.119 36.806 -11.038 1 20.495 150 ASN B O 1
ATOM 4954 N N . THR B 1 151 ? 26.089 37.909 -11.265 1 16.206 151 THR B N 1
ATOM 4955 C CA . THR B 1 151 ? 26.661 37.381 -10.04 1 17.414 151 THR B CA 1
ATOM 4956 C C . THR B 1 151 ? 26.092 38.167 -8.865 1 18.535 151 THR B C 1
ATOM 4957 O O . THR B 1 151 ? 25.684 39.313 -9.008 1 19.038 151 THR B O 1
ATOM 4967 N N . VAL B 1 152 ? 26.142 37.545 -7.686 1 18.66 152 VAL B N 1
ATOM 4968 C CA . VAL B 1 152 ? 25.757 38.198 -6.442 1 18.454 152 VAL B CA 1
ATOM 4969 C C . VAL B 1 152 ? 26.562 39.479 -6.232 1 19.379 152 VAL B C 1
ATOM 4970 O O . VAL B 1 152 ? 25.979 40.529 -5.906 1 21.498 152 VAL B O 1
ATOM 4983 N N . TYR B 1 153 ? 27.894 39.368 -6.42 1 18.694 153 TYR B N 1
ATOM 4984 C CA . TYR B 1 153 ? 28.823 40.464 -6.212 1 17.941 153 TYR B CA 1
ATOM 4985 C C . TYR B 1 153 ? 28.449 41.647 -7.106 1 16.874 153 TYR B C 1
ATOM 4986 O O . TYR B 1 153 ? 28.334 42.76 -6.624 1 16.944 153 TYR B O 1
ATOM 5003 N N . ALA B 1 154 ? 28.262 41.398 -8.4 1 17.306 154 ALA B N 1
ATOM 5004 C CA . ALA B 1 154 ? 27.995 42.457 -9.366 1 17.526 154 ALA B CA 1
ATOM 5005 C C . ALA B 1 154 ? 26.599 43.06 -9.16 1 19.034 154 ALA B C 1
ATOM 5006 O O . ALA B 1 154 ? 26.438 44.277 -9.224 1 20.645 154 ALA B O 1
ATOM 5013 N N . TYR B 1 155 ? 25.597 42.194 -8.96 1 18.867 155 TYR B N 1
ATOM 5014 C CA . TYR B 1 155 ? 24.23 42.608 -8.703 1 19.356 155 TYR B CA 1
ATOM 5015 C C . TYR B 1 155 ? 24.199 43.577 -7.521 1 18.749 155 TYR B C 1
ATOM 5016 O O . TYR B 1 155 ? 23.601 44.633 -7.618 1 20.836 155 TYR B O 1
ATOM 5033 N N . ASP B 1 156 ? 24.793 43.177 -6.392 1 20.363 156 ASP B N 1
ATOM 5034 C CA . ASP B 1 156 ? 24.765 43.958 -5.17 1 18.154 156 ASP B CA 1
ATOM 5035 C C . ASP B 1 156 ? 25.456 45.307 -5.362 1 19.344 156 ASP B C 1
ATOM 5036 O O . ASP B 1 156 ? 24.991 46.335 -4.826 1 18.747 156 ASP B O 1
ATOM 5045 N N . SER B 1 157 ? 26.557 45.302 -6.12 1 17.8 157 SER B N 1
ATOM 5046 C CA . SER B 1 157 ? 27.32 46.502 -6.403 1 20.641 157 SER B CA 1
ATOM 5047 C C . SER B 1 157 ? 26.469 47.507 -7.201 1 19.724 157 SER B C 1
ATOM 5048 O O . SER B 1 157 ? 26.362 48.674 -6.833 1 19.635 157 SER B O 1
ATOM 5055 N N . MET B 1 158 ? 25.855 47.058 -8.301 1 20.124 158 MET B N 1
ATOM 5056 C CA . MET B 1 158 ? 25.013 47.933 -9.116 1 20.328 158 MET B CA 1
ATOM 5057 C C . MET B 1 158 ? 23.804 48.466 -8.318 1 21.145 158 MET B C 1
ATOM 5058 O O . MET B 1 158 ? 23.469 49.657 -8.383 1 22.449 158 MET B O 1
ATOM 5072 N N . LEU B 1 159 ? 23.141 47.592 -7.553 1 21.613 159 LEU B N 1
ATOM 5073 C CA . LEU B 1 159 ? 21.922 47.963 -6.846 1 20.36 159 LEU B CA 1
ATOM 5074 C C . LEU B 1 159 ? 22.204 48.98 -5.751 1 20.507 159 LEU B C 1
ATOM 5075 O O . LEU B 1 159 ? 21.503 49.99 -5.692 1 20.775 159 LEU B O 1
ATOM 5091 N N . ASN B 1 160 ? 23.221 48.734 -4.921 1 20.115 160 ASN B N 1
ATOM 5092 C CA . ASN B 1 160 ? 23.404 49.46 -3.672 1 21.034 160 ASN B CA 1
ATOM 5093 C C . ASN B 1 160 ? 24.592 50.419 -3.7 1 22.126 160 ASN B C 1
ATOM 5094 O O . ASN B 1 160 ? 24.68 51.255 -2.806 1 21.822 160 ASN B O 1
ATOM 5105 N N . GLY B 1 161 ? 25.471 50.315 -4.708 1 20.799 161 GLY B N 1
ATOM 5106 C CA . GLY B 1 161 ? 26.694 51.098 -4.747 1 22.176 161 GLY B CA 1
ATOM 5107 C C . GLY B 1 161 ? 27.749 50.528 -3.796 1 22.057 161 GLY B C 1
ATOM 5108 O O . GLY B 1 161 ? 27.456 49.684 -2.941 1 22.81 161 GLY B O 1
ATOM 5112 N N . ASP B 1 162 ? 28.988 50.986 -3.98 1 22.758 162 ASP B N 1
ATOM 5113 C CA . ASP B 1 162 ? 30.116 50.612 -3.129 1 24.051 162 ASP B CA 1
ATOM 5114 C C . ASP B 1 162 ? 31.195 51.689 -3.291 1 23.194 162 ASP B C 1
ATOM 5115 O O . ASP B 1 162 ? 30.954 52.754 -3.835 1 20.979 162 ASP B O 1
ATOM 5124 N N . GLY B 1 163 ? 32.413 51.401 -2.839 1 25.076 163 GLY B N 1
ATOM 5125 C CA . GLY B 1 163 ? 33.503 52.355 -2.944 1 26.199 163 GLY B CA 1
ATOM 5126 C C . GLY B 1 163 ? 33.917 52.653 -4.388 1 25.849 163 GLY B C 1
ATOM 5127 O O . GLY B 1 163 ? 34.61 53.628 -4.586 1 28.068 163 GLY B O 1
ATOM 5131 N N . PHE B 1 164 ? 33.543 51.812 -5.347 1 23.933 164 PHE B N 1
ATOM 5132 C CA . PHE B 1 164 ? 33.864 52.007 -6.765 1 25.985 164 PHE B CA 1
ATOM 5133 C C . PHE B 1 164 ? 32.671 52.426 -7.629 1 23.992 164 PHE B C 1
ATOM 5134 O O . PHE B 1 164 ? 32.891 52.873 -8.758 1 26.238 164 PHE B O 1
ATOM 5151 N N . VAL B 1 165 ? 31.435 52.232 -7.137 1 21.828 165 VAL B N 1
ATOM 5152 C CA . VAL B 1 165 ? 30.227 52.325 -7.948 1 21.472 165 VAL B CA 1
ATOM 5153 C C . VAL B 1 165 ? 29.199 53.194 -7.223 1 22.517 165 VAL B C 1
ATOM 5154 O O . VAL B 1 165 ? 28.943 52.975 -6.041 1 20.735 165 VAL B O 1
ATOM 5167 N N . THR B 1 166 ? 28.624 54.165 -7.951 1 22.107 166 THR B N 1
ATOM 5168 C CA . THR B 1 166 ? 27.433 54.877 -7.522 1 24.364 166 THR B CA 1
ATOM 5169 C C . THR B 1 166 ? 26.234 53.973 -7.758 1 22.396 166 THR B C 1
ATOM 5170 O O . THR B 1 166 ? 26.076 53.483 -8.88 1 22.743 166 THR B O 1
ATOM 5180 N N . ALA B 1 167 ? 25.369 53.819 -6.743 1 20.738 167 ALA B N 1
ATOM 5181 C CA . ALA B 1 167 ? 24.157 53.018 -6.883 1 20.947 167 ALA B CA 1
ATOM 5182 C C . ALA B 1 167 ? 23.423 53.399 -8.173 1 20.919 167 ALA B C 1
ATOM 5183 O O . ALA B 1 167 ? 23.288 54.579 -8.486 1 20.599 167 ALA B O 1
ATOM 5190 N N . PHE B 1 168 ? 22.985 52.387 -8.939 1 20.263 168 PHE B N 1
ATOM 5191 C CA . PHE B 1 168 ? 22.425 52.632 -10.269 1 21.666 168 PHE B CA 1
ATOM 5192 C C . PHE B 1 168 ? 21.201 53.55 -10.211 1 22.104 168 PHE B C 1
ATOM 5193 O O . PHE B 1 168 ? 20.352 53.396 -9.32 1 21.81 168 PHE B O 1
ATOM 5210 N N . THR B 1 169 ? 21.176 54.529 -11.132 1 25.018 169 THR B N 1
ATOM 5211 C CA . THR B 1 169 ? 20.069 55.463 -11.346 1 29.298 169 THR B CA 1
ATOM 5212 C C . THR B 1 169 ? 19.947 55.677 -12.857 1 26.555 169 THR B C 1
ATOM 5213 O O . THR B 1 169 ? 20.697 55.066 -13.624 1 23.482 169 THR B O 1
ATOM 5223 N N . THR B 1 170 ? 19.009 56.551 -13.256 1 27.082 170 THR B N 1
ATOM 5224 C CA . THR B 1 170 ? 18.753 56.856 -14.662 1 25.663 170 THR B CA 1
ATOM 5225 C C . THR B 1 170 ? 20.062 57.069 -15.412 1 25.724 170 THR B C 1
ATOM 5226 O O . THR B 1 170 ? 20.838 57.944 -15.065 1 26.454 170 THR B O 1
ATOM 5236 N N . GLY B 1 171 ? 20.287 56.29 -16.468 1 24.554 171 GLY B N 1
ATOM 5237 C CA . GLY B 1 171 ? 21.473 56.376 -17.295 1 25.411 171 GLY B CA 1
ATOM 5238 C C . GLY B 1 171 ? 22.403 55.175 -17.127 1 25.113 171 GLY B C 1
ATOM 5239 O O . GLY B 1 171 ? 23.186 54.907 -18.041 1 24.853 171 GLY B O 1
ATOM 5243 N N . ASP B 1 172 ? 22.309 54.445 -15.996 1 24.285 172 ASP B N 1
ATOM 5244 C CA . ASP B 1 172 ? 23.222 53.342 -15.75 1 23.646 172 ASP B CA 1
ATOM 5245 C C . ASP B 1 172 ? 22.833 52.093 -16.548 1 24.598 172 ASP B C 1
ATOM 5246 O O . ASP B 1 172 ? 21.671 51.926 -16.928 1 22.098 172 ASP B O 1
ATOM 5255 N N . TYR B 1 173 ? 23.842 51.246 -16.824 1 23.292 173 TYR B N 1
ATOM 5256 C CA . TYR B 1 173 ? 23.624 49.966 -17.468 1 24.138 173 TYR B CA 1
ATOM 5257 C C . TYR B 1 173 ? 24.833 49.036 -17.307 1 22.957 173 TYR B C 1
ATOM 5258 O O . TYR B 1 173 ? 25.955 49.475 -17.051 1 22.936 173 TYR B O 1
ATOM 5275 N N . LEU B 1 174 ? 24.555 47.738 -17.448 1 21.255 174 LEU B N 1
ATOM 5276 C CA . LEU B 1 174 ? 25.544 46.716 -17.756 1 21.411 174 LEU B CA 1
ATOM 5277 C C . LEU B 1 174 ? 25.008 45.871 -18.905 1 21.703 174 LEU B C 1
ATOM 5278 O O . LEU B 1 174 ? 23.92 45.309 -18.782 1 21.034 174 LEU B O 1
ATOM 5294 N N . LYS B 1 175 ? 25.757 45.779 -20.01 1 21.759 175 LYS B N 1
ATOM 5295 C CA . LYS B 1 175 ? 25.339 44.906 -21.1 1 24.468 175 LYS B CA 1
ATOM 5296 C C . LYS B 1 175 ? 26.452 43.958 -21.542 1 21.914 175 LYS B C 1
ATOM 5297 O O . LYS B 1 175 ? 27.617 44.155 -21.235 1 20.963 175 LYS B O 1
ATOM 5316 N N . VAL B 1 176 ? 26.043 42.946 -22.302 1 22.212 176 VAL B N 1
ATOM 5317 C CA . VAL B 1 176 ? 26.943 42.006 -22.937 1 23.037 176 VAL B CA 1
ATOM 5318 C C . VAL B 1 176 ? 26.623 42.012 -24.431 1 24.381 176 VAL B C 1
ATOM 5319 O O . VAL B 1 176 ? 25.45 41.96 -24.804 1 23.647 176 VAL B O 1
ATOM 5332 N N . THR B 1 177 ? 27.676 42.109 -25.26 1 24.316 177 THR B N 1
ATOM 5333 C CA . THR B 1 177 ? 27.582 41.903 -26.695 1 24.312 177 THR B CA 1
ATOM 5334 C C . THR B 1 177 ? 28.117 40.501 -26.979 1 24.636 177 THR B C 1
ATOM 5335 O O . THR B 1 177 ? 29.244 40.194 -26.572 1 24.64 177 THR B O 1
ATOM 5345 N N . ILE B 1 178 ? 27.296 39.677 -27.651 1 23.402 178 ILE B N 1
ATOM 5346 C CA . ILE B 1 178 ? 27.66 38.338 -28.088 1 24.359 178 ILE B CA 1
ATOM 5347 C C . ILE B 1 178 ? 27.73 38.338 -29.617 1 25.039 178 ILE B C 1
ATOM 5348 O O . ILE B 1 178 ? 26.737 38.66 -30.294 1 24.482 178 ILE B O 1
ATOM 5364 N N . GLU B 1 179 ? 28.915 37.969 -30.148 1 24.456 179 GLU B N 1
ATOM 5365 C CA . GLU B 1 179 ? 29.152 37.976 -31.58 1 26.3 179 GLU B CA 1
ATOM 5366 C C . GLU B 1 179 ? 29.622 36.586 -31.998 1 27.784 179 GLU B C 1
ATOM 5367 O O . GLU B 1 179 ? 30.558 36.052 -31.42 1 29.312 179 GLU B O 1
ATOM 5379 N N . GLY B 1 180 ? 28.985 36.04 -33.031 1 28.55 180 GLY B N 1
ATOM 5380 C CA . GLY B 1 180 ? 29.354 34.763 -33.588 1 30.324 180 GLY B CA 1
ATOM 5381 C C . GLY B 1 180 ? 30.419 34.94 -34.664 1 31.909 180 GLY B C 1
ATOM 5382 O O . GLY B 1 180 ? 30.382 35.925 -35.416 1 33.409 180 GLY B O 1
ATOM 5386 N N . PHE B 1 181 ? 31.341 33.968 -34.74 1 32.136 181 PHE B N 1
ATOM 5387 C CA . PHE B 1 181 ? 32.316 33.899 -35.817 1 33.397 181 PHE B CA 1
ATOM 5388 C C . PHE B 1 181 ? 32.389 32.468 -36.342 1 33.86 181 PHE B C 1
ATOM 5389 O O . PHE B 1 181 ? 32.228 31.501 -35.595 1 33.034 181 PHE B O 1
ATOM 5406 N N . ASN B 1 182 ? 32.71 32.373 -37.63 1 37.229 182 ASN B N 1
ATOM 5407 C CA . ASN B 1 182 ? 32.956 31.11 -38.293 1 39.691 182 ASN B CA 1
ATOM 5408 C C . ASN B 1 182 ? 34.145 31.309 -39.235 1 43.506 182 ASN B C 1
ATOM 5409 O O . ASN B 1 182 ? 34.019 32.058 -40.199 1 40.896 182 ASN B O 1
ATOM 5420 N N . SER B 1 183 ? 35.291 30.67 -38.908 1 44.479 183 SER B N 1
ATOM 5421 C CA . SER B 1 183 ? 36.568 30.883 -39.571 1 46.26 183 SER B CA 1
ATOM 5422 C C . SER B 1 183 ? 36.919 32.368 -39.598 1 47.089 183 SER B C 1
ATOM 5423 O O . SER B 1 183 ? 37.198 32.913 -40.657 1 46.97 183 SER B O 1
ATOM 5430 N N . SER B 1 184 ? 36.751 33.042 -38.456 1 48.647 184 SER B N 1
ATOM 5431 C CA . SER B 1 184 ? 37.057 34.459 -38.303 1 50.326 184 SER B CA 1
ATOM 5432 C C . SER B 1 184 ? 36.161 35.411 -39.116 1 48.022 184 SER B C 1
ATOM 5433 O O . SER B 1 184 ? 36.434 36.604 -39.107 1 47.961 184 SER B O 1
ATOM 5440 N N . ILE B 1 185 ? 35.076 34.946 -39.763 1 44.827 185 ILE B N 1
ATOM 5441 C CA . ILE B 1 185 ? 34.084 35.833 -40.36 1 43.181 185 ILE B CA 1
ATOM 5442 C C . ILE B 1 185 ? 32.876 35.935 -39.419 1 40.308 185 ILE B C 1
ATOM 5443 O O . ILE B 1 185 ? 32.355 34.917 -38.977 1 36.574 185 ILE B O 1
ATOM 5459 N N . SER B 1 186 ? 32.412 37.165 -39.144 1 40.369 186 SER B N 1
ATOM 5460 C CA . SER B 1 186 ? 31.283 37.396 -38.249 1 38.19 186 SER B CA 1
ATOM 5461 C C . SER B 1 186 ? 30.002 36.768 -38.806 1 37.388 186 SER B C 1
ATOM 5462 O O . SER B 1 186 ? 29.745 36.902 -39.982 1 41.018 186 SER B O 1
ATOM 5469 N N . THR B 1 187 ? 29.22 36.068 -37.974 1 35.983 187 THR B N 1
ATOM 5470 C CA . THR B 1 187 ? 27.895 35.574 -38.345 1 37.15 187 THR B CA 1
ATOM 5471 C C . THR B 1 187 ? 26.793 36.481 -37.783 1 37.901 187 THR B C 1
ATOM 5472 O O . THR B 1 187 ? 25.616 36.231 -38.044 1 40.629 187 THR B O 1
ATOM 5482 N N . GLY B 1 188 ? 27.15 37.499 -36.999 1 36.34 188 GLY B N 1
ATOM 5483 C CA . GLY B 1 188 ? 26.19 38.463 -36.482 1 36.395 188 GLY B CA 1
ATOM 5484 C C . GLY B 1 188 ? 26.543 38.826 -35.046 1 33.563 188 GLY B C 1
ATOM 5485 O O . GLY B 1 188 ? 27.305 38.107 -34.415 1 32.916 188 GLY B O 1
ATOM 5489 N N . SER B 1 189 ? 25.948 39.921 -34.562 1 32.26 189 SER B N 1
ATOM 5490 C CA . SER B 1 189 ? 26.236 40.507 -33.265 1 33.512 189 SER B CA 1
ATOM 5491 C C . SER B 1 189 ? 24.926 40.823 -32.541 1 31.551 189 SER B C 1
ATOM 5492 O O . SER B 1 189 ? 24.048 41.379 -33.173 1 30.75 189 SER B O 1
ATOM 5499 N N . LEU B 1 190 ? 24.794 40.48 -31.256 1 28.276 190 LEU B N 1
ATOM 5500 C CA . LEU B 1 190 ? 23.598 40.711 -30.463 1 29.198 190 LEU B CA 1
ATOM 5501 C C . LEU B 1 190 ? 23.982 41.369 -29.14 1 27.826 190 LEU B C 1
ATOM 5502 O O . LEU B 1 190 ? 24.933 40.914 -28.509 1 26.562 190 LEU B O 1
ATOM 5518 N N . ASP B 1 191 ? 23.158 42.317 -28.665 1 25.761 191 ASP B N 1
ATOM 5519 C CA . ASP B 1 191 ? 23.287 42.929 -27.348 1 25.699 191 ASP B CA 1
ATOM 5520 C C . ASP B 1 191 ? 22.167 42.45 -26.43 1 25.121 191 ASP B C 1
ATOM 5521 O O . ASP B 1 191 ? 21.032 42.262 -26.87 1 25.113 191 ASP B O 1
ATOM 5530 N N . PHE B 1 192 ? 22.51 42.295 -25.145 1 24.049 192 PHE B N 1
ATOM 5531 C CA . PHE B 1 192 ? 21.569 41.955 -24.088 1 23.923 192 PHE B CA 1
ATOM 5532 C C . PHE B 1 192 ? 21.981 42.712 -22.835 1 22.07 192 PHE B C 1
ATOM 5533 O O . PHE B 1 192 ? 23.147 42.652 -22.452 1 23.121 192 PHE B O 1
ATOM 5550 N N . TYR B 1 193 ? 21.022 43.346 -22.159 1 21.645 193 TYR B N 1
ATOM 5551 C CA . TYR B 1 193 ? 21.284 44.07 -20.92 1 21.468 193 TYR B CA 1
ATOM 5552 C C . TYR B 1 193 ? 21.122 43.158 -19.712 1 21.818 193 TYR B C 1
ATOM 5553 O O . TYR B 1 193 ? 20.054 42.599 -19.467 1 20.551 193 TYR B O 1
ATOM 5570 N N . LEU B 1 194 ? 22.204 43.01 -18.949 1 20.97 194 LEU B N 1
ATOM 5571 C CA . LEU B 1 194 ? 22.16 42.377 -17.629 1 20.376 194 LEU B CA 1
ATOM 5572 C C . LEU B 1 194 ? 21.555 43.316 -16.593 1 18.841 194 LEU B C 1
ATOM 5573 O O . LEU B 1 194 ? 21.004 42.87 -15.587 1 21.474 194 LEU B O 1
ATOM 5589 N N . ALA B 1 195 ? 21.693 44.621 -16.827 1 20.147 195 ALA B N 1
ATOM 5590 C CA . ALA B 1 195 ? 21.025 45.652 -16.043 1 20.943 195 ALA B CA 1
ATOM 5591 C C . ALA B 1 195 ? 20.808 46.852 -16.954 1 22.179 195 ALA B C 1
ATOM 5592 O O . ALA B 1 195 ? 21.732 47.263 -17.668 1 21.266 195 ALA B O 1
ATOM 5599 N N . ASP B 1 196 ? 19.591 47.391 -16.948 1 21.967 196 ASP B N 1
ATOM 5600 C CA . ASP B 1 196 ? 19.288 48.531 -17.787 1 23.06 196 ASP B CA 1
ATOM 5601 C C . ASP B 1 196 ? 18.55 49.579 -16.964 1 23.361 196 ASP B C 1
ATOM 5602 O O . ASP B 1 196 ? 17.378 49.377 -16.649 1 22.598 196 ASP B O 1
ATOM 5611 N N . TYR B 1 197 ? 19.244 50.682 -16.652 1 24.038 197 TYR B N 1
ATOM 5612 C CA . TYR B 1 197 ? 18.613 51.835 -16.034 1 24.909 197 TYR B CA 1
ATOM 5613 C C . TYR B 1 197 ? 18.692 53.05 -16.95 1 25.833 197 TYR B C 1
ATOM 5614 O O . TYR B 1 197 ? 18.527 54.165 -16.477 1 25.895 197 TYR B O 1
ATOM 5631 N N . ARG B 1 198 ? 18.864 52.855 -18.262 1 26.946 198 ARG B N 1
ATOM 5632 C CA . ARG B 1 198 ? 19.095 53.989 -19.156 1 27.705 198 ARG B CA 1
ATOM 5633 C C . ARG B 1 198 ? 17.866 54.88 -19.283 1 29.635 198 ARG B C 1
ATOM 5634 O O . ARG B 1 198 ? 18.001 56.084 -19.485 1 28.416 198 ARG B O 1
ATOM 5655 N N . SER B 1 199 ? 16.688 54.251 -19.199 1 29.898 199 SER B N 1
ATOM 5656 C CA . SER B 1 199 ? 15.462 54.886 -19.589 1 29.674 199 SER B CA 1
ATOM 5657 C C . SER B 1 199 ? 15.106 56.053 -18.671 1 29.333 199 SER B C 1
ATOM 5658 O O . SER B 1 199 ? 15.193 55.953 -17.433 1 27.923 199 SER B O 1
ATOM 5665 N N . ALA B 1 200 ? 14.554 57.093 -19.322 1 28.126 200 ALA B N 1
ATOM 5666 C CA . ALA B 1 200 ? 13.829 58.151 -18.631 1 28.989 200 ALA B CA 1
ATOM 5667 C C . ALA B 1 200 ? 12.6 57.602 -17.891 1 29.419 200 ALA B C 1
ATOM 5668 O O . ALA B 1 200 ? 12.128 58.233 -16.957 1 29.57 200 ALA B O 1
ATOM 5675 N N . ILE B 1 201 ? 12.048 56.461 -18.342 1 30.415 201 ILE B N 1
ATOM 5676 C CA . ILE B 1 201 ? 10.879 55.838 -17.734 1 30.681 201 ILE B CA 1
ATOM 5677 C C . ILE B 1 201 ? 11.397 54.896 -16.652 1 28.146 201 ILE B C 1
ATOM 5678 O O . ILE B 1 201 ? 12.026 53.889 -17 1 24.929 201 ILE B O 1
ATOM 5694 N N . ALA B 1 202 ? 11.151 55.194 -15.358 1 27.855 202 ALA B N 1
ATOM 5695 C CA . ALA B 1 202 ? 11.712 54.344 -14.294 1 27.721 202 ALA B CA 1
ATOM 5696 C C . ALA B 1 202 ? 11.181 52.9 -14.378 1 27.328 202 ALA B C 1
ATOM 5697 O O . ALA B 1 202 ? 11.902 51.962 -14.08 1 25.754 202 ALA B O 1
ATOM 5704 N N . ALA B 1 203 ? 9.937 52.717 -14.836 1 29.86 203 ALA B N 1
ATOM 5705 C CA . ALA B 1 203 ? 9.352 51.395 -15.047 1 30.396 203 ALA B CA 1
ATOM 5706 C C . ALA B 1 203 ? 10.149 50.515 -16.021 1 30.539 203 ALA B C 1
ATOM 5707 O O . ALA B 1 203 ? 10.023 49.308 -15.95 1 30.751 203 ALA B O 1
ATOM 5714 N N . GLU B 1 204 ? 10.956 51.084 -16.932 1 29.162 204 GLU B N 1
ATOM 5715 C CA . GLU B 1 204 ? 11.814 50.294 -17.815 1 28.768 204 GLU B CA 1
ATOM 5716 C C . GLU B 1 204 ? 13.11 49.809 -17.147 1 29.044 204 GLU B C 1
ATOM 5717 O O . GLU B 1 204 ? 13.846 49.062 -17.793 1 30.031 204 GLU B O 1
ATOM 5729 N N . HIS B 1 205 ? 13.409 50.197 -15.883 1 28.664 205 HIS B N 1
ATOM 5730 C CA . HIS B 1 205 ? 14.676 49.862 -15.241 1 26.443 205 HIS B CA 1
ATOM 5731 C C . HIS B 1 205 ? 14.613 48.447 -14.665 1 27.487 205 HIS B C 1
ATOM 5732 O O . HIS B 1 205 ? 13.571 48.066 -14.165 1 27.019 205 HIS B O 1
ATOM 5745 N N . TYR B 1 206 ? 15.702 47.674 -14.75 1 25.461 206 TYR B N 1
ATOM 5746 C CA . TYR B 1 206 ? 15.792 46.355 -14.125 1 24.108 206 TYR B CA 1
ATOM 5747 C C . TYR B 1 206 ? 17.253 45.939 -13.964 1 21.859 206 TYR B C 1
ATOM 5748 O O . TYR B 1 206 ? 18.133 46.438 -14.669 1 20.049 206 TYR B O 1
ATOM 5765 N N . ILE B 1 207 ? 17.489 45 -13.037 1 22.032 207 ILE B N 1
ATOM 5766 C CA . ILE B 1 207 ? 18.723 44.245 -12.864 1 23.02 207 ILE B CA 1
ATOM 5767 C C . ILE B 1 207 ? 18.325 42.775 -12.785 1 24.119 207 ILE B C 1
ATOM 5768 O O . ILE B 1 207 ? 17.521 42.423 -11.906 1 25.22 207 ILE B O 1
ATOM 5784 N N . LEU B 1 208 ? 18.904 41.929 -13.669 1 22.326 208 LEU B N 1
ATOM 5785 C CA . LEU B 1 208 ? 18.539 40.521 -13.697 1 22.557 208 LEU B CA 1
ATOM 5786 C C . LEU B 1 208 ? 18.978 39.84 -12.407 1 21.939 208 LEU B C 1
ATOM 5787 O O . LEU B 1 208 ? 20.134 40.007 -11.999 1 20.62 208 LEU B O 1
ATOM 5803 N N . ASP B 1 209 ? 18.043 39.108 -11.779 1 22.481 209 ASP B N 1
ATOM 5804 C CA . ASP B 1 209 ? 18.345 38.285 -10.619 1 22.669 209 ASP B CA 1
ATOM 5805 C C . ASP B 1 209 ? 18.044 36.808 -10.866 1 22.439 209 ASP B C 1
ATOM 5806 O O . ASP B 1 209 ? 18.292 36.004 -9.979 1 23.104 209 ASP B O 1
ATOM 5815 N N . ALA B 1 210 ? 17.487 36.467 -12.036 1 21.774 210 ALA B N 1
ATOM 5816 C CA . ALA B 1 210 ? 17.114 35.113 -12.411 1 21.924 210 ALA B CA 1
ATOM 5817 C C . ALA B 1 210 ? 17.876 34.723 -13.681 1 22.748 210 ALA B C 1
ATOM 5818 O O . ALA B 1 210 ? 18.293 35.577 -14.474 1 23.201 210 ALA B O 1
ATOM 5825 N N . TRP B 1 211 ? 18.031 33.419 -13.884 1 22.125 211 TRP B N 1
ATOM 5826 C CA . TRP B 1 211 ? 18.547 32.922 -15.149 1 22.059 211 TRP B CA 1
ATOM 5827 C C . TRP B 1 211 ? 17.611 33.323 -16.283 1 23.359 211 TRP B C 1
ATOM 5828 O O . TRP B 1 211 ? 16.425 33.036 -16.223 1 23.316 211 TRP B O 1
ATOM 5849 N N . THR B 1 212 ? 18.148 34.019 -17.294 1 22.815 212 THR B N 1
ATOM 5850 C CA . THR B 1 212 ? 17.343 34.635 -18.335 1 24.315 212 THR B CA 1
ATOM 5851 C C . THR B 1 212 ? 17.798 34.065 -19.681 1 24.262 212 THR B C 1
ATOM 5852 O O . THR B 1 212 ? 18.995 34.115 -19.974 1 23.085 212 THR B O 1
ATOM 5862 N N . PHE B 1 213 ? 16.847 33.641 -20.513 1 26.019 213 PHE B N 1
ATOM 5863 C CA . PHE B 1 213 ? 17.139 33.038 -21.799 1 27.525 213 PHE B CA 1
ATOM 5864 C C . PHE B 1 213 ? 17.521 34.123 -22.817 1 29.993 213 PHE B C 1
ATOM 5865 O O . PHE B 1 213 ? 16.792 35.103 -22.988 1 29.424 213 PHE B O 1
ATOM 5882 N N . LEU B 1 214 ? 18.632 33.9 -23.527 1 30.172 214 LEU B N 1
ATOM 5883 C CA . LEU B 1 214 ? 19.126 34.775 -24.584 1 31.442 214 LEU B CA 1
ATOM 5884 C C . LEU B 1 214 ? 19.066 34.02 -25.908 1 30.24 214 LEU B C 1
ATOM 5885 O O . LEU B 1 214 ? 19.712 32.969 -26.02 1 29.334 214 LEU B O 1
ATOM 5901 N N . ASP B 1 215 ? 18.321 34.553 -26.877 1 29.449 215 ASP B N 1
ATOM 5902 C CA . ASP B 1 215 ? 18.079 33.867 -28.138 1 32.555 215 ASP B CA 1
ATOM 5903 C C . ASP B 1 215 ? 19.278 34.076 -29.058 1 32.64 215 ASP B C 1
ATOM 5904 O O . ASP B 1 215 ? 19.532 35.225 -29.428 1 29.715 215 ASP B O 1
ATOM 5913 N N . LEU B 1 216 ? 19.957 32.968 -29.447 1 32.277 216 LEU B N 1
ATOM 5914 C CA . LEU B 1 216 ? 21.135 33.042 -30.3 1 31.291 216 LEU B CA 1
ATOM 5915 C C . LEU B 1 216 ? 20.866 32.543 -31.712 1 30.82 216 LEU B C 1
ATOM 5916 O O . LEU B 1 216 ? 21.82 32.368 -32.476 1 31.929 216 LEU B O 1
ATOM 5932 N N . ASP B 1 217 ? 19.589 32.347 -32.078 1 32.699 217 ASP B N 1
ATOM 5933 C CA . ASP B 1 217 ? 19.226 31.781 -33.365 1 34.178 217 ASP B CA 1
ATOM 5934 C C . ASP B 1 217 ? 19.948 32.431 -34.553 1 36.791 217 ASP B C 1
ATOM 5935 O O . ASP B 1 217 ? 20.398 31.701 -35.443 1 36.973 217 ASP B O 1
ATOM 5944 N N . THR B 1 218 ? 20.038 33.776 -34.575 1 36.7 218 THR B N 1
ATOM 5945 C CA . THR B 1 218 ? 20.522 34.487 -35.762 1 37.88 218 THR B CA 1
ATOM 5946 C C . THR B 1 218 ? 22.03 34.301 -35.962 1 36.401 218 THR B C 1
ATOM 5947 O O . THR B 1 218 ? 22.526 34.613 -37.036 1 36.532 218 THR B O 1
ATOM 5957 N N . LEU B 1 219 ? 22.764 33.804 -34.958 1 33.933 219 LEU B N 1
ATOM 5958 C CA . LEU B 1 219 ? 24.193 33.544 -35.123 1 33.568 219 LEU B CA 1
ATOM 5959 C C . LEU B 1 219 ? 24.477 32.318 -35.997 1 34.04 219 LEU B C 1
ATOM 5960 O O . LEU B 1 219 ? 25.587 32.213 -36.511 1 35.001 219 LEU B O 1
ATOM 5976 N N . GLY B 1 220 ? 23.515 31.385 -36.151 1 34.899 220 GLY B N 1
ATOM 5977 C CA . GLY B 1 220 ? 23.703 30.212 -36.993 1 35.817 220 GLY B CA 1
ATOM 5978 C C . GLY B 1 220 ? 24.88 29.357 -36.518 1 35.251 220 GLY B C 1
ATOM 5979 O O . GLY B 1 220 ? 25.119 29.213 -35.299 1 34.007 220 GLY B O 1
ATOM 5983 N N . ALA B 1 221 ? 25.647 28.835 -37.489 1 36.237 221 ALA B N 1
ATOM 5984 C CA . ALA B 1 221 ? 26.782 27.966 -37.201 1 35.504 221 ALA B CA 1
ATOM 5985 C C . ALA B 1 221 ? 28.028 28.791 -36.874 1 34.243 221 ALA B C 1
ATOM 5986 O O . ALA B 1 221 ? 28.506 29.557 -37.705 1 33.456 221 ALA B O 1
ATOM 5993 N N . VAL B 1 222 ? 28.59 28.579 -35.679 1 33.966 222 VAL B N 1
ATOM 5994 C CA . VAL B 1 222 ? 29.765 29.314 -35.229 1 34.073 222 VAL B CA 1
ATOM 5995 C C . VAL B 1 222 ? 30.837 28.325 -34.77 1 35.987 222 VAL B C 1
ATOM 5996 O O . VAL B 1 222 ? 30.49 27.244 -34.296 1 36.882 222 VAL B O 1
ATOM 6009 N N . ASP B 1 223 ? 32.12 28.716 -34.915 1 35.203 223 ASP B N 1
ATOM 6010 C CA . ASP B 1 223 ? 33.216 28.047 -34.226 1 34.281 223 ASP B CA 1
ATOM 6011 C C . ASP B 1 223 ? 33.767 28.9 -33.084 1 30.801 223 ASP B C 1
ATOM 6012 O O . ASP B 1 223 ? 34.726 28.477 -32.451 1 26.364 223 ASP B O 1
ATOM 6021 N N . GLU B 1 224 ? 33.186 30.092 -32.858 1 30.302 224 GLU B N 1
ATOM 6022 C CA . GLU B 1 224 ? 33.636 31.014 -31.82 1 29.044 224 GLU B CA 1
ATOM 6023 C C . GLU B 1 224 ? 32.48 31.95 -31.439 1 27.706 224 GLU B C 1
ATOM 6024 O O . GLU B 1 224 ? 31.804 32.475 -32.322 1 29.101 224 GLU B O 1
ATOM 6036 N N . LEU B 1 225 ? 32.257 32.129 -30.137 1 25.566 225 LEU B N 1
ATOM 6037 C CA . LEU B 1 225 ? 31.355 33.131 -29.597 1 25.805 225 LEU B CA 1
ATOM 6038 C C . LEU B 1 225 ? 32.216 34.132 -28.847 1 25.043 225 LEU B C 1
ATOM 6039 O O . LEU B 1 225 ? 32.866 33.721 -27.869 1 25.488 225 LEU B O 1
ATOM 6055 N N . GLN B 1 226 ? 32.154 35.418 -29.247 1 22.896 226 GLN B N 1
ATOM 6056 C CA . GLN B 1 226 ? 32.842 36.472 -28.51 1 23.776 226 GLN B CA 1
ATOM 6057 C C . GLN B 1 226 ? 31.878 37.19 -27.557 1 23.478 226 GLN B C 1
ATOM 6058 O O . GLN B 1 226 ? 30.778 37.553 -27.97 1 23.934 226 GLN B O 1
ATOM 6072 N N . PHE B 1 227 ? 32.348 37.462 -26.333 1 20.995 227 PHE B N 1
ATOM 6073 C CA . PHE B 1 227 ? 31.604 38.169 -25.313 1 21.519 227 PHE B CA 1
ATOM 6074 C C . PHE B 1 227 ? 32.394 39.409 -24.887 1 23.026 227 PHE B C 1
ATOM 6075 O O . PHE B 1 227 ? 33.579 39.316 -24.561 1 21.305 227 PHE B O 1
ATOM 6092 N N . THR B 1 228 ? 31.703 40.558 -24.833 1 23.72 228 THR B N 1
ATOM 6093 C CA . THR B 1 228 ? 32.275 41.812 -24.363 1 21.928 228 THR B CA 1
ATOM 6094 C C . THR B 1 228 ? 31.252 42.458 -23.437 1 21.56 228 THR B C 1
ATOM 6095 O O . THR B 1 228 ? 30.107 42.684 -23.865 1 22.105 228 THR B O 1
ATOM 6105 N N . LEU B 1 229 ? 31.682 42.81 -22.217 1 20.738 229 LEU B N 1
ATOM 6106 C CA . LEU B 1 229 ? 30.843 43.591 -21.321 1 20.11 229 LEU B CA 1
ATOM 6107 C C . LEU B 1 229 ? 31.077 45.075 -21.6 1 21.234 229 LEU B C 1
ATOM 6108 O O . LEU B 1 229 ? 32.197 45.5 -21.954 1 23.128 229 LEU B O 1
ATOM 6124 N N . GLU B 1 230 ? 30.025 45.867 -21.34 1 21.551 230 GLU B N 1
ATOM 6125 C CA . GLU B 1 230 ? 30.126 47.316 -21.327 1 22.689 230 GLU B CA 1
ATOM 6126 C C . GLU B 1 230 ? 29.218 47.84 -20.213 1 21.26 230 GLU B C 1
ATOM 6127 O O . GLU B 1 230 ? 28.116 47.312 -20.014 1 21.494 230 GLU B O 1
ATOM 6139 N N . SER B 1 231 ? 29.673 48.903 -19.534 1 21.804 231 SER B N 1
ATOM 6140 C CA . SER B 1 231 ? 28.95 49.478 -18.401 1 21.784 231 SER B CA 1
ATOM 6141 C C . SER B 1 231 ? 28.962 51.008 -18.489 1 22.78 231 SER B C 1
ATOM 6142 O O . SER B 1 231 ? 29.896 51.601 -18.994 1 22.4 231 SER B O 1
ATOM 6149 N N . SER B 1 232 ? 27.945 51.631 -17.9 1 23.044 232 SER B N 1
ATOM 6150 C CA . SER B 1 232 ? 27.942 53.051 -17.625 1 22.762 232 SER B CA 1
ATOM 6151 C C . SER B 1 232 ? 29.071 53.446 -16.671 1 22.591 232 SER B C 1
ATOM 6152 O O . SER B 1 232 ? 29.435 54.618 -16.655 1 21.477 232 SER B O 1
ATOM 6159 N N . GLN B 1 233 ? 29.535 52.522 -15.819 1 20.843 233 GLN B N 1
ATOM 6160 C CA . GLN B 1 233 ? 30.557 52.833 -14.835 1 21.508 233 GLN B CA 1
ATOM 6161 C C . GLN B 1 233 ? 31.631 51.757 -14.892 1 21.204 233 GLN B C 1
ATOM 6162 O O . GLN B 1 233 ? 31.321 50.575 -14.692 1 20.867 233 GLN B O 1
ATOM 6176 N N . SER B 1 234 ? 32.894 52.19 -15.033 1 21.855 234 SER B N 1
ATOM 6177 C CA . SER B 1 234 ? 34.017 51.265 -15.108 1 23.973 234 SER B CA 1
ATOM 6178 C C . SER B 1 234 ? 34.269 50.536 -13.781 1 22.676 234 SER B C 1
ATOM 6179 O O . SER B 1 234 ? 34.916 49.498 -13.787 1 22.74 234 SER B O 1
ATOM 6186 N N . GLY B 1 235 ? 33.713 51.032 -12.661 1 21.686 235 GLY B N 1
ATOM 6187 C CA . GLY B 1 235 ? 33.836 50.379 -11.355 1 20.294 235 GLY B CA 1
ATOM 6188 C C . GLY B 1 235 ? 32.943 49.16 -11.163 1 20.009 235 GLY B C 1
ATOM 6189 O O . GLY B 1 235 ? 33.113 48.43 -10.188 1 19.741 235 GLY B O 1
ATOM 6193 N N . VAL B 1 236 ? 31.948 48.941 -12.021 1 19.707 236 VAL B N 1
ATOM 6194 C CA . VAL B 1 236 ? 31.041 47.816 -11.871 1 20.113 236 VAL B CA 1
ATOM 6195 C C . VAL B 1 236 ? 31.856 46.525 -11.996 1 19.939 236 VAL B C 1
ATOM 6196 O O . VAL B 1 236 ? 32.657 46.408 -12.931 1 19.771 236 VAL B O 1
ATOM 6209 N N . PRO B 1 237 ? 31.684 45.519 -11.091 1 19.787 237 PRO B N 1
ATOM 6210 C CA . PRO B 1 237 ? 32.41 44.27 -11.236 1 20.438 237 PRO B CA 1
ATOM 6211 C C . PRO B 1 237 ? 32.111 43.629 -12.589 1 19.927 237 PRO B C 1
ATOM 6212 O O . PRO B 1 237 ? 30.947 43.37 -12.891 1 18.056 237 PRO B O 1
ATOM 6223 N N . SER B 1 238 ? 33.162 43.421 -13.412 1 19.72 238 SER B N 1
ATOM 6224 C CA . SER B 1 238 ? 32.987 43.05 -14.82 1 20.555 238 SER B CA 1
ATOM 6225 C C . SER B 1 238 ? 32.802 41.533 -14.951 1 21.274 238 SER B C 1
ATOM 6226 O O . SER B 1 238 ? 33.64 40.813 -15.534 1 18.877 238 SER B O 1
ATOM 6233 N N . TYR B 1 239 ? 31.653 41.066 -14.437 1 18.456 239 TYR B N 1
ATOM 6234 C CA . TYR B 1 239 ? 31.307 39.66 -14.428 1 19.776 239 TYR B CA 1
ATOM 6235 C C . TYR B 1 239 ? 29.957 39.416 -15.112 1 19.924 239 TYR B C 1
ATOM 6236 O O . TYR B 1 239 ? 29.053 40.273 -15.059 1 19.325 239 TYR B O 1
ATOM 6253 N N . LEU B 1 240 ? 29.826 38.192 -15.646 1 20.446 240 LEU B N 1
ATOM 6254 C CA . LEU B 1 240 ? 28.531 37.58 -15.885 1 20.734 240 LEU B CA 1
ATOM 6255 C C . LEU B 1 240 ? 28.564 36.109 -15.493 1 20.857 240 LEU B C 1
ATOM 6256 O O . LEU B 1 240 ? 29.622 35.48 -15.465 1 19.759 240 LEU B O 1
ATOM 6272 N N . ALA B 1 241 ? 27.355 35.582 -15.231 1 20.4 241 ALA B N 1
ATOM 6273 C CA . ALA B 1 241 ? 27.082 34.179 -15.041 1 18.857 241 ALA B CA 1
ATOM 6274 C C . ALA B 1 241 ? 26.378 33.701 -16.308 1 21.174 241 ALA B C 1
ATOM 6275 O O . ALA B 1 241 ? 25.557 34.431 -16.886 1 20.043 241 ALA B O 1
ATOM 6282 N N . LEU B 1 242 ? 26.762 32.491 -16.748 1 21.298 242 LEU B N 1
ATOM 6283 C CA . LEU B 1 242 ? 26.271 31.902 -17.987 1 22.853 242 LEU B CA 1
ATOM 6284 C C . LEU B 1 242 ? 26.094 30.406 -17.762 1 22.822 242 LEU B C 1
ATOM 6285 O O . LEU B 1 242 ? 26.811 29.795 -16.967 1 21.965 242 LEU B O 1
ATOM 6301 N N . ASP B 1 243 ? 25.121 29.823 -18.457 1 21.068 243 ASP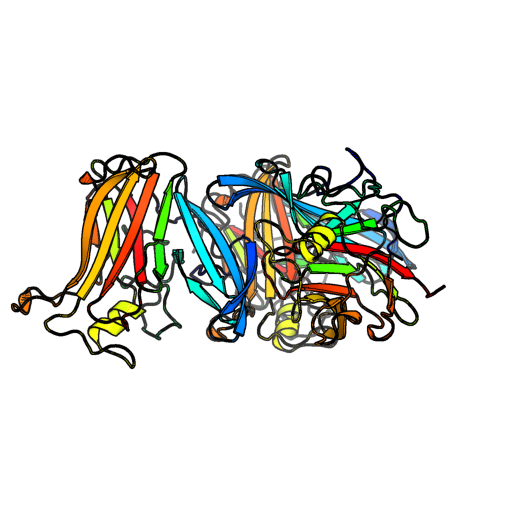 B N 1
ATOM 6302 C CA . ASP B 1 243 ? 24.827 28.415 -18.295 1 21.74 243 ASP B CA 1
ATOM 6303 C C . ASP B 1 243 ? 24.01 27.91 -19.481 1 23.349 243 ASP B C 1
ATOM 6304 O O . ASP B 1 243 ? 23.399 28.725 -20.187 1 24.788 243 ASP B O 1
ATOM 6313 N N . GLN B 1 244 ? 23.982 26.578 -19.646 1 22.649 244 GLN B N 1
ATOM 6314 C CA . GLN B 1 244 ? 23.108 25.885 -20.566 1 26.53 244 GLN B CA 1
ATOM 6315 C C . GLN B 1 244 ? 23.234 26.51 -21.958 1 28.184 244 GLN B C 1
ATOM 6316 O O . GLN B 1 244 ? 22.246 26.932 -22.558 1 28.667 244 GLN B O 1
ATOM 6330 N N . VAL B 1 245 ? 24.469 26.523 -22.479 1 28.519 245 VAL B N 1
ATOM 6331 C CA . VAL B 1 245 ? 24.775 27.203 -23.731 1 27.611 245 VAL B CA 1
ATOM 6332 C C . VAL B 1 245 ? 24.433 26.265 -24.886 1 29.107 245 VAL B C 1
ATOM 6333 O O . VAL B 1 245 ? 25.125 25.277 -25.119 1 28.644 245 VAL B O 1
ATOM 6346 N N . GLY B 1 246 ? 23.344 26.581 -25.589 1 30.541 246 GLY B N 1
ATOM 6347 C CA . GLY B 1 246 ? 22.891 25.844 -26.753 1 32.572 246 GLY B CA 1
ATOM 6348 C C . GLY B 1 246 ? 21.69 24.958 -26.422 1 34.467 246 GLY B C 1
ATOM 6349 O O . GLY B 1 246 ? 21.721 23.783 -26.733 1 34.993 246 GLY B O 1
ATOM 6353 N N . VAL B 1 247 ? 20.633 25.534 -25.816 1 33.84 247 VAL B N 1
ATOM 6354 C CA . VAL B 1 247 ? 19.424 24.799 -25.469 1 35.379 247 VAL B CA 1
ATOM 6355 C C . VAL B 1 247 ? 18.232 25.462 -26.16 1 37.768 247 VAL B C 1
ATOM 6356 O O . VAL B 1 247 ? 18.309 26.636 -26.533 1 33.923 247 VAL B O 1
ATOM 6369 N N . VAL B 1 248 ? 17.135 24.696 -26.295 1 41.856 248 VAL B N 1
ATOM 6370 C CA . VAL B 1 248 ? 15.911 25.199 -26.907 1 45.797 248 VAL B CA 1
ATOM 6371 C C . VAL B 1 248 ? 15.232 26.172 -25.942 1 47.665 248 VAL B C 1
ATOM 6372 O O . VAL B 1 248 ? 15.397 26.043 -24.729 1 43.187 248 VAL B O 1
ATOM 6385 N N . PRO B 1 249 ? 14.434 27.158 -26.429 1 55.664 249 PRO B N 1
ATOM 6386 C CA . PRO B 1 249 ? 13.622 27.963 -25.512 1 59.28 249 PRO B CA 1
ATOM 6387 C C . PRO B 1 249 ? 12.539 27.089 -24.871 1 64.588 249 PRO B C 1
ATOM 6388 O O . PRO B 1 249 ? 11.965 26.262 -25.579 1 63.972 249 PRO B O 1
ATOM 6399 N N . GLU B 1 250 ? 12.343 27.179 -23.539 1 73.261 250 GLU B N 1
ATOM 6400 C CA . GLU B 1 250 ? 11.287 26.428 -22.873 1 82.014 250 GLU B CA 1
ATOM 6401 C C . GLU B 1 250 ? 9.967 27.173 -23.089 1 82.062 250 GLU B C 1
ATOM 6402 O O . GLU B 1 250 ? 10.008 28.426 -23.094 1 72.866 250 GLU B O 1
ATOM 6415 N N . ALA C 1 28 ? 77.364 12.054 -7.761 1 36.629 28 ALA C N 1
ATOM 6416 C CA . ALA C 1 28 ? 77.296 13.294 -8.576 1 36.683 28 ALA C CA 1
ATOM 6417 C C . ALA C 1 28 ? 76.412 13.053 -9.801 1 33.412 28 ALA C C 1
ATOM 6418 O O . ALA C 1 28 ? 76.454 11.979 -10.355 1 34.833 28 ALA C O 1
ATOM 6425 N N . ILE C 1 29 ? 75.593 14.023 -10.217 1 31.191 29 ILE C N 1
ATOM 6426 C CA . ILE C 1 29 ? 74.751 13.852 -11.392 1 29.206 29 ILE C CA 1
ATOM 6427 C C . ILE C 1 29 ? 75.602 14.153 -12.63 1 29.57 29 ILE C C 1
ATOM 6428 O O . ILE C 1 29 ? 75.775 15.316 -12.979 1 29.59 29 ILE C O 1
ATOM 6444 N N . SER C 1 30 ? 76.096 13.1 -13.289 1 27.336 30 SER C N 1
ATOM 6445 C CA . SER C 1 30 ? 76.928 13.206 -14.475 1 26.079 30 SER C CA 1
ATOM 6446 C C . SER C 1 30 ? 76.115 13.111 -15.767 1 27.38 30 SER C C 1
ATOM 6447 O O . SER C 1 30 ? 76.642 13.461 -16.832 1 27.987 30 SER C O 1
ATOM 6454 N N . PHE C 1 31 ? 74.874 12.585 -15.686 1 26.367 31 PHE C N 1
ATOM 6455 C CA . PHE C 1 31 ? 74.027 12.256 -16.819 1 24.836 31 PHE C CA 1
ATOM 6456 C C . PHE C 1 31 ? 74.564 11.069 -17.638 1 27.325 31 PHE C C 1
ATOM 6457 O O . PHE C 1 31 ? 73.942 10.715 -18.641 1 27.15 31 PHE C O 1
ATOM 6474 N N . GLU C 1 32 ? 75.643 10.401 -17.205 1 29.574 32 GLU C N 1
ATOM 6475 C CA . GLU C 1 32 ? 76.259 9.32 -17.978 1 34.234 32 GLU C CA 1
ATOM 6476 C C . GLU C 1 32 ? 75.401 8.054 -17.858 1 35.22 32 GLU C C 1
ATOM 6477 O O . GLU C 1 32 ? 74.722 7.851 -16.855 1 35.347 32 GLU C O 1
ATOM 6489 N N . GLY C 1 33 ? 75.348 7.253 -18.924 1 36.887 33 GLY C N 1
ATOM 6490 C CA . GLY C 1 33 ? 74.484 6.072 -18.939 1 43.141 33 GLY C CA 1
ATOM 6491 C C . GLY C 1 33 ? 72.973 6.363 -18.833 1 44.181 33 GLY C C 1
ATOM 6492 O O . GLY C 1 33 ? 72.217 5.473 -18.43 1 48.516 33 GLY C O 1
ATOM 6496 N N . LEU C 1 34 ? 72.519 7.597 -19.129 1 34.642 34 LEU C N 1
ATOM 6497 C CA . LEU C 1 34 ? 71.172 7.793 -19.638 1 31.605 34 LEU C CA 1
ATOM 6498 C C . LEU C 1 34 ? 71.22 7.478 -21.131 1 31.139 34 LEU C C 1
ATOM 6499 O O . LEU C 1 34 ? 72.214 7.792 -21.762 1 34.922 34 LEU C O 1
ATOM 6515 N N . GLY C 1 35 ? 70.182 6.819 -21.658 1 32.173 35 GLY C N 1
ATOM 6516 C CA . GLY C 1 35 ? 70.167 6.312 -23.031 1 32.467 35 GLY C CA 1
ATOM 6517 C C . GLY C 1 35 ? 69.593 7.32 -24.033 1 27.436 35 GLY C C 1
ATOM 6518 O O . GLY C 1 35 ? 68.726 8.13 -23.678 1 24.775 35 GLY C O 1
ATOM 6522 N N . PHE C 1 36 ? 70.035 7.2 -25.299 1 25.606 36 PHE C N 1
ATOM 6523 C CA . PHE C 1 36 ? 69.504 7.981 -26.413 1 25.008 36 PHE C CA 1
ATOM 6524 C C . PHE C 1 36 ? 68.829 7.032 -27.411 1 23.653 36 PHE C C 1
ATOM 6525 O O . PHE C 1 36 ? 69.496 6.34 -28.155 1 23.163 36 PHE C O 1
ATOM 6542 N N . ALA C 1 37 ? 67.509 6.911 -27.322 1 23.876 37 ALA C N 1
ATOM 6543 C CA . ALA C 1 37 ? 66.743 6.056 -28.216 1 24.251 37 ALA C CA 1
ATOM 6544 C C . ALA C 1 37 ? 66.75 6.589 -29.643 1 24.251 37 ALA C C 1
ATOM 6545 O O . ALA C 1 37 ? 66.657 5.794 -30.561 1 25.226 37 ALA C O 1
ATOM 6552 N N . SER C 1 38 ? 66.829 7.905 -29.802 1 26.014 38 SER C N 1
ATOM 6553 C CA . SER C 1 38 ? 66.703 8.586 -31.083 1 28.499 38 SER C CA 1
ATOM 6554 C C . SER C 1 38 ? 67.558 9.874 -31.12 1 28.762 38 SER C C 1
ATOM 6555 O O . SER C 1 38 ? 67.281 10.858 -30.446 1 33.477 38 SER C O 1
ATOM 6562 N N . GLY C 1 39 ? 68.615 9.906 -31.927 1 29.858 39 GLY C N 1
ATOM 6563 C CA . GLY C 1 39 ? 69.435 11.105 -32.076 1 27.326 39 GLY C CA 1
ATOM 6564 C C . GLY C 1 39 ? 70.403 11.279 -30.905 1 25.447 39 GLY C C 1
ATOM 6565 O O . GLY C 1 39 ? 70.731 10.319 -30.193 1 27.383 39 GLY C O 1
ATOM 6569 N N . ASP C 1 40 ? 70.876 12.51 -30.734 1 22.991 40 ASP C N 1
ATOM 6570 C CA . ASP C 1 40 ? 71.932 12.843 -29.788 1 23.65 40 ASP C CA 1
ATOM 6571 C C . ASP C 1 40 ? 71.417 13.623 -28.582 1 20.988 40 ASP C C 1
ATOM 6572 O O . ASP C 1 40 ? 72.217 14.242 -27.86 1 20.552 40 ASP C O 1
ATOM 6581 N N . TYR C 1 41 ? 70.103 13.577 -28.351 1 20.926 41 TYR C N 1
ATOM 6582 C CA . TYR C 1 41 ? 69.507 14.274 -27.219 1 21.463 41 TYR C CA 1
ATOM 6583 C C . TYR C 1 41 ? 68.154 13.656 -26.904 1 20.965 41 TYR C C 1
ATOM 6584 O O . TYR C 1 41 ? 67.613 12.898 -27.709 1 19.394 41 TYR C O 1
ATOM 6601 N N . GLU C 1 42 ? 67.65 13.999 -25.707 1 19.674 42 GLU C N 1
ATOM 6602 C CA . GLU C 1 42 ? 66.369 13.537 -25.215 1 20.03 42 GLU C CA 1
ATOM 6603 C C . GLU C 1 42 ? 65.574 14.733 -24.695 1 19.728 42 GLU C C 1
ATOM 6604 O O . GLU C 1 42 ? 65.961 15.369 -23.701 1 19.815 42 GLU C O 1
ATOM 6616 N N . LYS C 1 43 ? 64.478 15.03 -25.416 1 20.236 43 LYS C N 1
ATOM 6617 C CA . LYS C 1 43 ? 63.563 16.113 -25.102 1 21.491 43 LYS C CA 1
ATOM 6618 C C . LYS C 1 43 ? 62.321 15.6 -24.395 1 19.798 43 LYS C C 1
ATOM 6619 O O . LYS C 1 43 ? 61.488 16.4 -23.99 1 20.369 43 LYS C O 1
ATOM 6638 N N . GLY C 1 44 ? 62.146 14.283 -24.33 1 21.683 44 GLY C N 1
ATOM 6639 C CA . GLY C 1 44 ? 60.991 13.683 -23.686 1 22.278 44 GLY C CA 1
ATOM 6640 C C . GLY C 1 44 ? 60.171 12.785 -24.606 1 23.15 44 GLY C C 1
ATOM 6641 O O . GLY C 1 44 ? 59.239 12.148 -24.099 1 21.833 44 GLY C O 1
ATOM 6645 N N . ALA C 1 45 ? 60.517 12.703 -25.915 1 21.307 45 ALA C N 1
ATOM 6646 C CA . ALA C 1 45 ? 59.791 11.817 -26.811 1 22.806 45 ALA C CA 1
ATOM 6647 C C . ALA C 1 45 ? 59.91 10.326 -26.408 1 23.778 45 ALA C C 1
ATOM 6648 O O . ALA C 1 45 ? 59.022 9.544 -26.744 1 22.834 45 ALA C O 1
ATOM 6655 N N . ASN C 1 46 ? 60.975 9.923 -25.68 1 22.453 46 ASN C N 1
ATOM 6656 C CA . ASN C 1 46 ? 61.196 8.519 -25.354 1 25.442 46 ASN C CA 1
ATOM 6657 C C . ASN C 1 46 ? 61.066 8.234 -23.859 1 27.721 46 ASN C C 1
ATOM 6658 O O . ASN C 1 46 ? 61.31 7.105 -23.458 1 27.564 46 ASN C O 1
ATOM 6669 N N . LEU C 1 47 ? 60.649 9.2 -23.037 1 26.78 47 LEU C N 1
ATOM 6670 C CA . LEU C 1 47 ? 60.547 8.931 -21.608 1 30.495 47 LEU C CA 1
ATOM 6671 C C . LEU C 1 47 ? 59.226 8.226 -21.304 1 33.195 47 LEU C C 1
ATOM 6672 O O . LEU C 1 47 ? 58.241 8.403 -22.02 1 31.323 47 LEU C O 1
ATOM 6688 N N . SER C 1 48 ? 59.241 7.419 -20.238 1 37.545 48 SER C N 1
ATOM 6689 C CA . SER C 1 48 ? 58.044 6.789 -19.709 1 42.352 48 SER C CA 1
ATOM 6690 C C . SER C 1 48 ? 57.335 7.794 -18.824 1 39.396 48 SER C C 1
ATOM 6691 O O . SER C 1 48 ? 57.961 8.322 -17.887 1 39.028 48 SER C O 1
ATOM 6698 N N . GLY C 1 49 ? 56.069 8.045 -19.164 1 35.032 49 GLY C N 1
ATOM 6699 C CA . GLY C 1 49 ? 55.248 8.948 -18.392 1 35.445 49 GLY C CA 1
ATOM 6700 C C . GLY C 1 49 ? 53.781 8.801 -18.763 1 34.917 49 GLY C C 1
ATOM 6701 O O . GLY C 1 49 ? 53.389 7.828 -19.407 1 36.527 49 GLY C O 1
ATOM 6705 N N . VAL C 1 50 ? 53.003 9.796 -18.338 1 32.722 50 VAL C N 1
ATOM 6706 C CA . VAL C 1 50 ? 51.562 9.778 -18.471 1 32.429 50 VAL C CA 1
ATOM 6707 C C . VAL C 1 50 ? 51.168 10.776 -19.554 1 28.376 50 VAL C C 1
ATOM 6708 O O . VAL C 1 50 ? 51.604 11.926 -19.51 1 26.675 50 VAL C O 1
ATOM 6721 N N . GLU C 1 51 ? 50.289 10.315 -20.454 1 28.082 51 GLU C N 1
ATOM 6722 C CA . GLU C 1 51 ? 49.82 11.118 -21.572 1 28.506 51 GLU C CA 1
ATOM 6723 C C . GLU C 1 51 ? 48.371 11.503 -21.356 1 28.638 51 GLU C C 1
ATOM 6724 O O . GLU C 1 51 ? 47.561 10.627 -21.065 1 28.514 51 GLU C O 1
ATOM 6736 N N . THR C 1 52 ? 48.066 12.805 -21.49 1 30.23 52 THR C N 1
ATOM 6737 C CA . THR C 1 52 ? 46.698 13.297 -21.372 1 32.999 52 THR C CA 1
ATOM 6738 C C . THR C 1 52 ? 46.41 14.229 -22.541 1 32.465 52 THR C C 1
ATOM 6739 O O . THR C 1 52 ? 47.291 14.962 -22.991 1 33.342 52 THR C O 1
ATOM 6749 N N . THR C 1 53 ? 45.152 14.193 -22.987 1 33.779 53 THR C N 1
ATOM 6750 C CA . THR C 1 53 ? 44.669 15.071 -24.038 1 36.791 53 THR C CA 1
ATOM 6751 C C . THR C 1 53 ? 44.204 16.366 -23.39 1 36.001 53 THR C C 1
ATOM 6752 O O . THR C 1 53 ? 43.43 16.312 -22.449 1 37.114 53 THR C O 1
ATOM 6762 N N . GLU C 1 54 ? 44.632 17.505 -23.929 1 33.276 54 GLU C N 1
ATOM 6763 C CA . GLU C 1 54 ? 44.323 18.828 -23.402 1 34.852 54 GLU C CA 1
ATOM 6764 C C . GLU C 1 54 ? 44.161 19.793 -24.575 1 32.674 54 GLU C C 1
ATOM 6765 O O . GLU C 1 54 ? 44.795 19.61 -25.614 1 31.774 54 GLU C O 1
ATOM 6777 N N . ASN C 1 55 ? 43.353 20.839 -24.378 1 30.308 55 ASN C N 1
ATOM 6778 C CA . ASN C 1 55 ? 43.263 21.926 -25.334 1 29.794 55 ASN C CA 1
ATOM 6779 C C . ASN C 1 55 ? 44.272 22.978 -24.909 1 27.716 55 ASN C C 1
ATOM 6780 O O . ASN C 1 55 ? 44.182 23.47 -23.805 1 27.472 55 ASN C O 1
ATOM 6791 N N . ARG C 1 56 ? 45.27 23.281 -25.738 1 26.652 56 ARG C N 1
ATOM 6792 C CA . ARG C 1 56 ? 46.36 24.186 -25.376 1 26.663 56 ARG C CA 1
ATOM 6793 C C . ARG C 1 56 ? 46.679 25.084 -26.572 1 26.213 56 ARG C C 1
ATOM 6794 O O . ARG C 1 56 ? 46.776 24.583 -27.687 1 25.788 56 ARG C O 1
ATOM 6815 N N . PHE C 1 57 ? 46.784 26.401 -26.323 1 27.968 57 PHE C N 1
ATOM 6816 C CA . PHE C 1 57 ? 46.972 27.427 -27.345 1 27.358 57 PHE C CA 1
ATOM 6817 C C . PHE C 1 57 ? 46.11 27.173 -28.581 1 27.862 57 PHE C C 1
ATOM 6818 O O . PHE C 1 57 ? 46.596 27.308 -29.685 1 30.354 57 PHE C O 1
ATOM 6835 N N . GLY C 1 58 ? 44.855 26.791 -28.395 1 27.902 58 GLY C N 1
ATOM 6836 C CA . GLY C 1 58 ? 43.905 26.663 -29.48 1 29.935 58 GLY C CA 1
ATOM 6837 C C . GLY C 1 58 ? 43.734 25.25 -30.033 1 30.475 58 GLY C C 1
ATOM 6838 O O . GLY C 1 58 ? 42.817 25.066 -30.812 1 30.811 58 GLY C O 1
ATOM 6842 N N . SER C 1 59 ? 44.583 24.267 -29.667 1 30.513 59 SER C N 1
ATOM 6843 C CA . SER C 1 59 ? 44.593 22.937 -30.271 1 30.273 59 SER C CA 1
ATOM 6844 C C . SER C 1 59 ? 44.439 21.829 -29.233 1 27.747 59 SER C C 1
ATOM 6845 O O . SER C 1 59 ? 44.986 21.933 -28.152 1 26.444 59 SER C O 1
ATOM 6852 N N . ASP C 1 60 ? 43.818 20.721 -29.635 1 27.445 60 ASP C N 1
ATOM 6853 C CA . ASP C 1 60 ? 43.837 19.489 -28.865 1 28.986 60 ASP C CA 1
ATOM 6854 C C . ASP C 1 60 ? 45.173 18.781 -29.061 1 28.999 60 ASP C C 1
ATOM 6855 O O . ASP C 1 60 ? 45.521 18.493 -30.193 1 27.125 60 ASP C O 1
ATOM 6864 N N . VAL C 1 61 ? 45.914 18.561 -27.967 1 27.037 61 VAL C N 1
ATOM 6865 C CA . VAL C 1 61 ? 47.244 17.986 -28.026 1 26.644 61 VAL C CA 1
ATOM 6866 C C . VAL C 1 61 ? 47.353 16.902 -26.963 1 27.589 61 VAL C C 1
ATOM 6867 O O . VAL C 1 61 ? 46.568 16.888 -26.016 1 25.666 61 VAL C O 1
ATOM 6880 N N . THR C 1 62 ? 48.36 16.038 -27.163 1 26.601 62 THR C N 1
ATOM 6881 C CA . THR C 1 62 ? 48.734 14.981 -26.248 1 26.966 62 THR C CA 1
ATOM 6882 C C . THR C 1 62 ? 49.927 15.49 -25.456 1 25.919 62 THR C C 1
ATOM 6883 O O . THR C 1 62 ? 50.992 15.71 -26.037 1 26.544 62 THR C O 1
ATOM 6893 N N . VAL C 1 63 ? 49.751 15.664 -24.144 1 25.726 63 VAL C N 1
ATOM 6894 C CA . VAL C 1 63 ? 50.804 16.125 -23.264 1 25.246 63 VAL C CA 1
ATOM 6895 C C . VAL C 1 63 ? 51.342 14.919 -22.487 1 25.755 63 VAL C C 1
ATOM 6896 O O . VAL C 1 63 ? 50.573 14.254 -21.788 1 25.547 63 VAL C O 1
ATOM 6909 N N . ARG C 1 64 ? 52.649 14.662 -22.638 1 24.367 64 ARG C N 1
ATOM 6910 C CA . ARG C 1 64 ? 53.342 13.629 -21.889 1 25.374 64 ARG C CA 1
ATOM 6911 C C . ARG C 1 64 ? 54.069 14.282 -20.716 1 22.571 64 ARG C C 1
ATOM 6912 O O . ARG C 1 64 ? 54.86 15.17 -20.929 1 18.933 64 ARG C O 1
ATOM 6933 N N . ARG C 1 65 ? 53.78 13.82 -19.4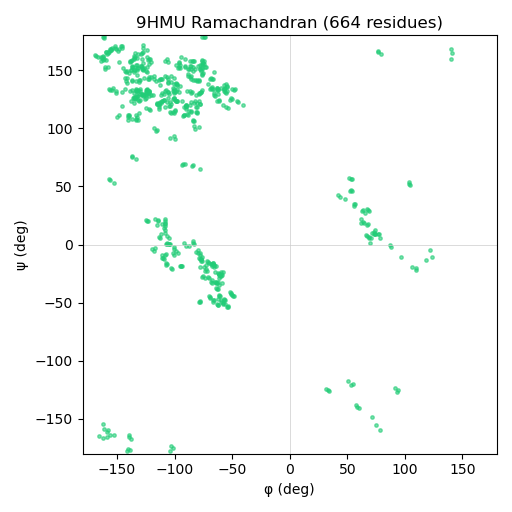88 1 24.119 65 ARG C N 1
ATOM 6934 C CA . ARG C 1 65 ? 54.464 14.262 -18.273 1 23.742 65 ARG C CA 1
ATOM 6935 C C . ARG C 1 65 ? 55.242 13.062 -17.736 1 25.053 65 ARG C C 1
ATOM 6936 O O . ARG C 1 65 ? 54.645 12.013 -17.489 1 24.669 65 ARG C O 1
ATOM 6957 N N . SER C 1 66 ? 56.567 13.201 -17.666 1 24.337 66 SER C N 1
ATOM 6958 C CA . SER C 1 66 ? 57.486 12.125 -17.343 1 25.354 66 SER C CA 1
ATOM 6959 C C . SER C 1 66 ? 58.48 12.626 -16.289 1 27.389 66 SER C C 1
ATOM 6960 O O . SER C 1 66 ? 58.733 13.819 -16.196 1 22.594 66 SER C O 1
ATOM 6967 N N . THR C 1 67 ? 59.123 11.679 -15.586 1 30.689 67 THR C N 1
ATOM 6968 C CA . THR C 1 67 ? 60.264 11.945 -14.73 1 29.287 67 THR C CA 1
ATOM 6969 C C . THR C 1 67 ? 61.381 10.987 -15.116 1 30.509 67 THR C C 1
ATOM 6970 O O . THR C 1 67 ? 61.122 9.795 -15.15 1 33.712 67 THR C O 1
ATOM 6980 N N . PHE C 1 68 ? 62.594 11.484 -15.366 1 27.703 68 PHE C N 1
ATOM 6981 C CA . PHE C 1 68 ? 63.756 10.614 -15.482 1 29.607 68 PHE C CA 1
ATOM 6982 C C . PHE C 1 68 ? 64.628 10.762 -14.231 1 32.858 68 PHE C C 1
ATOM 6983 O O . PHE C 1 68 ? 64.573 11.791 -13.566 1 31.308 68 PHE C O 1
ATOM 7000 N N . SER C 1 69 ? 65.475 9.746 -13.988 1 35.517 69 SER C N 1
ATOM 7001 C CA . SER C 1 69 ? 66.313 9.641 -12.802 1 37.655 69 SER C CA 1
ATOM 7002 C C . SER C 1 69 ? 67.787 9.523 -13.161 1 37.436 69 SER C C 1
ATOM 7003 O O . SER C 1 69 ? 68.136 8.812 -14.099 1 38.478 69 SER C O 1
ATOM 7010 N N . HIS C 1 70 ? 68.641 10.164 -12.356 1 36.047 70 HIS C N 1
ATOM 7011 C CA . HIS C 1 70 ? 70.057 9.863 -12.372 1 38.833 70 HIS C CA 1
ATOM 7012 C C . HIS C 1 70 ? 70.521 9.684 -10.934 1 42.337 70 HIS C C 1
ATOM 7013 O O . HIS C 1 70 ? 70.612 10.646 -10.206 1 44.002 70 HIS C O 1
ATOM 7026 N N . GLY C 1 71 ? 70.79 8.425 -10.57 1 46.667 71 GLY C N 1
ATOM 7027 C CA . GLY C 1 71 ? 70.888 7.971 -9.196 1 48.085 71 GLY C CA 1
ATOM 7028 C C . GLY C 1 71 ? 69.67 8.392 -8.375 1 46.22 71 GLY C C 1
ATOM 7029 O O . GLY C 1 71 ? 68.547 7.99 -8.692 1 41.425 71 GLY C O 1
ATOM 7033 N N . GLY C 1 72 ? 69.913 9.224 -7.35 1 41.522 72 GLY C N 1
ATOM 7034 C CA . GLY C 1 72 ? 68.892 9.605 -6.393 1 39.263 72 GLY C CA 1
ATOM 7035 C C . GLY C 1 72 ? 68.136 10.854 -6.823 1 34.512 72 GLY C C 1
ATOM 7036 O O . GLY C 1 72 ? 67.214 11.258 -6.129 1 39.277 72 GLY C O 1
ATOM 7040 N N . ALA C 1 73 ? 68.5 11.458 -7.965 1 31.387 73 ALA C N 1
ATOM 7041 C CA . ALA C 1 73 ? 67.911 12.711 -8.394 1 30.154 73 ALA C CA 1
ATOM 7042 C C . ALA C 1 73 ? 66.85 12.451 -9.467 1 30.14 73 ALA C C 1
ATOM 7043 O O . ALA C 1 73 ? 67.09 11.64 -10.355 1 29.518 73 ALA C O 1
ATOM 7050 N N . ASN C 1 74 ? 65.759 13.229 -9.428 1 29.557 74 ASN C N 1
ATOM 7051 C CA . ASN C 1 74 ? 64.594 13.077 -10.287 1 29.302 74 ASN C CA 1
ATOM 7052 C C . ASN C 1 74 ? 64.339 14.395 -11.014 1 25.638 74 ASN C C 1
ATOM 7053 O O . ASN C 1 74 ? 64.339 15.444 -10.375 1 23.184 74 ASN C O 1
ATOM 7064 N N . PHE C 1 75 ? 64.114 14.294 -12.34 1 23.872 75 PHE C N 1
ATOM 7065 C CA . PHE C 1 75 ? 63.986 15.411 -13.26 1 23.681 75 PHE C CA 1
ATOM 7066 C C . PHE C 1 75 ? 62.651 15.29 -14.018 1 24.542 75 PHE C C 1
ATOM 7067 O O . PHE C 1 75 ? 62.459 14.337 -14.781 1 23.466 75 PHE C O 1
ATOM 7084 N N . ASP C 1 76 ? 61.751 16.266 -13.852 1 24.403 76 ASP C N 1
ATOM 7085 C CA . ASP C 1 76 ? 60.449 16.27 -14.515 1 23.599 76 ASP C CA 1
ATOM 7086 C C . ASP C 1 76 ? 60.56 16.888 -15.912 1 21.447 76 ASP C C 1
ATOM 7087 O O . ASP C 1 76 ? 61.34 17.812 -16.125 1 19.192 76 ASP C O 1
ATOM 7096 N N . ASN C 1 77 ? 59.755 16.343 -16.836 1 21.894 77 ASN C N 1
ATOM 7097 C CA . ASN C 1 77 ? 59.795 16.656 -18.269 1 19.735 77 ASN C CA 1
ATOM 7098 C C . ASN C 1 77 ? 58.343 16.692 -18.769 1 19.192 77 ASN C C 1
ATOM 7099 O O . ASN C 1 77 ? 57.548 15.829 -18.418 1 19.016 77 ASN C O 1
ATOM 7110 N N . GLU C 1 78 ? 58.023 17.667 -19.621 1 20.568 78 GLU C N 1
ATOM 7111 C CA . GLU C 1 78 ? 56.771 17.746 -20.364 1 21.702 78 GLU C CA 1
ATOM 7112 C C . GLU C 1 78 ? 57.084 17.807 -21.868 1 21.164 78 GLU C C 1
ATOM 7113 O O . GLU C 1 78 ? 57.858 18.659 -22.266 1 23.289 78 GLU C O 1
ATOM 7125 N N . TYR C 1 79 ? 56.47 16.923 -22.662 1 20.806 79 TYR C N 1
ATOM 7126 C CA . TYR C 1 79 ? 56.66 16.835 -24.102 1 20.703 79 TYR C CA 1
ATOM 7127 C C . TYR C 1 79 ? 55.279 16.82 -24.761 1 20.929 79 TYR C C 1
ATOM 7128 O O . TYR C 1 79 ? 54.397 16.044 -24.341 1 22.168 79 TYR C O 1
ATOM 7145 N N . VAL C 1 80 ? 55.08 17.698 -25.77 1 20.287 80 VAL C N 1
ATOM 7146 C CA . VAL C 1 80 ? 53.807 17.779 -26.474 1 21.825 80 VAL C CA 1
ATOM 7147 C C . VAL C 1 80 ? 53.994 17.101 -27.823 1 23.443 80 VAL C C 1
ATOM 7148 O O . VAL C 1 80 ? 54.708 17.622 -28.682 1 23.472 80 VAL C O 1
ATOM 7161 N N . VAL C 1 81 ? 53.306 15.978 -28.022 1 25.439 81 VAL C N 1
ATOM 7162 C CA . VAL C 1 81 ? 53.608 15.076 -29.131 1 26.021 81 VAL C CA 1
ATOM 7163 C C . VAL C 1 81 ? 53.387 15.764 -30.488 1 25.498 81 VAL C C 1
ATOM 7164 O O . VAL C 1 81 ? 54.233 15.687 -31.361 1 25.486 81 VAL C O 1
ATOM 7177 N N . GLU C 1 82 ? 52.257 16.454 -30.652 1 24.611 82 GLU C N 1
ATOM 7178 C CA . GLU C 1 82 ? 51.848 16.961 -31.952 1 26.491 82 GLU C CA 1
ATOM 7179 C C . GLU C 1 82 ? 52.683 18.174 -32.357 1 25.554 82 GLU C C 1
ATOM 7180 O O . GLU C 1 82 ? 52.701 18.53 -33.52 1 25.503 82 GLU C O 1
ATOM 7192 N N . TRP C 1 83 ? 53.348 18.857 -31.424 1 24.512 83 TRP C N 1
ATOM 7193 C CA . TRP C 1 83 ? 54.191 20.007 -31.717 1 25.001 83 TRP C CA 1
ATOM 7194 C C . TRP C 1 83 ? 55.69 19.69 -31.681 1 24.766 83 TRP C C 1
ATOM 7195 O O . TRP C 1 83 ? 56.492 20.472 -32.202 1 22.311 83 TRP C O 1
ATOM 7216 N N . GLY C 1 84 ? 56.081 18.594 -31.019 1 26.184 84 GLY C N 1
ATOM 7217 C CA . GLY C 1 84 ? 57.478 18.298 -30.755 1 24.004 84 GLY C CA 1
ATOM 7218 C C . GLY C 1 84 ? 58.159 19.306 -29.831 1 22.979 84 GLY C C 1
ATOM 7219 O O . GLY C 1 84 ? 59.388 19.324 -29.784 1 21.402 84 GLY C O 1
ATOM 7223 N N . SER C 1 85 ? 57.368 20.098 -29.081 1 20.297 85 SER C N 1
ATOM 7224 C CA . SER C 1 85 ? 57.868 21.071 -28.13 1 20.373 85 SER C CA 1
ATOM 7225 C C . SER C 1 85 ? 57.991 20.417 -26.751 1 19.171 85 SER C C 1
ATOM 7226 O O . SER C 1 85 ? 57.358 19.41 -26.487 1 21.477 85 SER C O 1
ATOM 7233 N N . TRP C 1 86 ? 58.802 21.005 -25.864 1 17.847 86 TRP C N 1
ATOM 7234 C CA . TRP C 1 86 ? 59.014 20.411 -24.558 1 19.11 86 TRP C CA 1
ATOM 7235 C C . TRP C 1 86 ? 59.345 21.49 -23.551 1 19.425 86 TRP C C 1
ATOM 7236 O O . TRP C 1 86 ? 59.614 22.626 -23.93 1 19.444 86 TRP C O 1
ATOM 7257 N N . SER C 1 87 ? 59.346 21.094 -22.277 1 19.781 87 SER C N 1
ATOM 7258 C CA . SER C 1 87 ? 59.801 21.965 -21.195 1 21.295 87 SER C CA 1
ATOM 7259 C C . SER C 1 87 ? 60.197 21.127 -19.987 1 20.303 87 SER C C 1
ATOM 7260 O O . SER C 1 87 ? 59.871 19.94 -19.928 1 17.573 87 SER C O 1
ATOM 7267 N N . GLY C 1 88 ? 60.915 21.784 -19.064 1 21.765 88 GLY C N 1
ATOM 7268 C CA . GLY C 1 88 ? 61.467 21.165 -17.886 1 20.615 88 GLY C CA 1
ATOM 7269 C C . GLY C 1 88 ? 62.897 20.72 -18.167 1 19.384 88 GLY C C 1
ATOM 7270 O O . GLY C 1 88 ? 63.702 21.528 -18.605 1 20.655 88 GLY C O 1
ATOM 7274 N N . TRP C 1 89 ? 63.193 19.438 -17.894 1 19.545 89 TRP C N 1
ATOM 7275 C CA . TRP C 1 89 ? 64.544 18.902 -18.02 1 18.872 89 TRP C CA 1
ATOM 7276 C C . TRP C 1 89 ? 64.635 17.874 -19.143 1 17.981 89 TRP C C 1
ATOM 7277 O O . TRP C 1 89 ? 63.704 17.095 -19.361 1 19.44 89 TRP C O 1
ATOM 7298 N N . GLY C 1 90 ? 65.763 17.922 -19.865 1 19.197 90 GLY C N 1
ATOM 7299 C CA . GLY C 1 90 ? 66.191 16.862 -20.757 1 19.266 90 GLY C CA 1
ATOM 7300 C C . GLY C 1 90 ? 67.701 16.65 -20.646 1 18.887 90 GLY C C 1
ATOM 7301 O O . GLY C 1 90 ? 68.349 17.127 -19.721 1 19.948 90 GLY C O 1
ATOM 7305 N N . TYR C 1 91 ? 68.268 15.946 -21.629 1 19.769 91 TYR C N 1
ATOM 7306 C CA . TYR C 1 91 ? 69.683 15.652 -21.611 1 19.599 91 TYR C CA 1
ATOM 7307 C C . TYR C 1 91 ? 70.186 15.417 -23.033 1 20.304 91 TYR C C 1
ATOM 7308 O O . TYR C 1 91 ? 69.392 15.313 -23.98 1 18.838 91 TYR C O 1
ATOM 7325 N N . SER C 1 92 ? 71.514 15.388 -23.157 1 19.037 92 SER C N 1
ATOM 7326 C CA . SER C 1 92 ? 72.159 15.55 -24.45 1 20.478 92 SER C CA 1
ATOM 7327 C C . SER C 1 92 ? 73.561 14.961 -24.419 1 20.977 92 SER C C 1
ATOM 7328 O O . SER C 1 92 ? 74.206 14.969 -23.369 1 22.691 92 SER C O 1
ATOM 7335 N N . ARG C 1 93 ? 74.031 14.531 -25.597 1 20.992 93 ARG C N 1
ATOM 7336 C CA . ARG C 1 93 ? 75.444 14.35 -25.891 1 21.495 93 ARG C CA 1
ATOM 7337 C C . ARG C 1 93 ? 75.846 15.15 -27.146 1 21.364 93 ARG C C 1
ATOM 7338 O O . ARG C 1 93 ? 76.861 14.84 -27.786 1 20.16 93 ARG C O 1
ATOM 7359 N N . ASP C 1 94 ? 75.057 16.173 -27.513 1 22.909 94 ASP C N 1
ATOM 7360 C CA . ASP C 1 94 ? 75.192 16.803 -28.827 1 23.326 94 ASP C CA 1
ATOM 7361 C C . ASP C 1 94 ? 76.524 17.566 -28.928 1 22.047 94 ASP C C 1
ATOM 7362 O O . ASP C 1 94 ? 76.914 18.268 -27.991 1 20.677 94 ASP C O 1
ATOM 7371 N N . THR C 1 95 ? 77.236 17.387 -30.056 1 22.748 95 THR C N 1
ATOM 7372 C CA . THR C 1 95 ? 78.499 18.071 -30.331 1 22.925 95 THR C CA 1
ATOM 7373 C C . THR C 1 95 ? 78.315 19.194 -31.371 1 23.598 95 THR C C 1
ATOM 7374 O O . THR C 1 95 ? 79.27 19.866 -31.707 1 21.137 95 THR C O 1
ATOM 7384 N N . ASP C 1 96 ? 77.095 19.415 -31.869 1 24.423 96 ASP C N 1
ATOM 7385 C CA . ASP C 1 96 ? 76.871 20.363 -32.954 1 24.733 96 ASP C CA 1
ATOM 7386 C C . ASP C 1 96 ? 76.827 21.78 -32.393 1 23.144 96 ASP C C 1
ATOM 7387 O O . ASP C 1 96 ? 75.894 22.095 -31.655 1 21.5 96 ASP C O 1
ATOM 7396 N N . THR C 1 97 ? 77.803 22.641 -32.752 1 21.696 97 THR C N 1
ATOM 7397 C CA . THR C 1 97 ? 77.834 24.005 -32.224 1 22.895 97 THR C CA 1
ATOM 7398 C C . THR C 1 97 ? 77.469 25.049 -33.289 1 21.107 97 THR C C 1
ATOM 7399 O O . THR C 1 97 ? 77.722 26.241 -33.091 1 20.806 97 THR C O 1
ATOM 7409 N N . VAL C 1 98 ? 76.789 24.631 -34.363 1 21.113 98 VAL C N 1
ATOM 7410 C CA . VAL C 1 98 ? 76.348 25.54 -35.412 1 20.732 98 VAL C CA 1
ATOM 7411 C C . VAL C 1 98 ? 74.951 26.047 -35.041 1 19.41 98 VAL C C 1
ATOM 7412 O O . VAL C 1 98 ? 73.992 25.274 -34.972 1 20.507 98 VAL C O 1
ATOM 7425 N N . PRO C 1 99 ? 74.749 27.358 -34.793 1 21.239 99 PRO C N 1
ATOM 7426 C CA . PRO C 1 99 ? 73.409 27.88 -34.524 1 19.404 99 PRO C CA 1
ATOM 7427 C C . PRO C 1 99 ? 72.414 27.567 -35.641 1 19.417 99 PRO C C 1
ATOM 7428 O O . PRO C 1 99 ? 72.768 27.733 -36.815 1 20.113 99 PRO C O 1
ATOM 7439 N N . ASN C 1 100 ? 71.215 27.12 -35.257 1 18.38 100 ASN C N 1
ATOM 7440 C CA . ASN C 1 100 ? 70.129 26.891 -36.197 1 19.231 100 ASN C CA 1
ATOM 7441 C C . ASN C 1 100 ? 68.786 26.977 -35.471 1 19.644 100 ASN C C 1
ATOM 7442 O O . ASN C 1 100 ? 67.974 26.05 -35.538 1 19.056 100 ASN C O 1
ATOM 7453 N N . THR C 1 101 ? 68.575 28.12 -34.796 1 20.612 101 THR C N 1
ATOM 7454 C CA . THR C 1 101 ? 67.488 28.405 -33.852 1 20.435 101 THR C CA 1
ATOM 7455 C C . THR C 1 101 ? 67.067 27.127 -33.114 1 20.064 101 THR C C 1
ATOM 7456 O O . THR C 1 101 ? 67.927 26.46 -32.537 1 20.703 101 THR C O 1
ATOM 7466 N N . TYR C 1 102 ? 65.769 26.764 -33.184 1 20.238 102 TYR C N 1
ATOM 7467 C CA . TYR C 1 102 ? 65.197 25.664 -32.397 1 19.271 102 TYR C CA 1
ATOM 7468 C C . TYR C 1 102 ? 65.58 24.3 -32.981 1 18.317 102 TYR C C 1
ATOM 7469 O O . TYR C 1 102 ? 65.353 23.274 -32.324 1 19.121 102 TYR C O 1
ATOM 7486 N N . LEU C 1 103 ? 66.163 24.261 -34.187 1 17.703 103 LEU C N 1
ATOM 7487 C CA . LEU C 1 103 ? 66.646 23.012 -34.755 1 19.276 103 LEU C CA 1
ATOM 7488 C C . LEU C 1 103 ? 67.97 22.579 -34.14 1 20.305 103 LEU C C 1
ATOM 7489 O O . LEU C 1 103 ? 68.366 21.455 -34.386 1 21.569 103 LEU C O 1
ATOM 7505 N N . ASN C 1 104 ? 68.677 23.432 -33.383 1 19.891 104 ASN C N 1
ATOM 7506 C CA . ASN C 1 104 ? 69.851 22.998 -32.629 1 20.841 104 ASN C CA 1
ATOM 7507 C C . ASN C 1 104 ? 69.813 23.615 -31.223 1 21.345 104 ASN C C 1
ATOM 7508 O O . ASN C 1 104 ? 70.578 24.532 -30.912 1 22.039 104 ASN C O 1
ATOM 7519 N N . GLN C 1 105 ? 68.933 23.06 -30.38 1 18.521 105 GLN C N 1
ATOM 7520 C CA . GLN C 1 105 ? 68.576 23.607 -29.08 1 19.325 105 GLN C CA 1
ATOM 7521 C C . GLN C 1 105 ? 69.115 22.804 -27.889 1 19.772 105 GLN C C 1
ATOM 7522 O O . GLN C 1 105 ? 69.009 23.28 -26.753 1 18.023 105 GLN C O 1
ATOM 7536 N N . MET C 1 106 ? 69.687 21.614 -28.122 1 20.032 106 MET C N 1
ATOM 7537 C CA . MET C 1 106 ? 70.093 20.718 -27.038 1 19.929 106 MET C CA 1
ATOM 7538 C C . MET C 1 106 ? 71.615 20.7 -26.872 1 22.399 106 MET C C 1
ATOM 7539 O O . MET C 1 106 ? 72.142 19.93 -26.064 1 21.075 106 MET C O 1
ATOM 7553 N N . SER C 1 107 ? 72.33 21.579 -27.601 1 20.074 107 SER C N 1
ATOM 7554 C CA . SER C 1 107 ? 73.784 21.579 -27.592 1 20.67 107 SER C CA 1
ATOM 7555 C C . SER C 1 107 ? 74.292 22.652 -26.634 1 20.753 107 SER C C 1
ATOM 7556 O O . SER C 1 107 ? 73.876 23.805 -26.722 1 19.548 107 SER C O 1
ATOM 7563 N N . ALA C 1 108 ? 75.243 22.288 -25.768 1 22.082 108 ALA C N 1
ATOM 7564 C CA . ALA C 1 108 ? 75.945 23.265 -24.941 1 20.611 108 ALA C CA 1
ATOM 7565 C C . ALA C 1 108 ? 76.994 23.947 -25.808 1 20.632 108 ALA C C 1
ATOM 7566 O O . ALA C 1 108 ? 77.535 23.313 -26.704 1 22.148 108 ALA C O 1
ATOM 7573 N N . MET C 1 109 ? 77.331 25.206 -25.5 1 21.407 109 MET C N 1
ATOM 7574 C CA . MET C 1 109 ? 78.318 25.95 -26.281 1 20.707 109 MET C CA 1
ATOM 7575 C C . MET C 1 109 ? 79.629 25.182 -26.478 1 21.635 109 MET C C 1
ATOM 7576 O O . MET C 1 109 ? 80.17 25.235 -27.572 1 19.553 109 MET C O 1
ATOM 7590 N N . PRO C 1 110 ? 80.199 24.474 -25.465 1 22.5 110 PRO C N 1
ATOM 7591 C CA . PRO C 1 110 ? 81.401 23.673 -25.688 1 23.305 110 PRO C CA 1
ATOM 7592 C C . PRO C 1 110 ? 81.249 22.454 -26.594 1 23.117 110 PRO C C 1
ATOM 7593 O O . PRO C 1 110 ? 82.262 21.942 -27.011 1 25.665 110 PRO C O 1
ATOM 7604 N N . GLY C 1 111 ? 80.037 21.983 -26.877 1 20.936 111 GLY C N 1
ATOM 7605 C CA . GLY C 1 111 ? 79.845 20.829 -27.753 1 23.244 111 GLY C CA 1
ATOM 7606 C C . GLY C 1 111 ? 80.327 19.506 -27.15 1 23.577 111 GLY C C 1
ATOM 7607 O O . GLY C 1 111 ? 80.737 18.616 -27.883 1 24.701 111 GLY C O 1
ATOM 7611 N N . ILE C 1 112 ? 80.29 19.416 -25.822 1 22.064 112 ILE C N 1
ATOM 7612 C CA . ILE C 1 112 ? 80.741 18.301 -25.019 1 23.734 112 ILE C CA 1
ATOM 7613 C C . ILE C 1 112 ? 80.207 18.576 -23.612 1 22.957 112 ILE C C 1
ATOM 7614 O O . ILE C 1 112 ? 79.822 19.702 -23.328 1 23.689 112 ILE C O 1
ATOM 7630 N N . GLY C 1 113 ? 80.148 17.568 -22.748 1 23.285 113 GLY C N 1
ATOM 7631 C CA . GLY C 1 113 ? 79.846 17.791 -21.342 1 22.948 113 GLY C CA 1
ATOM 7632 C C . GLY C 1 113 ? 81.025 18.417 -20.591 1 22.821 113 GLY C C 1
ATOM 7633 O O . GLY C 1 113 ? 82.08 18.667 -21.145 1 22.012 113 GLY C O 1
ATOM 7637 N N . ALA C 1 114 ? 80.817 18.688 -19.301 1 22.274 114 ALA C N 1
ATOM 7638 C CA . ALA C 1 114 ? 81.868 19.177 -18.428 1 23.76 114 ALA C CA 1
ATOM 7639 C C . ALA C 1 114 ? 82.836 18.052 -18.042 1 26.381 114 ALA C C 1
ATOM 7640 O O . ALA C 1 114 ? 82.488 16.857 -18.067 1 25.469 114 ALA C O 1
ATOM 7647 N N . GLN C 1 115 ? 84.073 18.465 -17.684 1 26.968 115 GLN C N 1
ATOM 7648 C CA . GLN C 1 115 ? 85.139 17.584 -17.239 1 28.346 115 GLN C CA 1
ATOM 7649 C C . GLN C 1 115 ? 85.416 16.494 -18.277 1 29.348 115 GLN C C 1
ATOM 7650 O O . GLN C 1 115 ? 85.742 15.371 -17.918 1 29.407 115 GLN C O 1
ATOM 7664 N N . GLY C 1 116 ? 85.249 16.818 -19.567 1 29.644 116 GLY C N 1
ATOM 7665 C CA . GLY C 1 116 ? 85.507 15.871 -20.641 1 31.315 116 GLY C CA 1
ATOM 7666 C C . GLY C 1 116 ? 84.442 14.783 -20.787 1 29.762 116 GLY C C 1
ATOM 7667 O O . GLY C 1 116 ? 84.652 13.87 -21.583 1 31.818 116 GLY C O 1
ATOM 7671 N N . THR C 1 117 ? 83.3 14.878 -20.087 1 27.372 117 THR C N 1
ATOM 7672 C CA . THR C 1 117 ? 82.292 13.824 -20.145 1 27.792 117 THR C CA 1
ATOM 7673 C C . THR C 1 117 ? 81.412 14.02 -21.392 1 25.623 117 THR C C 1
ATOM 7674 O O . THR C 1 117 ? 81.304 15.136 -21.903 1 24.685 117 THR C O 1
ATOM 7684 N N . THR C 1 118 ? 80.769 12.932 -21.838 1 25.024 118 THR C N 1
ATOM 7685 C CA . THR C 1 118 ? 79.985 12.925 -23.066 1 25.672 118 THR C CA 1
ATOM 7686 C C . THR C 1 118 ? 78.619 13.583 -22.845 1 24.668 118 THR C C 1
ATOM 7687 O O . THR C 1 118 ? 78.185 14.407 -23.643 1 25.337 118 THR C O 1
ATOM 7697 N N . ASN C 1 119 ? 77.913 13.193 -21.785 1 25.049 119 ASN C N 1
ATOM 7698 C CA . ASN C 1 119 ? 76.509 13.551 -21.589 1 24.665 119 ASN C CA 1
ATOM 7699 C C . ASN C 1 119 ? 76.361 14.756 -20.667 1 24.532 119 ASN C C 1
ATOM 7700 O O . ASN C 1 119 ? 77.187 14.954 -19.796 1 25.244 119 ASN C O 1
ATOM 7711 N N . TYR C 1 120 ? 75.282 15.526 -20.852 1 22.753 120 TYR C N 1
ATOM 7712 C CA . TYR C 1 120 ? 74.988 16.671 -20.006 1 21.718 120 TYR C CA 1
ATOM 7713 C C . TYR C 1 120 ? 73.495 16.953 -20.013 1 20.548 120 TYR C C 1
ATOM 7714 O O . TYR C 1 120 ? 72.746 16.382 -20.811 1 21.813 120 TYR C O 1
ATOM 7731 N N . GLY C 1 121 ? 73.081 17.832 -19.094 1 19.362 121 GLY C N 1
ATOM 7732 C CA . GLY C 1 121 ? 71.686 18.184 -18.947 1 20.241 121 GLY C CA 1
ATOM 7733 C C . GLY C 1 121 ? 71.364 19.492 -19.652 1 20.02 121 GLY C C 1
ATOM 7734 O O . GLY C 1 121 ? 72.238 20.337 -19.854 1 20.069 121 GLY C O 1
ATOM 7738 N N . ILE C 1 122 ? 70.091 19.614 -20.022 1 20.603 122 ILE C N 1
ATOM 7739 C CA . ILE C 1 122 ? 69.505 20.824 -20.583 1 19.101 122 ILE C CA 1
ATOM 7740 C C . ILE C 1 122 ? 68.226 21.109 -19.795 1 19.853 122 ILE C C 1
ATOM 7741 O O . ILE C 1 122 ? 67.393 20.212 -19.65 1 21.046 122 ILE C O 1
ATOM 7757 N N . GLY C 1 123 ? 68.059 22.367 -19.358 1 18.135 123 GLY C N 1
ATOM 7758 C CA . GLY C 1 123 ? 66.794 22.844 -18.841 1 20.427 123 GLY C CA 1
ATOM 7759 C C . GLY C 1 123 ? 66.164 23.837 -19.827 1 21 123 GLY C C 1
ATOM 7760 O O . GLY C 1 123 ? 66.82 24.805 -20.184 1 21.665 123 GLY C O 1
ATOM 7764 N N . TYR C 1 124 ? 64.92 23.575 -20.27 1 18.328 124 TYR C N 1
ATOM 7765 C CA . TYR C 1 124 ? 64.097 24.578 -20.906 1 17.784 124 TYR C CA 1
ATOM 7766 C C . TYR C 1 124 ? 63.145 25.057 -19.823 1 18.057 124 TYR C C 1
ATOM 7767 O O . TYR C 1 124 ? 62.083 24.449 -19.616 1 20.87 124 TYR C O 1
ATOM 7784 N N . LEU C 1 125 ? 63.572 26.113 -19.09 1 17.722 125 LEU C N 1
ATOM 7785 C CA . LEU C 1 125 ? 62.898 26.57 -17.895 1 19.103 125 LEU C CA 1
ATOM 7786 C C . LEU C 1 125 ? 61.891 27.626 -18.319 1 19.57 125 LEU C C 1
ATOM 7787 O O . LEU C 1 125 ? 62.054 28.831 -18.089 1 20.57 125 LEU C O 1
ATOM 7803 N N . SER C 1 126 ? 60.879 27.101 -19.018 1 20.044 126 SER C N 1
ATOM 7804 C CA . SER C 1 126 ? 59.883 27.831 -19.767 1 19.638 126 SER C CA 1
ATOM 7805 C C . SER C 1 126 ? 59.188 28.868 -18.888 1 20.486 126 SER C C 1
ATOM 7806 O O . SER C 1 126 ? 58.852 28.597 -17.729 1 20.938 126 SER C O 1
ATOM 7813 N N . GLY C 1 127 ? 59.012 30.059 -19.457 1 20.429 127 GLY C N 1
ATOM 7814 C CA . GLY C 1 127 ? 58.226 31.109 -18.855 1 20.595 127 GLY C CA 1
ATOM 7815 C C . GLY C 1 127 ? 58.911 31.79 -17.678 1 20.561 127 GLY C C 1
ATOM 7816 O O . GLY C 1 127 ? 58.261 32.562 -16.962 1 20.099 127 GLY C O 1
ATOM 7820 N N . TRP C 1 128 ? 60.214 31.555 -17.477 1 18.951 128 TRP C N 1
ATOM 7821 C CA . TRP C 1 128 ? 60.984 32.236 -16.431 1 19.451 128 TRP C CA 1
ATOM 7822 C C . TRP C 1 128 ? 60.453 31.879 -15.027 1 19.761 128 TRP C C 1
ATOM 7823 O O . TRP C 1 128 ? 60.545 32.71 -14.115 1 20.978 128 TRP C O 1
ATOM 7844 N N . THR C 1 129 ? 59.891 30.674 -14.866 1 19.773 129 THR C N 1
ATOM 7845 C CA . THR C 1 129 ? 59.359 30.182 -13.587 1 22.497 129 THR C CA 1
ATOM 7846 C C . THR C 1 129 ? 60.359 29.172 -13.001 1 21.705 129 THR C C 1
ATOM 7847 O O . THR C 1 129 ? 61.443 28.928 -13.554 1 20.78 129 THR C O 1
ATOM 7857 N N . THR C 1 130 ? 60.001 28.591 -11.854 1 21.697 130 THR C N 1
ATOM 7858 C CA . THR C 1 130 ? 60.905 27.747 -11.082 1 22.618 130 THR C CA 1
ATOM 7859 C C . THR C 1 130 ? 60.703 26.268 -11.415 1 22.073 130 THR C C 1
ATOM 7860 O O . THR C 1 130 ? 59.584 25.805 -11.49 1 20.955 130 THR C O 1
ATOM 7870 N N . TYR C 1 131 ? 61.815 25.546 -11.579 1 23.425 131 TYR C N 1
ATOM 7871 C CA . TYR C 1 131 ? 61.867 24.115 -11.818 1 22.941 131 TYR C CA 1
ATOM 7872 C C . TYR C 1 131 ? 62.81 23.521 -10.78 1 25.298 131 TYR C C 1
ATOM 7873 O O . TYR C 1 131 ? 63.691 24.227 -10.279 1 23.912 131 TYR C O 1
ATOM 7890 N N . SER C 1 132 ? 62.647 22.235 -10.487 1 25.735 132 SER C N 1
ATOM 7891 C CA . SER C 1 132 ? 63.443 21.632 -9.433 1 27.147 132 SER C CA 1
ATOM 7892 C C . SER C 1 132 ? 64.052 20.293 -9.858 1 26.036 132 SER C C 1
ATOM 7893 O O . SER C 1 132 ? 63.566 19.626 -10.774 1 25.158 132 SER C O 1
ATOM 7900 N N . ILE C 1 133 ? 65.203 20 -9.236 1 24.099 133 ILE C N 1
ATOM 7901 C CA . ILE C 1 133 ? 65.764 18.674 -9.135 1 24.261 133 ILE C CA 1
ATOM 7902 C C . ILE C 1 133 ? 65.369 18.136 -7.771 1 25.605 133 ILE C C 1
ATOM 7903 O O . ILE C 1 133 ? 65.716 18.759 -6.772 1 28.271 133 ILE C O 1
ATOM 7919 N N . ASP C 1 134 ? 64.691 16.974 -7.733 1 26.616 134 ASP C N 1
ATOM 7920 C CA . ASP C 1 134 ? 6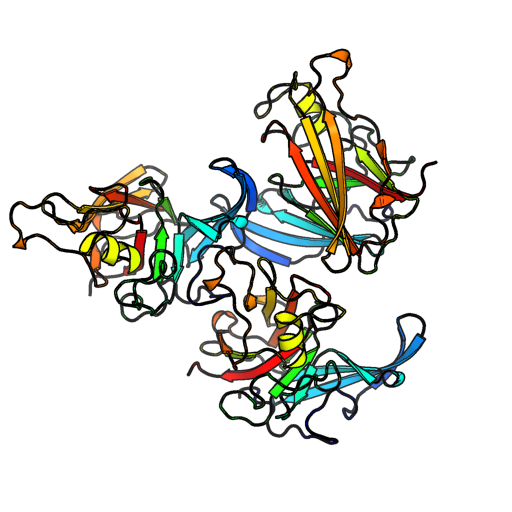4.153 16.389 -6.505 1 29.423 134 ASP C CA 1
ATOM 7921 C C . ASP C 1 134 ? 65.007 15.184 -6.118 1 30.148 134 ASP C C 1
ATOM 7922 O O . ASP C 1 134 ? 65.137 14.242 -6.917 1 29.709 134 ASP C O 1
ATOM 7931 N N . TYR C 1 135 ? 65.567 15.216 -4.904 1 29.37 135 TYR C N 1
ATOM 7932 C CA . TYR C 1 135 ? 66.417 14.141 -4.434 1 31.657 135 TYR C CA 1
ATOM 7933 C C . TYR C 1 135 ? 65.585 13.203 -3.557 1 33.542 135 TYR C C 1
ATOM 7934 O O . TYR C 1 135 ? 64.865 13.658 -2.669 1 33.418 135 TYR C O 1
ATOM 7951 N N . ALA C 1 136 ? 65.74 11.895 -3.8 1 34.783 136 ALA C N 1
ATOM 7952 C CA . ALA C 1 136 ? 65.136 10.855 -2.986 1 36.907 136 ALA C CA 1
ATOM 7953 C C . ALA C 1 136 ? 65.704 10.901 -1.574 1 37.847 136 ALA C C 1
ATOM 7954 O O . ALA C 1 136 ? 65.012 10.591 -0.619 1 38.994 136 ALA C O 1
ATOM 7961 N N . SER C 1 137 ? 66.971 11.298 -1.462 1 37.226 137 SER C N 1
ATOM 7962 C CA . SER C 1 137 ? 67.664 11.395 -0.198 1 39.685 137 SER C CA 1
ATOM 7963 C C . SER C 1 137 ? 68.446 12.702 -0.151 1 37.174 137 SER C C 1
ATOM 7964 O O . SER C 1 137 ? 68.924 13.152 -1.175 1 35.088 137 SER C O 1
ATOM 7971 N N . ALA C 1 138 ? 68.652 13.287 1.03 1 37.298 138 ALA C N 1
ATOM 7972 C CA . ALA C 1 138 ? 69.379 14.556 1.115 1 36.831 138 ALA C CA 1
ATOM 7973 C C . ALA C 1 138 ? 70.769 14.405 0.49 1 36.083 138 ALA C C 1
ATOM 7974 O O . ALA C 1 138 ? 71.452 13.41 0.748 1 35.939 138 ALA C O 1
ATOM 7981 N N . PHE C 1 139 ? 71.149 15.349 -0.38 1 34.042 139 PHE C N 1
ATOM 7982 C CA . PHE C 1 139 ? 72.483 15.4 -0.941 1 34.86 139 PHE C CA 1
ATOM 7983 C C . PHE C 1 139 ? 73.238 16.538 -0.257 1 33.525 139 PHE C C 1
ATOM 7984 O O . PHE C 1 139 ? 72.752 17.668 -0.253 1 31.672 139 PHE C O 1
ATOM 8001 N N . ASP C 1 140 ? 74.448 16.249 0.245 1 35.533 140 ASP C N 1
ATOM 8002 C CA . ASP C 1 140 ? 75.261 17.255 0.913 1 35.905 140 ASP C CA 1
ATOM 8003 C C . ASP C 1 140 ? 76.2 17.911 -0.1 1 35.441 140 ASP C C 1
ATOM 8004 O O . ASP C 1 140 ? 77.157 17.27 -0.537 1 35.848 140 ASP C O 1
ATOM 8013 N N . PHE C 1 141 ? 75.944 19.203 -0.407 1 32.046 141 PHE C N 1
ATOM 8014 C CA . PHE C 1 141 ? 76.79 19.989 -1.289 1 31.511 141 PHE C CA 1
ATOM 8015 C C . PHE C 1 141 ? 78.005 20.621 -0.591 1 33.61 141 PHE C C 1
ATOM 8016 O O . PHE C 1 141 ? 78.756 21.331 -1.264 1 32.696 141 PHE C O 1
ATOM 8033 N N . SER C 1 142 ? 78.227 20.363 0.714 1 35.93 142 SER C N 1
ATOM 8034 C CA . SER C 1 142 ? 79.398 20.883 1.405 1 37.569 142 SER C CA 1
ATOM 8035 C C . SER C 1 142 ? 80.656 20.529 0.616 1 37.451 142 SER C C 1
ATOM 8036 O O . SER C 1 142 ? 80.844 19.365 0.286 1 35.435 142 SER C O 1
ATOM 8043 N N . GLY C 1 143 ? 81.461 21.545 0.255 1 38.38 143 GLY C N 1
ATOM 8044 C CA . GLY C 1 143 ? 82.727 21.337 -0.449 1 38.374 143 GLY C CA 1
ATOM 8045 C C . GLY C 1 143 ? 82.551 20.96 -1.931 1 36.752 143 GLY C C 1
ATOM 8046 O O . GLY C 1 143 ? 83.538 20.62 -2.604 1 39.073 143 GLY C O 1
ATOM 8050 N N . LEU C 1 144 ? 81.317 21.054 -2.453 1 33.834 144 LEU C N 1
ATOM 8051 C CA . LEU C 1 144 ? 80.999 20.605 -3.805 1 32.192 144 LEU C CA 1
ATOM 8052 C C . LEU C 1 144 ? 80.374 21.737 -4.607 1 30.621 144 LEU C C 1
ATOM 8053 O O . LEU C 1 144 ? 79.971 22.764 -4.037 1 31.441 144 LEU C O 1
ATOM 8069 N N . GLY C 1 145 ? 80.303 21.5 -5.921 1 26.992 145 GLY C N 1
ATOM 8070 C CA . GLY C 1 145 ? 79.675 22.405 -6.855 1 26.269 145 GLY C CA 1
ATOM 8071 C C . GLY C 1 145 ? 79.141 21.679 -8.084 1 26.036 145 GLY C C 1
ATOM 8072 O O . GLY C 1 145 ? 78.944 20.461 -8.06 1 27.203 145 GLY C O 1
ATOM 8076 N N . MET C 1 146 ? 78.852 22.473 -9.117 1 24.141 146 MET C N 1
ATOM 8077 C CA . MET C 1 146 ? 78.308 21.991 -10.37 1 23.689 146 MET C CA 1
ATOM 8078 C C . MET C 1 146 ? 78.865 22.848 -11.495 1 24.297 146 MET C C 1
ATOM 8079 O O . MET C 1 146 ? 79.489 23.87 -11.215 1 22.651 146 MET C O 1
ATOM 8093 N N . PHE C 1 147 ? 78.64 22.409 -12.743 1 22.987 147 PHE C N 1
ATOM 8094 C CA . PHE C 1 147 ? 79.007 23.181 -13.916 1 22.673 147 PHE C CA 1
ATOM 8095 C C . PHE C 1 147 ? 77.755 23.644 -14.651 1 23.57 147 PHE C C 1
ATOM 8096 O O . PHE C 1 147 ? 76.762 22.891 -14.763 1 23.011 147 PHE C O 1
ATOM 8113 N N . VAL C 1 148 ? 77.826 24.878 -15.183 1 21.511 148 VAL C N 1
ATOM 8114 C CA . VAL C 1 148 ? 76.785 25.406 -16.055 1 23.548 148 VAL C CA 1
ATOM 8115 C C . VAL C 1 148 ? 77.429 26.13 -17.23 1 22.193 148 VAL C C 1
ATOM 8116 O O . VAL C 1 148 ? 78.58 26.577 -17.141 1 23.787 148 VAL C O 1
ATOM 8129 N N . THR C 1 149 ? 76.659 26.274 -18.309 1 21.221 149 THR C N 1
ATOM 8130 C CA . THR C 1 149 ? 77.039 27.104 -19.444 1 20.641 149 THR C CA 1
ATOM 8131 C C . THR C 1 149 ? 75.784 27.412 -20.246 1 21.266 149 THR C C 1
ATOM 8132 O O . THR C 1 149 ? 74.694 26.926 -19.915 1 20.112 149 THR C O 1
ATOM 8142 N N . ASN C 1 150 ? 75.963 28.218 -21.317 1 19.932 150 ASN C N 1
ATOM 8143 C CA . ASN C 1 150 ? 74.868 28.533 -22.206 1 19.488 150 ASN C CA 1
ATOM 8144 C C . ASN C 1 150 ? 74.697 27.442 -23.25 1 18.426 150 ASN C C 1
ATOM 8145 O O . ASN C 1 150 ? 75.669 26.812 -23.659 1 17.839 150 ASN C O 1
ATOM 8156 N N . THR C 1 151 ? 73.466 27.295 -23.753 1 18.094 151 THR C N 1
ATOM 8157 C CA . THR C 1 151 ? 73.26 26.547 -24.99 1 17.903 151 THR C CA 1
ATOM 8158 C C . THR C 1 151 ? 73.694 27.419 -26.159 1 19.599 151 THR C C 1
ATOM 8159 O O . THR C 1 151 ? 73.723 28.641 -26.064 1 19.809 151 THR C O 1
ATOM 8169 N N . VAL C 1 152 ? 73.99 26.76 -27.282 1 20.642 152 VAL C N 1
ATOM 8170 C CA . VAL C 1 152 ? 74.342 27.43 -28.522 1 20.277 152 VAL C CA 1
ATOM 8171 C C . VAL C 1 152 ? 73.216 28.374 -28.939 1 20.462 152 VAL C C 1
ATOM 8172 O O . VAL C 1 152 ? 73.486 29.533 -29.299 1 22.556 152 VAL C O 1
ATOM 8185 N N . TYR C 1 153 ? 71.973 27.869 -28.902 1 21.175 153 TYR C N 1
ATOM 8186 C CA . TYR C 1 153 ? 70.781 28.627 -29.283 1 22.127 153 TYR C CA 1
ATOM 8187 C C . TYR C 1 153 ? 70.663 29.928 -28.48 1 20.562 153 TYR C C 1
ATOM 8188 O O . TYR C 1 153 ? 70.538 30.993 -29.077 1 20.042 153 TYR C O 1
ATOM 8205 N N . ALA C 1 154 ? 70.756 29.833 -27.152 1 18.784 154 ALA C N 1
ATOM 8206 C CA . ALA C 1 154 ? 70.598 30.97 -26.267 1 19.262 154 ALA C CA 1
ATOM 8207 C C . ALA C 1 154 ? 71.754 31.959 -26.393 1 17.286 154 ALA C C 1
ATOM 8208 O O . ALA C 1 154 ? 71.548 33.176 -26.465 1 19.133 154 ALA C O 1
ATOM 8215 N N . TYR C 1 155 ? 72.976 31.416 -26.406 1 18.944 155 TYR C N 1
ATOM 8216 C CA . TYR C 1 155 ? 74.179 32.207 -26.563 1 18.269 155 TYR C CA 1
ATOM 8217 C C . TYR C 1 155 ? 74.073 33.079 -27.817 1 19.152 155 TYR C C 1
ATOM 8218 O O . TYR C 1 155 ? 74.329 34.287 -27.757 1 19.067 155 TYR C O 1
ATOM 8235 N N . ASP C 1 156 ? 73.777 32.433 -28.959 1 19.009 156 ASP C N 1
ATOM 8236 C CA . ASP C 1 156 ? 73.774 33.125 -30.235 1 20.697 156 ASP C CA 1
ATOM 8237 C C . ASP C 1 156 ? 72.688 34.211 -30.273 1 21.744 156 ASP C C 1
ATOM 8238 O O . ASP C 1 156 ? 72.871 35.288 -30.876 1 20.397 156 ASP C O 1
ATOM 8247 N N . SER C 1 157 ? 71.541 33.901 -29.647 1 20.273 157 SER C N 1
ATOM 8248 C CA . SER C 1 157 ? 70.417 34.824 -29.582 1 20.241 157 SER C CA 1
ATOM 8249 C C . SER C 1 157 ? 70.808 36.105 -28.834 1 19.813 157 SER C C 1
ATOM 8250 O O . SER C 1 157 ? 70.618 37.223 -29.345 1 18.171 157 SER C O 1
ATOM 8257 N N . MET C 1 158 ? 71.367 35.942 -27.621 1 18.412 158 MET C N 1
ATOM 8258 C CA . MET C 1 158 ? 71.804 37.088 -26.832 1 18.705 158 MET C CA 1
ATOM 8259 C C . MET C 1 158 ? 72.887 37.911 -27.546 1 20.773 158 MET C C 1
ATOM 8260 O O . MET C 1 158 ? 72.792 39.146 -27.622 1 20.97 158 MET C O 1
ATOM 8274 N N . LEU C 1 159 ? 73.884 37.23 -28.137 1 20.582 159 LEU C N 1
ATOM 8275 C CA . LEU C 1 159 ? 75.013 37.915 -28.742 1 20.61 159 LEU C CA 1
ATOM 8276 C C . LEU C 1 159 ? 74.591 38.739 -29.964 1 22.245 159 LEU C C 1
ATOM 8277 O O . LEU C 1 159 ? 74.965 39.905 -30.068 1 20.921 159 LEU C O 1
ATOM 8293 N N . ASN C 1 160 ? 73.811 38.143 -30.872 1 21.287 160 ASN C N 1
ATOM 8294 C CA . ASN C 1 160 ? 73.606 38.673 -32.214 1 21.656 160 ASN C CA 1
ATOM 8295 C C . ASN C 1 160 ? 72.192 39.198 -32.444 1 22.743 160 ASN C C 1
ATOM 8296 O O . ASN C 1 160 ? 71.973 39.882 -33.446 1 23.094 160 ASN C O 1
ATOM 8307 N N . GLY C 1 161 ? 71.245 38.918 -31.53 1 21.567 161 GLY C N 1
ATOM 8308 C CA . GLY C 1 161 ? 69.853 39.284 -31.726 1 20.986 161 GLY C CA 1
ATOM 8309 C C . GLY C 1 161 ? 69.153 38.343 -32.71 1 20.832 161 GLY C C 1
ATOM 8310 O O . GLY C 1 161 ? 69.796 37.551 -33.402 1 20.208 161 GLY C O 1
ATOM 8314 N N . ASP C 1 162 ? 67.818 38.431 -32.73 1 21.746 162 ASP C N 1
ATOM 8315 C CA . ASP C 1 162 ? 66.964 37.663 -33.627 1 22.029 162 ASP C CA 1
ATOM 8316 C C . ASP C 1 162 ? 65.598 38.348 -33.661 1 23.064 162 ASP C C 1
ATOM 8317 O O . ASP C 1 162 ? 65.444 39.474 -33.182 1 22.312 162 ASP C O 1
ATOM 8326 N N . GLY C 1 163 ? 64.581 37.662 -34.204 1 23.845 163 GLY C N 1
ATOM 8327 C CA . GLY C 1 163 ? 63.259 38.257 -34.316 1 23.768 163 GLY C CA 1
ATOM 8328 C C . GLY C 1 163 ? 62.588 38.52 -32.967 1 23.451 163 GLY C C 1
ATOM 8329 O O . GLY C 1 163 ? 61.644 39.296 -32.942 1 22.643 163 GLY C O 1
ATOM 8333 N N . PHE C 1 164 ? 63.069 37.887 -31.88 1 22.259 164 PHE C N 1
ATOM 8334 C CA . PHE C 1 164 ? 62.526 38.055 -30.54 1 23.566 164 PHE C CA 1
ATOM 8335 C C . PHE C 1 164 ? 63.419 38.878 -29.61 1 23.034 164 PHE C C 1
ATOM 8336 O O . PHE C 1 164 ? 62.928 39.28 -28.555 1 24.479 164 PHE C O 1
ATOM 8353 N N . VAL C 1 165 ? 64.71 39.069 -29.957 1 23.516 165 VAL C N 1
ATOM 8354 C CA . VAL C 1 165 ? 65.725 39.607 -29.05 1 21.761 165 VAL C CA 1
ATOM 8355 C C . VAL C 1 165 ? 66.531 40.69 -29.756 1 22.623 165 VAL C C 1
ATOM 8356 O O . VAL C 1 165 ? 67.018 40.474 -30.857 1 22.84 165 VAL C O 1
ATOM 8369 N N . THR C 1 166 ? 66.712 41.83 -29.095 1 21.446 166 THR C N 1
ATOM 8370 C CA . THR C 1 166 ? 67.661 42.856 -29.475 1 24.508 166 THR C CA 1
ATOM 8371 C C . THR C 1 166 ? 69.034 42.395 -29.018 1 22.663 166 THR C C 1
ATOM 8372 O O . THR C 1 166 ? 69.187 42.045 -27.835 1 20.558 166 THR C O 1
ATOM 8382 N N . ALA C 1 167 ? 70.028 42.446 -29.916 1 23.089 167 ALA C N 1
ATOM 8383 C CA . ALA C 1 167 ? 71.388 42.05 -29.554 1 24.023 167 ALA C CA 1
ATOM 8384 C C . ALA C 1 167 ? 71.792 42.73 -28.234 1 24.886 167 ALA C C 1
ATOM 8385 O O . ALA C 1 167 ? 71.523 43.928 -28.033 1 26.102 167 ALA C O 1
ATOM 8392 N N . PHE C 1 168 ? 72.37 41.946 -27.306 1 22.523 168 PHE C N 1
ATOM 8393 C CA . PHE C 1 168 ? 72.678 42.435 -25.963 1 24.334 168 PHE C CA 1
ATOM 8394 C C . PHE C 1 168 ? 73.578 43.672 -26.007 1 24.514 168 PHE C C 1
ATOM 8395 O O . PHE C 1 168 ? 74.514 43.717 -26.785 1 25.524 168 PHE C O 1
ATOM 8412 N N . THR C 1 169 ? 73.212 44.691 -25.22 1 25.302 169 THR C N 1
ATOM 8413 C CA . THR C 1 169 ? 73.976 45.908 -24.986 1 27.187 169 THR C CA 1
ATOM 8414 C C . THR C 1 169 ? 73.865 46.236 -23.497 1 26.434 169 THR C C 1
ATOM 8415 O O . THR C 1 169 ? 73.253 45.484 -22.731 1 24.303 169 THR C O 1
ATOM 8425 N N . THR C 1 170 ? 74.462 47.37 -23.114 1 27.706 170 THR C N 1
ATOM 8426 C CA . THR C 1 170 ? 74.457 47.881 -21.753 1 28.005 170 THR C CA 1
ATOM 8427 C C . THR C 1 170 ? 73.097 47.7 -21.09 1 27.064 170 THR C C 1
ATOM 8428 O O . THR C 1 170 ? 72.139 48.276 -21.569 1 25.715 170 THR C O 1
ATOM 8438 N N . GLY C 1 171 ? 73.069 46.948 -19.972 1 27.181 171 GLY C N 1
ATOM 8439 C CA . GLY C 1 171 ? 71.864 46.713 -19.198 1 25.684 171 GLY C CA 1
ATOM 8440 C C . GLY C 1 171 ? 71.304 45.301 -19.361 1 23.687 171 GLY C C 1
ATOM 8441 O O . GLY C 1 171 ? 70.516 44.869 -18.528 1 22.105 171 GLY C O 1
ATOM 8445 N N . ASP C 1 172 ? 71.674 44.572 -20.427 1 22.635 172 ASP C N 1
ATOM 8446 C CA . ASP C 1 172 ? 71.14 43.227 -20.643 1 21.662 172 ASP C CA 1
ATOM 8447 C C . ASP C 1 172 ? 71.813 42.208 -19.712 1 20.86 172 ASP C C 1
ATOM 8448 O O . ASP C 1 172 ? 72.928 42.433 -19.217 1 21.21 172 ASP C O 1
ATOM 8457 N N . TYR C 1 173 ? 71.086 41.114 -19.436 1 20.026 173 TYR C N 1
ATOM 8458 C CA . TYR C 1 173 ? 71.595 40.021 -18.636 1 20.302 173 TYR C CA 1
ATOM 8459 C C . TYR C 1 173 ? 70.725 38.767 -18.815 1 20.284 173 TYR C C 1
ATOM 8460 O O . TYR C 1 173 ? 69.546 38.829 -19.221 1 18.901 173 TYR C O 1
ATOM 8477 N N . LEU C 1 174 ? 71.323 37.632 -18.435 1 19.643 174 LEU C N 1
ATOM 8478 C CA . LEU C 1 174 ? 70.634 36.377 -18.188 1 20.907 174 LEU C CA 1
ATOM 8479 C C . LEU C 1 174 ? 71.234 35.771 -16.929 1 22.69 174 LEU C C 1
ATOM 8480 O O . LEU C 1 174 ? 72.445 35.568 -16.883 1 23.768 174 LEU C O 1
ATOM 8496 N N . LYS C 1 175 ? 70.401 35.497 -15.914 1 22.508 175 LYS C N 1
ATOM 8497 C CA . LYS C 1 175 ? 70.886 34.813 -14.719 1 24.226 175 LYS C CA 1
ATOM 8498 C C . LYS C 1 175 ? 70.034 33.586 -14.393 1 23.076 175 LYS C C 1
ATOM 8499 O O . LYS C 1 175 ? 68.913 33.434 -14.877 1 22.588 175 LYS C O 1
ATOM 8518 N N . VAL C 1 176 ? 70.581 32.742 -13.505 1 24.432 176 VAL C N 1
ATOM 8519 C CA . VAL C 1 176 ? 69.854 31.638 -12.905 1 22.26 176 VAL C CA 1
ATOM 8520 C C . VAL C 1 176 ? 69.964 31.818 -11.387 1 22.452 176 VAL C C 1
ATOM 8521 O O . VAL C 1 176 ? 71.051 32.061 -10.864 1 21.654 176 VAL C O 1
ATOM 8534 N N . THR C 1 177 ? 68.821 31.777 -10.686 1 19.589 177 THR C N 1
ATOM 8535 C CA . THR C 1 177 ? 68.795 31.702 -9.236 1 21.28 177 THR C CA 1
ATOM 8536 C C . THR C 1 177 ? 68.69 30.214 -8.874 1 21.482 177 THR C C 1
ATOM 8537 O O . THR C 1 177 ? 67.755 29.533 -9.318 1 21.175 177 THR C O 1
ATOM 8547 N N . ILE C 1 178 ? 69.648 29.731 -8.07 1 21.626 178 ILE C N 1
ATOM 8548 C CA . ILE C 1 178 ? 69.699 28.363 -7.588 1 22.071 178 ILE C CA 1
ATOM 8549 C C . ILE C 1 178 ? 69.474 28.425 -6.081 1 22.878 178 ILE C C 1
ATOM 8550 O O . ILE C 1 178 ? 70.254 29.063 -5.368 1 24.471 178 ILE C O 1
ATOM 8566 N N . GLU C 1 179 ? 68.409 27.765 -5.61 1 23.785 179 GLU C N 1
ATOM 8567 C CA . GLU C 1 179 ? 68.029 27.783 -4.209 1 24.115 179 GLU C CA 1
ATOM 8568 C C . GLU C 1 179 ? 67.933 26.347 -3.706 1 24.282 179 GLU C C 1
ATOM 8569 O O . GLU C 1 179 ? 67.252 25.525 -4.299 1 23.243 179 GLU C O 1
ATOM 8581 N N . GLY C 1 180 ? 68.578 26.079 -2.572 1 25.396 180 GLY C N 1
ATOM 8582 C CA . GLY C 1 180 ? 68.481 24.786 -1.914 1 27.522 180 GLY C CA 1
ATOM 8583 C C . GLY C 1 180 ? 67.297 24.755 -0.948 1 27.998 180 GLY C C 1
ATOM 8584 O O . GLY C 1 180 ? 66.984 25.766 -0.314 1 27.673 180 GLY C O 1
ATOM 8588 N N . PHE C 1 181 ? 66.682 23.573 -0.823 1 27.509 181 PHE C N 1
ATOM 8589 C CA . PHE C 1 181 ? 65.645 23.322 0.172 1 29.3 181 PHE C CA 1
ATOM 8590 C C . PHE C 1 181 ? 65.903 21.978 0.841 1 30.985 181 PHE C C 1
ATOM 8591 O O . PHE C 1 181 ? 66.41 21.045 0.222 1 30.007 181 PHE C O 1
ATOM 8608 N N . ASN C 1 182 ? 65.504 21.909 2.109 1 33.512 182 ASN C N 1
ATOM 8609 C CA . ASN C 1 182 ? 65.582 20.711 2.915 1 36.849 182 ASN C CA 1
ATOM 8610 C C . ASN C 1 182 ? 64.301 20.656 3.754 1 37.588 182 ASN C C 1
ATOM 8611 O O . ASN C 1 182 ? 64.109 21.517 4.622 1 35.825 182 ASN C O 1
ATOM 8622 N N . SER C 1 183 ? 63.425 19.676 3.453 1 40.821 183 SER C N 1
ATOM 8623 C CA . SER C 1 183 ? 62.099 19.582 4.057 1 42.805 183 SER C CA 1
ATOM 8624 C C . SER C 1 183 ? 61.333 20.894 3.91 1 40.877 183 SER C C 1
ATOM 8625 O O . SER C 1 183 ? 60.831 21.435 4.888 1 39.011 183 SER C O 1
ATOM 8632 N N . SER C 1 184 ? 61.345 21.448 2.685 1 39.542 184 SER C N 1
ATOM 8633 C CA . SER C 1 184 ? 60.625 22.674 2.362 1 42.765 184 SER C CA 1
ATOM 8634 C C . SER C 1 184 ? 61.205 23.947 2.999 1 42.552 184 SER C C 1
ATOM 8635 O O . SER C 1 184 ? 60.625 25.007 2.774 1 39.235 184 SER C O 1
ATOM 8642 N N . ILE C 1 185 ? 62.312 23.896 3.767 1 40.539 185 ILE C N 1
ATOM 8643 C CA . ILE C 1 185 ? 62.941 25.1 4.307 1 39.475 185 ILE C CA 1
ATOM 8644 C C . ILE C 1 185 ? 64.167 25.443 3.449 1 36.18 185 ILE C C 1
ATOM 8645 O O . ILE C 1 185 ? 64.989 24.58 3.182 1 35.873 185 ILE C O 1
ATOM 8661 N N . SER C 1 186 ? 64.295 26.71 3.041 1 33.288 186 SER C N 1
ATOM 8662 C CA . SER C 1 186 ? 65.408 27.183 2.224 1 30.953 186 SER C CA 1
ATOM 8663 C C . SER C 1 186 ? 66.741 27.02 2.966 1 30.645 186 SER C C 1
ATOM 8664 O O . SER C 1 186 ? 66.82 27.359 4.145 1 30.204 186 SER C O 1
ATOM 8671 N N . THR C 1 187 ? 67.771 26.493 2.28 1 29.284 187 THR C N 1
ATOM 8672 C CA . THR C 1 187 ? 69.126 26.415 2.838 1 30.743 187 THR C CA 1
ATOM 8673 C C . THR C 1 187 ? 70.007 27.562 2.328 1 31.427 187 THR C C 1
ATOM 8674 O O . THR C 1 187 ? 71.142 27.686 2.761 1 34.41 187 THR C O 1
ATOM 8684 N N . GLY C 1 188 ? 69.492 28.369 1.398 1 31.473 188 GLY C N 1
ATOM 8685 C CA . GLY C 1 188 ? 70.222 29.485 0.836 1 31.414 188 GLY C CA 1
ATOM 8686 C C . GLY C 1 188 ? 69.935 29.556 -0.651 1 31.131 188 GLY C C 1
ATOM 8687 O O . GLY C 1 188 ? 69.429 28.606 -1.232 1 28.956 188 GLY C O 1
ATOM 8691 N N . SER C 1 189 ? 70.342 30.685 -1.229 1 31.222 189 SER C N 1
ATOM 8692 C CA . SER C 1 189 ? 70.044 31.076 -2.584 1 32.65 189 SER C CA 1
ATOM 8693 C C . SER C 1 189 ? 71.325 31.64 -3.205 1 33.747 189 SER C C 1
ATOM 8694 O O . SER C 1 189 ? 72.022 32.411 -2.556 1 32.152 189 SER C O 1
ATOM 8701 N N . LEU C 1 190 ? 71.611 31.363 -4.471 1 32.069 190 LEU C N 1
ATOM 8702 C CA . LEU C 1 190 ? 72.628 32.143 -5.153 1 34.163 190 LEU C CA 1
ATOM 8703 C C . LEU C 1 190 ? 72.219 32.467 -6.586 1 30.207 190 LEU C C 1
ATOM 8704 O O . LEU C 1 190 ? 71.468 31.709 -7.216 1 27.625 190 LEU C O 1
ATOM 8720 N N . ASP C 1 191 ? 72.68 33.657 -7.036 1 26.686 191 ASP C N 1
ATOM 8721 C CA . ASP C 1 191 ? 72.453 34.167 -8.378 1 25.796 191 ASP C CA 1
ATOM 8722 C C . ASP C 1 191 ? 73.738 33.992 -9.177 1 24.25 191 ASP C C 1
ATOM 8723 O O . ASP C 1 191 ? 74.802 34.42 -8.748 1 25.1 191 ASP C O 1
ATOM 8732 N N . PHE C 1 192 ? 73.645 33.28 -10.296 1 24.08 192 PHE C N 1
ATOM 8733 C CA . PHE C 1 192 ? 74.773 33.081 -11.188 1 25.77 192 PHE C CA 1
ATOM 8734 C C . PHE C 1 192 ? 74.405 33.642 -12.558 1 23.36 192 PHE C C 1
ATOM 8735 O O . PHE C 1 192 ? 73.386 33.219 -13.135 1 19.083 192 PHE C O 1
ATOM 8752 N N . TYR C 1 193 ? 75.27 34.5 -13.102 1 23.006 193 TYR C N 1
ATOM 8753 C CA . TYR C 1 193 ? 75.005 35.124 -14.397 1 23.237 193 TYR C CA 1
ATOM 8754 C C . TYR C 1 193 ? 75.572 34.275 -15.528 1 22.124 193 TYR C C 1
ATOM 8755 O O . TYR C 1 193 ? 76.764 34.041 -15.607 1 23.312 193 TYR C O 1
ATOM 8772 N N . LEU C 1 194 ? 74.683 33.829 -16.416 1 23.039 194 LEU C N 1
ATOM 8773 C CA . LEU C 1 194 ? 75.056 33.214 -17.676 1 22.043 194 LEU C CA 1
ATOM 8774 C C . LEU C 1 194 ? 75.508 34.278 -18.674 1 22.577 194 LEU C C 1
ATOM 8775 O O . LEU C 1 194 ? 76.267 33.955 -19.599 1 20.095 194 LEU C O 1
ATOM 8791 N N . ALA C 1 195 ? 74.989 35.508 -18.524 1 21.061 195 ALA C N 1
ATOM 8792 C CA . ALA C 1 195 ? 75.388 36.644 -19.352 1 21.6 195 ALA C CA 1
ATOM 8793 C C . ALA C 1 195 ? 75.158 37.912 -18.548 1 23.079 195 ALA C C 1
ATOM 8794 O O . ALA C 1 195 ? 74.114 38.034 -17.905 1 24.403 195 ALA C O 1
ATOM 8801 N N . ASP C 1 196 ? 76.133 38.821 -18.564 1 23.429 196 ASP C N 1
ATOM 8802 C CA . ASP C 1 196 ? 76.003 40.054 -17.823 1 24.451 196 ASP C CA 1
ATOM 8803 C C . ASP C 1 196 ? 76.556 41.204 -18.648 1 24.469 196 ASP C C 1
ATOM 8804 O O . ASP C 1 196 ? 77.776 41.303 -18.85 1 24.66 196 ASP C O 1
ATOM 8813 N N . TYR C 1 197 ? 75.64 42.082 -19.106 1 22.934 197 TYR C N 1
ATOM 8814 C CA . TYR C 1 197 ? 76.03 43.29 -19.826 1 25.996 197 TYR C CA 1
ATOM 8815 C C . TYR C 1 197 ? 75.663 44.551 -19.036 1 25.494 197 TYR C C 1
ATOM 8816 O O . TYR C 1 197 ? 75.521 45.632 -19.626 1 27.567 197 TYR C O 1
ATOM 8833 N N . ARG C 1 198 ? 75.479 44.424 -17.714 1 25.621 198 ARG C N 1
ATOM 8834 C CA . ARG C 1 198 ? 75.005 45.545 -16.914 1 25.377 198 ARG C CA 1
ATOM 8835 C C . ARG C 1 198 ? 76.075 46.608 -16.736 1 27.873 198 ARG C C 1
ATOM 8836 O O . ARG C 1 198 ? 75.684 47.726 -16.401 1 26.992 198 ARG C O 1
ATOM 8857 N N . SER C 1 199 ? 77.379 46.305 -16.981 1 28.357 199 SER C N 1
ATOM 8858 C CA . SER C 1 199 ? 78.402 47.312 -16.811 1 30.352 199 SER C CA 1
ATOM 8859 C C . SER C 1 199 ? 78.277 48.394 -17.881 1 31.704 199 SER C C 1
ATOM 8860 O O . SER C 1 199 ? 78.041 48.1 -19.037 1 32.13 199 SER C O 1
ATOM 8867 N N . ALA C 1 200 ? 78.522 49.641 -17.485 1 33.1 200 ALA C N 1
ATOM 8868 C CA . ALA C 1 200 ? 78.745 50.732 -18.418 1 33.201 200 ALA C CA 1
ATOM 8869 C C . ALA C 1 200 ? 80.032 50.505 -19.218 1 36.381 200 ALA C C 1
ATOM 8870 O O . ALA C 1 200 ? 80.169 51.083 -20.29 1 37.896 200 ALA C O 1
ATOM 8877 N N . ILE C 1 201 ? 80.984 49.707 -18.695 1 35.755 201 ILE C N 1
ATOM 8878 C CA . ILE C 1 201 ? 82.238 49.406 -19.374 1 36.32 201 ILE C CA 1
ATOM 8879 C C . ILE C 1 201 ? 81.977 48.223 -20.312 1 34.605 201 ILE C C 1
ATOM 8880 O O . ILE C 1 201 ? 81.738 47.115 -19.832 1 32.137 201 ILE C O 1
ATOM 8896 N N . ALA C 1 202 ? 82.07 48.461 -21.635 1 33.551 202 ALA C N 1
ATOM 8897 C CA . ALA C 1 202 ? 81.748 47.443 -22.631 1 33.776 202 ALA C CA 1
ATOM 8898 C C . ALA C 1 202 ? 82.668 46.234 -22.507 1 34.336 202 ALA C C 1
ATOM 8899 O O . ALA C 1 202 ? 82.221 45.09 -22.659 1 32.824 202 ALA C O 1
ATOM 8906 N N . ALA C 1 203 ? 83.936 46.488 -22.144 1 37.778 203 ALA C N 1
ATOM 8907 C CA . ALA C 1 203 ? 84.915 45.424 -21.966 1 38.231 203 ALA C CA 1
ATOM 8908 C C . ALA C 1 203 ? 84.512 44.42 -20.876 1 35.066 203 ALA C C 1
ATOM 8909 O O . ALA C 1 203 ? 84.968 43.282 -20.93 1 35.122 203 ALA C O 1
ATOM 8916 N N . GLU C 1 204 ? 83.714 44.838 -19.875 1 33.282 204 GLU C N 1
ATOM 8917 C CA . GLU C 1 204 ? 83.266 43.95 -18.815 1 32.227 204 GLU C CA 1
ATOM 8918 C C . GLU C 1 204 ? 82.083 43.062 -19.235 1 30.048 204 GLU C C 1
ATOM 8919 O O . GLU C 1 204 ? 81.747 42.154 -18.49 1 33.037 204 GLU C O 1
ATOM 8931 N N . HIS C 1 205 ? 81.477 43.26 -20.416 1 29.435 205 HIS C N 1
ATOM 8932 C CA . HIS C 1 205 ? 80.301 42.503 -20.811 1 27.411 205 HIS C CA 1
ATOM 8933 C C . HIS C 1 205 ? 80.707 41.07 -21.111 1 27.393 205 HIS C C 1
ATOM 8934 O O . HIS C 1 205 ? 81.737 40.868 -21.762 1 28.188 205 HIS C O 1
ATOM 8947 N N . TYR C 1 206 ? 79.915 40.082 -20.683 1 24.183 206 TYR C N 1
ATOM 8948 C CA . TYR C 1 206 ? 80.288 38.717 -21.024 1 25.263 206 TYR C CA 1
ATOM 8949 C C . TYR C 1 206 ? 79.063 37.84 -21.196 1 23.06 206 TYR C C 1
ATOM 8950 O O . TYR C 1 206 ? 77.99 38.107 -20.647 1 21.597 206 TYR C O 1
ATOM 8967 N N . ILE C 1 207 ? 79.299 36.763 -21.958 1 21.667 207 ILE C N 1
ATOM 8968 C CA . ILE C 1 207 ? 78.382 35.636 -22.112 1 24.069 207 ILE C CA 1
ATOM 8969 C C . ILE C 1 207 ? 79.232 34.386 -21.958 1 23.582 207 ILE C C 1
ATOM 8970 O O . ILE C 1 207 ? 80.21 34.242 -22.701 1 23.768 207 ILE C O 1
ATOM 8986 N N . LEU C 1 208 ? 78.836 33.482 -21.043 1 23.394 208 LEU C N 1
ATOM 8987 C CA . LEU C 1 208 ? 79.587 32.258 -20.786 1 23.036 208 LEU C CA 1
ATOM 8988 C C . LEU C 1 208 ? 79.544 31.361 -22.022 1 21.949 208 LEU C C 1
ATOM 8989 O O . LEU C 1 208 ? 78.469 31.101 -22.537 1 21.254 208 LEU C O 1
ATOM 9005 N N . ASP C 1 209 ? 80.715 30.908 -22.476 1 22.617 209 ASP C N 1
ATOM 9006 C CA . ASP C 1 209 ? 80.851 29.984 -23.594 1 23.434 209 ASP C CA 1
ATOM 9007 C C . ASP C 1 209 ? 81.489 28.663 -23.189 1 23.909 209 ASP C C 1
ATOM 9008 O O . ASP C 1 209 ? 81.552 27.778 -24.027 1 23.92 209 ASP C O 1
ATOM 9017 N N . ALA C 1 210 ? 81.938 28.54 -21.929 1 22.575 210 ALA C N 1
ATOM 9018 C CA . ALA C 1 210 ? 82.635 27.372 -21.423 1 24.85 210 ALA C CA 1
ATOM 9019 C C . ALA C 1 210 ? 81.871 26.828 -20.208 1 23.628 210 ALA C C 1
ATOM 9020 O O . ALA C 1 210 ? 81.098 27.548 -19.57 1 22.187 210 ALA C O 1
ATOM 9027 N N . TRP C 1 211 ? 82.098 25.553 -19.884 1 23.454 211 TRP C N 1
ATOM 9028 C CA . TRP C 1 211 ? 81.549 24.996 -18.655 1 22.614 211 TRP C CA 1
ATOM 9029 C C . TRP C 1 211 ? 82.154 25.734 -17.468 1 22.456 211 TRP C C 1
ATOM 9030 O O . TRP C 1 211 ? 83.377 25.808 -17.363 1 21.461 211 TRP C O 1
ATOM 9051 N N . THR C 1 212 ? 81.302 26.312 -16.615 1 21.644 212 THR C N 1
ATOM 9052 C CA . THR C 1 212 ? 81.781 27.212 -15.569 1 22.107 212 THR C CA 1
ATOM 9053 C C . THR C 1 212 ? 81.389 26.595 -14.224 1 22.182 212 THR C C 1
ATOM 9054 O O . THR C 1 212 ? 80.203 26.304 -14.024 1 20.265 212 THR C O 1
ATOM 9064 N N . PHE C 1 213 ? 82.361 26.465 -13.314 1 23.663 213 PHE C N 1
ATOM 9065 C CA . PHE C 1 213 ? 82.143 25.838 -12.016 1 24.411 213 PHE C CA 1
ATOM 9066 C C . PHE C 1 213 ? 81.437 26.822 -11.099 1 26.947 213 PHE C C 1
ATOM 9067 O O . PHE C 1 213 ? 81.88 27.962 -10.95 1 28.315 213 PHE C O 1
ATOM 9084 N N . LEU C 1 214 ? 80.358 26.362 -10.454 1 28.869 214 LEU C N 1
ATOM 9085 C CA . LEU C 1 214 ? 79.632 27.119 -9.455 1 29.256 214 LEU C CA 1
ATOM 9086 C C . LEU C 1 214 ? 79.762 26.406 -8.115 1 29.341 214 LEU C C 1
ATOM 9087 O O . LEU C 1 214 ? 79.391 25.249 -8.017 1 26.308 214 LEU C O 1
ATOM 9103 N N . ASP C 1 215 ? 80.294 27.091 -7.102 1 27.52 215 ASP C N 1
ATOM 9104 C CA . ASP C 1 215 ? 80.461 26.539 -5.777 1 33.325 215 ASP C CA 1
ATOM 9105 C C . ASP C 1 215 ? 79.104 26.565 -5.074 1 32.123 215 ASP C C 1
ATOM 9106 O O . ASP C 1 215 ? 78.538 27.634 -4.894 1 33.913 215 ASP C O 1
ATOM 9115 N N . LEU C 1 216 ? 78.614 25.385 -4.659 1 30.947 216 LEU C N 1
ATOM 9116 C CA . LEU C 1 216 ? 77.347 25.23 -3.962 1 30.982 216 LEU C CA 1
ATOM 9117 C C . LEU C 1 216 ? 77.54 24.889 -2.486 1 32.096 216 LEU C C 1
ATOM 9118 O O . LEU C 1 216 ? 76.583 24.488 -1.837 1 31.802 216 LEU C O 1
ATOM 9134 N N . ASP C 1 217 ? 78.738 25.083 -1.934 1 32.229 217 ASP C N 1
ATOM 9135 C CA . ASP C 1 217 ? 79.041 24.75 -0.553 1 34.878 217 ASP C CA 1
ATOM 9136 C C . ASP C 1 217 ? 78.012 25.314 0.418 1 35.125 217 ASP C C 1
ATOM 9137 O O . ASP C 1 217 ? 77.623 24.612 1.351 1 35.671 217 ASP C O 1
ATOM 9146 N N . THR C 1 218 ? 77.594 26.573 0.22 1 35.753 218 THR C N 1
ATOM 9147 C CA . THR C 1 218 ? 76.742 27.276 1.176 1 38.495 218 THR C CA 1
ATOM 9148 C C . THR C 1 218 ? 75.337 26.667 1.259 1 37.662 218 THR C C 1
ATOM 9149 O O . THR C 1 218 ? 74.643 26.93 2.225 1 38.183 218 THR C O 1
ATOM 9159 N N . LEU C 1 219 ? 74.908 25.873 0.262 1 35.534 219 LEU C N 1
ATOM 9160 C CA . LEU C 1 219 ? 73.603 25.229 0.285 1 36.144 219 LEU C CA 1
ATOM 9161 C C . LEU C 1 219 ? 73.553 24.059 1.274 1 34.862 219 LEU C C 1
ATOM 9162 O O . LEU C 1 219 ? 72.471 23.698 1.703 1 34.874 219 LEU C O 1
ATOM 9178 N N . GLY C 1 220 ? 74.694 23.456 1.638 1 36.41 220 GLY C N 1
ATOM 9179 C CA . GLY C 1 220 ? 74.747 22.319 2.554 1 35.489 220 GLY C CA 1
ATOM 9180 C C . GLY C 1 220 ? 73.912 21.136 2.063 1 35.025 220 GLY C C 1
ATOM 9181 O O . GLY C 1 220 ? 73.879 20.832 0.861 1 33.425 220 GLY C O 1
ATOM 9185 N N . ALA C 1 221 ? 73.193 20.501 2.999 1 35.05 221 ALA C N 1
ATOM 9186 C CA . ALA C 1 221 ? 72.399 19.317 2.7 1 35.312 221 ALA C CA 1
ATOM 9187 C C . ALA C 1 221 ? 71.02 19.733 2.185 1 35.37 221 ALA C C 1
ATOM 9188 O O . ALA C 1 221 ? 70.271 20.428 2.888 1 34.063 221 ALA C O 1
ATOM 9195 N N . VAL C 1 222 ? 70.671 19.28 0.973 1 33.814 222 VAL C N 1
ATOM 9196 C CA . VAL C 1 222 ? 69.407 19.63 0.35 1 34.165 222 VAL C CA 1
ATOM 9197 C C . VAL C 1 222 ? 68.712 18.349 -0.104 1 35.595 222 VAL C C 1
ATOM 9198 O O . VAL C 1 222 ? 69.399 17.395 -0.47 1 34.856 222 VAL C O 1
ATOM 9211 N N . ASP C 1 223 ? 67.368 18.366 -0.13 1 33.002 223 ASP C N 1
ATOM 9212 C CA . ASP C 1 223 ? 66.6 17.348 -0.841 1 34.461 223 ASP C CA 1
ATOM 9213 C C . ASP C 1 223 ? 65.971 17.91 -2.109 1 31.511 223 ASP C C 1
ATOM 9214 O O . ASP C 1 223 ? 65.275 17.167 -2.804 1 30.306 223 ASP C O 1
ATOM 9223 N N . GLU C 1 224 ? 66.202 19.201 -2.404 1 30.707 224 GLU C N 1
ATOM 9224 C CA . GLU C 1 224 ? 65.648 19.844 -3.587 1 30.342 224 GLU C CA 1
ATOM 9225 C C . GLU C 1 224 ? 66.518 21.042 -3.973 1 29.382 224 GLU C C 1
ATOM 9226 O O . GLU C 1 224 ? 66.888 21.833 -3.111 1 30.444 224 GLU C O 1
ATOM 9238 N N . LEU C 1 225 ? 66.862 21.149 -5.264 1 26.809 225 LEU C N 1
ATOM 9239 C CA . LEU C 1 225 ? 67.482 22.334 -5.833 1 27.068 225 LEU C CA 1
ATOM 9240 C C . LEU C 1 225 ? 66.464 22.979 -6.758 1 26.009 225 LEU C C 1
ATOM 9241 O O . LEU C 1 225 ? 66.079 22.334 -7.735 1 26.591 225 LEU C O 1
ATOM 9257 N N . GLN C 1 226 ? 66.137 24.254 -6.521 1 24.826 226 GLN C N 1
ATOM 9258 C CA . GLN C 1 226 ? 65.276 25.022 -7.419 1 24.423 226 GLN C CA 1
ATOM 9259 C C . GLN C 1 226 ? 66.12 25.91 -8.333 1 22.699 226 GLN C C 1
ATOM 9260 O O . GLN C 1 226 ? 67.08 26.541 -7.872 1 24.323 226 GLN C O 1
ATOM 9274 N N . PHE C 1 227 ? 65.731 25.975 -9.607 1 21.54 227 PHE C N 1
ATOM 9275 C CA . PHE C 1 227 ? 66.367 26.785 -10.627 1 20.79 227 PHE C CA 1
ATOM 9276 C C . PHE C 1 227 ? 65.326 27.699 -11.264 1 21.142 227 PHE C C 1
ATOM 9277 O O . PHE C 1 227 ? 64.274 27.221 -11.696 1 19.718 227 PHE C O 1
ATOM 9294 N N . THR C 1 228 ? 65.639 28.997 -11.378 1 20.871 228 THR C N 1
ATOM 9295 C CA . THR C 1 228 ? 64.778 29.982 -12.024 1 20.863 228 THR C CA 1
ATOM 9296 C C . THR C 1 228 ? 65.641 30.869 -12.906 1 20.871 228 THR C C 1
ATOM 9297 O O . THR C 1 228 ? 66.557 31.505 -12.383 1 23.221 228 THR C O 1
ATOM 9307 N N . LEU C 1 229 ? 65.305 30.999 -14.194 1 19.244 229 LEU C N 1
ATOM 9308 C CA . LEU C 1 229 ? 65.999 31.949 -15.053 1 19.255 229 LEU C CA 1
ATOM 9309 C C . LEU C 1 229 ? 65.346 33.326 -14.93 1 19.033 229 LEU C C 1
ATOM 9310 O O . LEU C 1 229 ? 64.129 33.416 -14.75 1 20.127 229 LEU C O 1
ATOM 9326 N N . GLU C 1 230 ? 66.14 34.382 -15.138 1 18.534 230 GLU C N 1
ATOM 9327 C CA . GLU C 1 230 ? 65.634 35.725 -15.347 1 19.654 230 GLU C CA 1
ATOM 9328 C C . GLU C 1 230 ? 66.497 36.421 -16.392 1 21.205 230 GLU C C 1
ATOM 9329 O O . GLU C 1 230 ? 67.729 36.311 -16.354 1 21.669 230 GLU C O 1
ATOM 9341 N N . SER C 1 231 ? 65.84 37.205 -17.264 1 19.991 231 SER C N 1
ATOM 9342 C CA . SER C 1 231 ? 66.524 37.942 -18.309 1 21.356 231 SER C CA 1
ATOM 9343 C C . SER C 1 231 ? 66.028 39.382 -18.36 1 21.544 231 SER C C 1
ATOM 9344 O O . SER C 1 231 ? 64.87 39.664 -18.043 1 20.352 231 SER C O 1
ATOM 9351 N N . SER C 1 232 ? 66.898 40.264 -18.865 1 21.315 232 SER C N 1
ATOM 9352 C CA . SER C 1 232 ? 66.515 41.601 -19.303 1 21.094 232 SER C CA 1
ATOM 9353 C C . SER C 1 232 ? 65.453 41.569 -20.398 1 21.425 232 SER C C 1
ATOM 9354 O O . SER C 1 232 ? 64.748 42.543 -20.547 1 22.954 232 SER C O 1
ATOM 9361 N N . GLN C 1 233 ? 65.377 40.486 -21.191 1 20.949 233 GLN C N 1
ATOM 9362 C CA . GLN C 1 233 ? 64.469 40.403 -22.321 1 22.418 233 GLN C CA 1
ATOM 9363 C C . GLN C 1 233 ? 63.749 39.058 -22.316 1 21.135 233 GLN C C 1
ATOM 9364 O O . GLN C 1 233 ? 64.38 37.997 -22.356 1 20.772 233 GLN C O 1
ATOM 9378 N N . SER C 1 234 ? 62.418 39.117 -22.346 1 22.573 234 SER C N 1
ATOM 9379 C CA . SER C 1 234 ? 61.578 37.927 -22.296 1 21.757 234 SER C CA 1
ATOM 9380 C C . SER C 1 234 ? 61.7 37.057 -23.559 1 21.096 234 SER C C 1
ATOM 9381 O O . SER C 1 234 ? 61.363 35.881 -23.503 1 20.94 234 SER C O 1
ATOM 9388 N N . GLY C 1 235 ? 62.239 37.584 -24.666 1 21.196 235 GLY C N 1
ATOM 9389 C CA . GLY C 1 235 ? 62.439 36.807 -25.883 1 21.391 235 GLY C CA 1
ATOM 9390 C C . GLY C 1 235 ? 63.671 35.894 -25.872 1 21.121 235 GLY C C 1
ATOM 9391 O O . GLY C 1 235 ? 63.836 35.093 -26.79 1 18.788 235 GLY C O 1
ATOM 9395 N N . VAL C 1 236 ? 64.573 36.038 -24.888 1 21.459 236 VAL C N 1
ATOM 9396 C CA . VAL C 1 236 ? 65.782 35.228 -24.84 1 21.214 236 VAL C CA 1
ATOM 9397 C C . VAL C 1 236 ? 65.378 33.769 -24.667 1 19.457 236 VAL C C 1
ATOM 9398 O O . VAL C 1 236 ? 64.576 33.477 -23.805 1 18.569 236 VAL C O 1
ATOM 9411 N N . PRO C 1 237 ? 65.93 32.803 -25.442 1 18.925 237 PRO C N 1
ATOM 9412 C CA . PRO C 1 237 ? 65.635 31.389 -25.228 1 19 237 PRO C CA 1
ATOM 9413 C C . PRO C 1 237 ? 65.906 30.971 -23.787 1 18.949 237 PRO C C 1
ATOM 9414 O O . PRO C 1 237 ? 67.029 31.099 -23.329 1 19.433 237 PRO C O 1
ATOM 9425 N N . SER C 1 238 ? 64.852 30.532 -23.081 1 19.461 238 SER C N 1
ATOM 9426 C CA . SER C 1 238 ? 64.857 30.251 -21.652 1 20.763 238 SER C CA 1
ATOM 9427 C C . SER C 1 238 ? 65.524 28.911 -21.348 1 17.887 238 SER C C 1
ATOM 9428 O O . SER C 1 238 ? 64.868 28.029 -20.795 1 17.108 238 SER C O 1
ATOM 9435 N N . TYR C 1 239 ? 66.828 28.792 -21.613 1 18.829 239 TYR C N 1
ATOM 9436 C CA . TYR C 1 239 ? 67.572 27.554 -21.447 1 18.226 239 TYR C CA 1
ATOM 9437 C C . TYR C 1 239 ? 68.83 27.773 -20.607 1 20.053 239 TYR C C 1
ATOM 9438 O O . TYR C 1 239 ? 69.442 28.833 -20.644 1 20.296 239 TYR C O 1
ATOM 9455 N N . LEU C 1 240 ? 69.257 26.692 -19.94 1 19.969 240 LEU C N 1
ATOM 9456 C CA . LEU C 1 240 ? 70.632 26.551 -19.488 1 21.66 240 LEU C CA 1
ATOM 9457 C C . LEU C 1 240 ? 71.074 25.11 -19.728 1 21.343 240 LEU C C 1
ATOM 9458 O O . LEU C 1 240 ? 70.238 24.197 -19.841 1 20.553 240 LEU C O 1
ATOM 9474 N N . ALA C 1 241 ? 72.396 24.954 -19.793 1 20.009 241 ALA C N 1
ATOM 9475 C CA . ALA C 1 241 ? 73.08 23.673 -19.788 1 20.722 241 ALA C CA 1
ATOM 9476 C C . ALA C 1 241 ? 73.724 23.504 -18.418 1 19.886 241 ALA C C 1
ATOM 9477 O O . ALA C 1 241 ? 74.219 24.475 -17.838 1 20.429 241 ALA C O 1
ATOM 9484 N N . LEU C 1 242 ? 73.652 22.283 -17.891 1 19.909 242 LEU C N 1
ATOM 9485 C CA . LEU C 1 242 ? 74.142 21.95 -16.561 1 21.097 242 LEU C CA 1
ATOM 9486 C C . LEU C 1 242 ? 74.767 20.557 -16.617 1 21.433 242 LEU C C 1
ATOM 9487 O O . LEU C 1 242 ? 74.347 19.711 -17.425 1 21.117 242 LEU C O 1
ATOM 9503 N N . ASP C 1 243 ? 75.79 20.336 -15.788 1 21.431 243 ASP C N 1
ATOM 9504 C CA . ASP C 1 243 ? 76.469 19.053 -15.766 1 22.399 243 ASP C CA 1
ATOM 9505 C C . ASP C 1 243 ? 77.271 18.883 -14.478 1 23.907 243 ASP C C 1
ATOM 9506 O O . ASP C 1 243 ? 77.564 19.87 -13.796 1 25 243 ASP C O 1
ATOM 9515 N N . GLN C 1 244 ? 77.608 17.615 -14.176 1 23.244 244 GLN C N 1
ATOM 9516 C CA . GLN C 1 244 ? 78.516 17.243 -13.106 1 24.446 244 GLN C CA 1
ATOM 9517 C C . GLN C 1 244 ? 78.058 17.89 -11.797 1 25.197 244 GLN C C 1
ATOM 9518 O O . GLN C 1 244 ? 78.817 18.611 -11.159 1 25.002 244 GLN C O 1
ATOM 9532 N N . VAL C 1 245 ? 76.81 17.627 -11.415 1 25.55 245 VAL C N 1
ATOM 9533 C CA . VAL C 1 245 ? 76.182 18.29 -10.282 1 25.895 245 VAL C CA 1
ATOM 9534 C C . VAL C 1 245 ? 76.582 17.558 -9.01 1 27.204 245 VAL C C 1
ATOM 9535 O O . VAL C 1 245 ? 76.118 16.452 -8.748 1 28.831 245 VAL C O 1
ATOM 9548 N N . GLY C 1 246 ? 77.467 18.193 -8.239 1 28.116 246 GLY C N 1
ATOM 9549 C CA . GLY C 1 246 ? 77.933 17.685 -6.966 1 29.918 246 GLY C CA 1
ATOM 9550 C C . GLY C 1 246 ? 79.347 17.11 -7.06 1 32.096 246 GLY C C 1
ATOM 9551 O O . GLY C 1 246 ? 79.562 15.988 -6.611 1 31.209 246 GLY C O 1
ATOM 9555 N N . VAL C 1 247 ? 80.301 17.88 -7.619 1 30.726 247 VAL C N 1
ATOM 9556 C CA . VAL C 1 247 ? 81.679 17.43 -7.767 1 33.231 247 VAL C CA 1
ATOM 9557 C C . VAL C 1 247 ? 82.597 18.418 -7.051 1 36.062 247 VAL C C 1
ATOM 9558 O O . VAL C 1 247 ? 82.221 19.57 -6.806 1 33.645 247 VAL C O 1
ATOM 9571 N N . VAL C 1 248 ? 83.806 17.953 -6.737 1 42.106 248 VAL C N 1
ATOM 9572 C CA . VAL C 1 248 ? 84.807 18.789 -6.077 1 49.761 248 VAL C CA 1
ATOM 9573 C C . VAL C 1 248 ? 85.393 19.733 -7.132 1 54.837 248 VAL C C 1
ATOM 9574 O O . VAL C 1 248 ? 85.451 19.377 -8.314 1 48.529 248 VAL C O 1
ATOM 9587 N N . PRO C 1 249 ? 85.88 20.947 -6.756 1 68.586 249 PRO C N 1
ATOM 9588 C CA . PRO C 1 249 ? 86.636 21.756 -7.721 1 71.116 249 PRO C CA 1
ATOM 9589 C C . PRO C 1 249 ? 87.978 21.062 -8.027 1 79.403 249 PRO C C 1
ATOM 9590 O O . PRO C 1 249 ? 88.586 20.535 -7.092 1 77.041 249 PRO C O 1
ATOM 9601 N N . GLU C 1 250 ? 88.422 20.96 -9.294 1 80.547 250 GLU C N 1
ATOM 9602 C CA . GLU C 1 250 ? 89.648 20.195 -9.592 1 90.368 250 GLU C CA 1
ATOM 9603 C C . GLU C 1 250 ? 90.95 21.005 -9.351 1 90.269 250 GLU C C 1
ATOM 9604 O O . GLU C 1 250 ? 91.311 21.168 -8.167 1 89.075 250 GLU C O 1
#

Radius of gyration: 27.98 Å; Cα contacts (8 Å, |Δi|>4): 1800; chains: 3; bounding box: 80×72×61 Å

InterPro domains:
  IPR013424 PEP-CTERM protein-sorting domain [TIGR02595] (241-265)
  IPR027828 Protein of unknown function DUF4465 [PF14717] (75-238)

Nearest PDB structures (foldseek):
  4jqr-assembly1_A  TM=7.330E-01  e=5.239E-14  Bacteroides caccae ATCC 43185
  4e9k-assembly1_A-2  TM=7.701E-01  e=1.114E-12  Bacteroides ovatus ATCC 8483
  4c57-assembly2_B  TM=3.714E-01  e=5.243E+00  Homo sapiens
  2buj-assembly2_B  TM=3.514E-01  e=6.195E+00  Homo sapiens
  8tse-assembly1_A  TM=4.191E-01  e=8.179E+00  Ruminococcus flavefaciens 17